Protein AF-A0AAV5N535-F1 (afdb_monomer_lite)

pLDDT: mean 81.86, std 12.7, range [32.12, 98.06]

Secondary structure (DSSP, 8-state):
-EEEE--SS-EEEEP--EEEEEEHHHHS-SS-S-B-SS-EEEE--SS-TT-EEEEPTT-B-SHHHHTTTT-SS--HHHHHHHT-HHHHHHHHHHHHHHHHHHHHHHHHHH-TTT-S-HHHHHTTHHHHHHHHHHHHHHHHHTT------TT-HHHHHHHHHHHHTTTT--HHHHHHHHHHHHHHTS-BTTB-HHHHHHHHHTTTSTTTHHHHHHHHHHHHHHTT-SEEEEEEEHHHHHHHHHHHHHTTTSS-TTEEEEEEPPPTT--HHHHHHHHHHHHHHHHHHHHHHTTT--EEEEEES-GGGHHHHHHHHHSTTHHHHTS-SSSSSEEEEEE----STTSTTSS-HHHHHHHH-S-GGGHHHHHHHHHHHHHHHHHHHHHHHHHHGGGT---S-TTTTHHHIIIII--EEETTEEE----TTSHHHHHHHHHHHHHHHHHHHHHHHS-SSTTSPPHHHHHTSTTS-EEEEEES-GGGHHHHHHH-TT-EEEB-SS-TTTTSGGGS--SHHHHHHTHHHHHSEEEEEHHHHHHHIIIII--SGGGS-HHHHHHHHHHHHHGGG--HHHHHHHHHHHHTTSSS-HHHHHHTHHHHHHHHHHHHHTGGGS-HHHHHHHHHHHHHHHHTGGGG-B----SSTT---HHHHHHHHHHHHHHHH--S--TTHHHHHHHHHHHHHHHHHHHHHHHHT--------EEEEEEEEEEEEESTT-EEEEEEEEPP-

Radius of gyration: 26.34 Å; chains: 1; bounding box: 67×63×76 Å

Organism: NCBI:txid82981

Sequence (729 aa):
MAYFSYDGDKTPFTHYPFDFYSRFLGILPLESEYSLPKEMKFIVDPNDKNRFITLKQASPISLLWLMLYSSTKWDIPAIFRQKDEAQIEALETEAHYKLFMLALKRMEEKNPFSQADYAHYLRGECAAESIYFASVLLLTNIGIYKRYPIDSADIYKVTRRLLENGVLKTPNNTLLVRYFNNKIYNANRYIPSDDALWAREAVLNAEFKDAFYAMALEYIKASGVQYAQIAADVDDVNGLDNLIRLNDGYGYENYRLLVHTSSSSLDKQGFDGDVNRIRVLFKEKREKEKATTRLVGLDLLSMEHCRRFFDFLLDSSAPEKFAPLNAQTTVLHIHGDAGCGKADNNRSLCGYYFRNRIDQEKDDQFYKQLYRYLAKSYHNAQRFNALNSTTGIKQELPLSGLFDELFHYNSLTMESLRLLHFDITGPAGQGQIAYETKRNIASLIETLDKKPTSDAETYYAALTQKSVPFSICIGRACQARSFLSKKYPKIHFDTGLGSRPAVGAAGGCSSAKIYHLDQGFLHLDGLVDTNELQPVMNAVAYAEESAFSPLALQKIGAFTDAFNAMSEGEIEKGIREYINTYQYDTEIMLCQVPAMKDILKEIKKLDDKIPSCGRKGIFLAAFALLHNWRSLILGAYGQGVAHTDIQKESARMALLQTYSILHAEVPGLVEALLPKVSQLIAAAASASWERSIGKINHREQRSNLALVKFEGVRAPESIVYIKTESGKQ

Foldseek 3Di:
DFWAWDPDFWFFFWDFQEFAEAALLFQAAQFAPDWAQAKDWFQQDPVDSPDTFIAHGRQTLHQLSLLCRPPPPDPNVVCVVVVVVVVVVVSSLVSLLSLLLLLLVCLLPQNLVQDPDPVSVLQAQLLLVLNVLLLLVLCVVLPNNDQDDSNDNVSSVVSSVCVVVCVSVDPVNSLSSVVSCQVNQFDDQQAHPRNNSSSSVSQCPPVRVLVSLVSSLVSSVSLNHLAYEYEDELVCQVSNLCRLLSPPVPRCPRYAYAHEFPAQPDDPVSRVVRLVSVLVSLVCCQVPPLQRGRYQEYEYNALVCVLVVLCSCVPPVHLVSNPGSFFQFREYEYELWDDLSPDLLAAALVSVCVSPPPDPVCVVVVSVQVSVLSVVLQVVLQVVLVVVVVVPPDDPGSRVCSVCSNAPVDWGADPNDTRHRHGCLAPSNLVSRVVVSVVSVVSVVVQQCDAPDPPGHGSLCVCPPPSRRYQAEYELSLQCCLVCCVVRVSYFYADQPLPCSSNSLSPDCNDPVLVVQCCCLNVLAHKHALVSLVSSCCSQLVLDPVSDDPVLLVLLVVCLVCVLVDDLVRLLVSQLVSLVVDPPDSVLLNLLSVLLSQLSVLCNVQVVVQDPVLSSQLSSLSVSCSSNLSSLHYHQPGGHSSRDSVSSRLLSQLLSSQVSNCSHHGPCSSVSRSNSSSVSSSSSNQSVRCNTGRHDDDDTDTAQKIWRIWIWDNDHRIMIGGDIDGHDD

Structure (mmCIF, N/CA/C/O backbone):
data_AF-A0AAV5N535-F1
#
_entry.id   AF-A0AAV5N535-F1
#
loop_
_atom_site.group_PDB
_atom_site.id
_atom_site.type_symbol
_atom_site.label_atom_id
_atom_site.label_alt_id
_atom_site.label_comp_id
_atom_site.label_asym_id
_atom_site.label_entity_id
_atom_site.label_seq_id
_atom_site.pdbx_PDB_ins_code
_atom_site.Cartn_x
_atom_site.Cartn_y
_atom_site.Cartn_z
_atom_site.occupancy
_atom_site.B_iso_or_equiv
_atom_site.auth_seq_id
_atom_site.auth_comp_id
_atom_site.auth_asym_id
_atom_site.auth_atom_id
_atom_site.pdbx_PDB_model_num
ATOM 1 N N . MET A 1 1 ? -26.753 25.123 5.114 1.00 56.75 1 MET A N 1
ATOM 2 C CA . MET A 1 1 ? -25.487 24.628 4.537 1.00 56.75 1 MET A CA 1
ATOM 3 C C . MET A 1 1 ? -24.379 25.257 5.345 1.00 56.75 1 MET A C 1
ATOM 5 O O . MET A 1 1 ? -24.483 26.445 5.615 1.00 56.75 1 MET A O 1
ATOM 9 N N . ALA A 1 2 ? -23.434 24.460 5.827 1.00 67.88 2 ALA A N 1
ATOM 10 C CA . ALA A 1 2 ? -22.460 24.902 6.815 1.00 67.88 2 ALA A CA 1
ATOM 11 C C . ALA A 1 2 ? -21.102 25.087 6.145 1.00 67.88 2 ALA A C 1
ATOM 13 O O . ALA A 1 2 ? -20.538 24.120 5.622 1.00 67.88 2 ALA A O 1
ATOM 14 N N . TYR A 1 3 ? -20.610 26.323 6.149 1.00 83.00 3 TYR A N 1
ATOM 15 C CA . TYR A 1 3 ? -19.179 26.546 6.037 1.00 83.00 3 TYR A CA 1
ATOM 16 C C . TYR A 1 3 ? -18.524 26.046 7.328 1.00 83.00 3 TYR A C 1
ATOM 18 O O . TYR A 1 3 ? -19.114 26.122 8.406 1.00 83.00 3 TYR A O 1
ATOM 26 N N . PHE A 1 4 ? -17.327 25.494 7.215 1.00 85.75 4 PHE A N 1
ATOM 27 C CA . PHE A 1 4 ? -16.474 25.210 8.356 1.00 85.75 4 PHE A CA 1
ATOM 28 C C .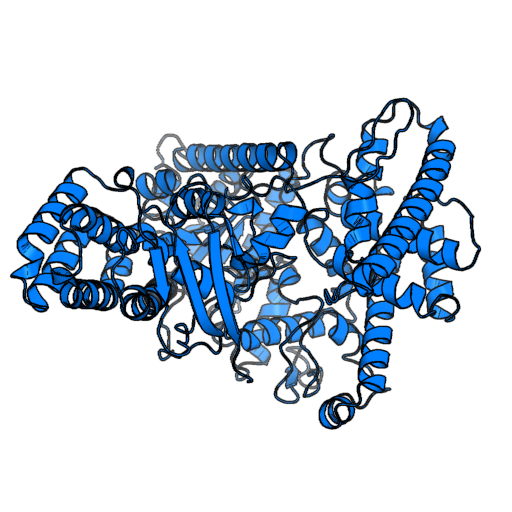 PHE A 1 4 ? -15.065 25.660 8.011 1.00 85.75 4 PHE A C 1
ATOM 30 O O . PHE A 1 4 ? -14.630 25.564 6.861 1.00 85.75 4 PHE A O 1
ATOM 37 N N . SER A 1 5 ? -14.343 26.106 9.023 1.00 85.69 5 SER A N 1
ATOM 38 C CA . SER A 1 5 ? -12.924 26.381 8.922 1.00 85.69 5 SER A CA 1
ATOM 39 C C . SER A 1 5 ? -12.215 25.892 10.166 1.00 85.69 5 SER A C 1
ATOM 41 O O . SER A 1 5 ? -12.790 25.770 11.249 1.00 85.69 5 SER A O 1
ATOM 43 N N . TYR A 1 6 ? -10.955 25.564 9.945 1.00 83.75 6 TYR A N 1
ATOM 44 C CA . TYR A 1 6 ? -9.955 25.406 10.966 1.00 83.75 6 TYR A CA 1
ATOM 45 C C . TYR A 1 6 ? -9.201 26.734 11.078 1.00 83.75 6 TYR A C 1
ATOM 47 O O . TYR A 1 6 ? -8.442 27.096 10.177 1.00 83.75 6 TYR A O 1
ATOM 55 N N . ASP A 1 7 ? -9.444 27.439 12.174 1.00 75.56 7 ASP A N 1
ATOM 56 C CA . ASP A 1 7 ? -8.905 28.753 12.521 1.00 75.56 7 ASP A CA 1
ATOM 57 C C . ASP A 1 7 ? -7.788 28.656 13.586 1.00 75.56 7 ASP A C 1
ATOM 59 O O . ASP A 1 7 ? -7.274 29.674 14.052 1.00 75.56 7 ASP A O 1
ATOM 63 N N . GLY A 1 8 ? -7.426 27.439 14.008 1.00 68.56 8 GLY A N 1
ATOM 64 C CA . GLY A 1 8 ? -6.361 27.181 14.981 1.00 68.56 8 GLY A CA 1
ATOM 65 C C . GLY A 1 8 ? -4.931 27.308 14.429 1.00 68.56 8 GLY A C 1
ATOM 66 O O . GLY A 1 8 ? -4.682 27.222 13.228 1.00 68.56 8 GLY A O 1
ATOM 67 N N . ASP A 1 9 ? -3.958 27.450 15.337 1.00 78.00 9 ASP A N 1
ATOM 68 C CA . ASP A 1 9 ? -2.531 27.300 15.018 1.00 78.00 9 ASP A CA 1
ATOM 69 C C . ASP A 1 9 ? -2.200 25.850 14.649 1.00 78.00 9 ASP A C 1
ATOM 71 O O . ASP A 1 9 ? -2.767 24.928 15.232 1.00 78.00 9 ASP A O 1
ATOM 75 N N . LYS A 1 10 ? -1.188 25.649 13.788 1.00 84.44 10 LYS A N 1
ATOM 76 C CA . LYS A 1 10 ? -0.653 24.339 13.359 1.00 84.44 10 LYS A CA 1
ATOM 77 C C . LYS A 1 10 ? -0.840 23.230 14.412 1.00 84.44 10 LYS A C 1
ATOM 79 O O . LYS A 1 10 ? -0.115 23.179 15.409 1.00 84.44 10 LYS A O 1
ATOM 84 N N . THR A 1 11 ? -1.777 22.308 14.171 1.00 85.06 11 THR A N 1
ATOM 85 C CA . THR A 1 11 ? -2.114 21.233 15.119 1.00 85.06 11 THR A CA 1
ATOM 86 C C . THR A 1 11 ? -1.544 19.890 14.669 1.00 85.06 11 THR A C 1
ATOM 88 O O . THR A 1 11 ? -1.896 19.403 13.594 1.00 85.06 11 THR A O 1
ATOM 91 N N . PRO A 1 12 ? -0.670 19.256 15.471 1.00 87.00 12 PRO A N 1
ATOM 92 C CA . PRO A 1 12 ? -0.138 17.938 15.156 1.00 87.00 12 PRO A CA 1
ATOM 93 C C . PRO A 1 12 ? -1.219 16.863 15.291 1.00 87.00 12 PRO A C 1
ATOM 95 O O . PRO A 1 12 ? -2.012 16.883 16.235 1.00 87.00 12 PRO A O 1
ATOM 98 N N . PHE A 1 13 ? -1.209 15.891 14.379 1.00 88.94 13 PHE A N 1
ATOM 99 C CA . PHE A 1 13 ? -2.015 14.678 14.527 1.00 88.94 13 PHE A CA 1
ATOM 100 C C . PHE A 1 13 ? -1.449 13.791 15.649 1.00 88.94 13 PHE A C 1
ATOM 102 O O . PHE A 1 13 ? -0.273 13.899 16.014 1.00 88.94 13 PHE A O 1
ATOM 109 N N . THR A 1 14 ? -2.257 12.877 16.190 1.00 90.25 14 THR A N 1
ATOM 110 C CA . THR A 1 14 ? -1.746 11.815 17.068 1.00 90.25 14 THR A CA 1
ATOM 111 C C . THR A 1 14 ? -0.935 10.836 16.229 1.00 90.25 14 THR A C 1
ATOM 113 O O . THR A 1 14 ? -1.338 10.457 15.128 1.00 90.25 14 THR A O 1
ATOM 116 N N . HIS A 1 15 ? 0.230 10.439 16.733 1.00 90.62 15 HIS A N 1
ATOM 117 C CA . HIS A 1 15 ? 1.070 9.456 16.067 1.00 90.62 15 HIS A CA 1
ATOM 118 C C . HIS A 1 15 ? 0.358 8.098 15.990 1.00 90.62 15 HIS A C 1
ATOM 120 O O . HIS A 1 15 ? -0.178 7.625 16.992 1.00 90.62 15 HIS A O 1
ATOM 126 N N . TYR A 1 16 ? 0.371 7.470 14.812 1.00 91.94 16 TYR A N 1
ATOM 127 C CA . TYR A 1 16 ? -0.205 6.143 14.595 1.00 91.94 16 TYR A CA 1
ATOM 128 C C . TYR A 1 16 ? 0.920 5.109 14.420 1.00 91.94 16 TYR A C 1
ATOM 130 O O . TYR A 1 16 ? 1.525 5.058 13.349 1.00 91.94 16 TYR A O 1
ATOM 138 N N . PRO A 1 17 ? 1.247 4.302 15.447 1.00 92.25 17 PRO A N 1
ATOM 139 C CA . PRO A 1 17 ? 2.463 3.483 15.447 1.00 92.25 17 PRO A CA 1
ATOM 140 C C . PRO A 1 17 ? 2.274 2.077 14.851 1.00 92.25 17 PRO A C 1
ATOM 142 O O . PRO A 1 17 ? 3.160 1.234 15.005 1.00 92.25 17 PRO A O 1
ATOM 145 N N . PHE A 1 18 ? 1.135 1.788 14.218 1.00 92.19 18 PHE A N 1
ATOM 146 C CA . PHE A 1 18 ? 0.777 0.448 13.743 1.00 92.19 18 PHE A CA 1
ATOM 147 C C . PHE A 1 18 ? 0.773 0.372 12.216 1.00 92.19 18 PHE A C 1
ATOM 149 O O . PHE A 1 18 ? 0.365 1.319 11.566 1.00 92.19 18 PHE A O 1
ATOM 156 N N . ASP A 1 19 ? 1.138 -0.771 11.648 1.00 90.75 19 ASP A N 1
ATOM 157 C CA . ASP A 1 19 ? 0.857 -1.154 10.263 1.00 90.75 19 ASP A CA 1
ATOM 158 C C . ASP A 1 19 ? 0.279 -2.573 10.286 1.00 90.75 19 ASP A C 1
ATOM 160 O O . ASP A 1 19 ? 1.001 -3.554 10.485 1.00 90.75 19 ASP A O 1
ATOM 164 N N . PHE A 1 20 ? -1.046 -2.687 10.171 1.00 89.38 20 PHE A N 1
ATOM 165 C CA . PHE A 1 20 ? -1.732 -3.981 10.276 1.00 89.38 20 PHE A CA 1
ATOM 166 C C . PHE A 1 20 ? -1.587 -4.846 9.027 1.00 89.38 20 PHE A C 1
ATOM 168 O O . PHE A 1 20 ? -1.874 -6.038 9.096 1.00 89.38 20 PHE A O 1
ATOM 175 N N . TYR A 1 21 ? -1.123 -4.271 7.916 1.00 87.88 21 TYR A N 1
ATOM 176 C CA . TYR A 1 21 ? -0.811 -5.023 6.712 1.00 87.88 21 TYR A CA 1
ATOM 177 C C . TYR A 1 21 ? 0.232 -4.291 5.859 1.00 87.88 21 TYR A C 1
ATOM 179 O O . TYR A 1 21 ? -0.074 -3.369 5.092 1.00 87.88 21 TYR A O 1
ATOM 187 N N . SER A 1 22 ? 1.474 -4.765 5.956 1.00 86.25 22 SER A N 1
ATOM 188 C CA . SER A 1 22 ? 2.604 -4.268 5.180 1.00 86.25 22 SER A CA 1
ATOM 189 C C . SER A 1 22 ? 2.955 -5.240 4.061 1.00 86.25 22 SER A C 1
ATOM 191 O O . SER A 1 22 ? 3.510 -6.317 4.293 1.00 86.25 22 SER A O 1
ATOM 193 N N . ARG A 1 23 ? 2.663 -4.858 2.814 1.00 81.06 23 ARG A N 1
ATOM 194 C CA . ARG A 1 23 ? 3.072 -5.629 1.633 1.00 81.06 23 ARG A CA 1
ATOM 195 C C . ARG A 1 23 ? 4.560 -5.397 1.371 1.00 81.06 23 ARG A C 1
ATOM 197 O O . ARG A 1 23 ? 4.923 -4.427 0.708 1.00 81.06 23 ARG A O 1
ATOM 204 N N . PHE A 1 24 ? 5.418 -6.274 1.891 1.00 83.81 24 PHE A N 1
ATOM 205 C CA . PHE A 1 24 ? 6.851 -5.997 2.049 1.00 83.81 24 PHE A CA 1
ATOM 206 C C . PHE A 1 24 ? 7.576 -5.650 0.746 1.00 83.81 24 PHE A C 1
ATOM 208 O O . PHE A 1 24 ? 8.280 -4.647 0.666 1.00 83.81 24 PHE A O 1
ATOM 215 N N . LEU A 1 25 ? 7.329 -6.411 -0.324 1.00 80.44 25 LEU A N 1
ATOM 216 C CA . LEU A 1 25 ? 7.927 -6.143 -1.639 1.00 80.44 25 LEU A CA 1
ATOM 217 C C . LEU A 1 25 ? 7.490 -4.803 -2.238 1.00 80.44 25 LEU A C 1
ATOM 219 O O . LEU A 1 25 ? 8.093 -4.303 -3.185 1.00 80.44 25 LEU A O 1
ATOM 223 N N . GLY A 1 26 ? 6.418 -4.220 -1.708 1.00 79.25 26 GLY A N 1
ATOM 224 C CA . GLY A 1 26 ? 5.867 -2.954 -2.139 1.00 79.25 26 GLY A CA 1
ATOM 225 C C . GLY A 1 26 ? 6.088 -1.762 -1.239 1.00 79.25 26 GLY A C 1
ATOM 226 O O . GLY A 1 26 ? 5.715 -0.656 -1.628 1.00 79.25 26 GLY A O 1
ATOM 227 N N . ILE A 1 27 ? 6.684 -1.954 -0.069 1.00 83.50 27 ILE A N 1
ATOM 228 C CA . ILE A 1 27 ? 6.749 -0.884 0.918 1.00 83.50 27 ILE A CA 1
ATOM 229 C C . ILE A 1 27 ? 7.873 0.114 0.640 1.00 83.50 27 ILE A C 1
ATOM 231 O O . ILE A 1 27 ? 7.740 1.275 1.003 1.00 83.50 27 ILE A O 1
ATOM 235 N N . LEU A 1 28 ? 8.954 -0.293 -0.032 1.00 87.56 28 LEU A N 1
ATOM 236 C CA . LEU A 1 28 ? 10.064 0.608 -0.334 1.00 87.56 28 LEU A CA 1
ATOM 237 C C . LEU A 1 28 ? 9.700 1.520 -1.524 1.00 87.56 28 LEU A C 1
ATOM 239 O O . LEU A 1 28 ? 9.507 1.017 -2.646 1.00 87.56 28 LEU A O 1
ATOM 243 N N . PRO A 1 29 ? 9.594 2.848 -1.327 1.00 85.69 29 PRO A N 1
ATOM 244 C CA . PRO A 1 29 ? 9.222 3.752 -2.403 1.00 85.69 29 PRO A CA 1
ATOM 245 C C . PRO A 1 29 ? 10.380 3.920 -3.397 1.00 85.69 29 PRO A C 1
ATOM 247 O O . PRO A 1 29 ? 11.533 3.582 -3.110 1.00 85.69 29 PRO A O 1
ATOM 250 N N . LEU A 1 30 ? 10.074 4.423 -4.597 1.00 86.31 30 LEU A N 1
ATOM 251 C CA . LEU A 1 30 ? 11.107 4.702 -5.600 1.00 86.31 30 LEU A CA 1
ATOM 252 C C . LEU A 1 30 ? 12.092 5.771 -5.099 1.00 86.31 30 LEU A C 1
ATOM 254 O O . LEU A 1 30 ? 13.309 5.579 -5.122 1.00 86.31 30 LEU A O 1
ATOM 258 N N . GLU A 1 31 ? 11.523 6.850 -4.577 1.00 85.75 31 GLU A N 1
ATOM 259 C CA . GLU A 1 31 ? 12.169 7.995 -3.940 1.00 85.75 31 GLU A CA 1
ATOM 260 C C . GLU A 1 31 ? 11.563 8.154 -2.547 1.00 85.75 31 GLU A C 1
ATOM 262 O O . GLU A 1 31 ? 10.409 7.790 -2.329 1.00 85.75 31 GLU A O 1
ATOM 267 N N . SER A 1 32 ? 12.340 8.647 -1.589 1.00 83.94 32 SER A N 1
ATOM 268 C CA . SER A 1 32 ? 11.901 8.754 -0.201 1.00 83.94 32 SER A CA 1
ATOM 269 C C . SER A 1 32 ? 12.323 10.085 0.386 1.00 83.94 32 SER A C 1
ATOM 271 O O . SER A 1 32 ? 13.443 10.537 0.159 1.00 83.94 32 SER A O 1
ATOM 273 N N . GLU A 1 33 ? 11.428 10.668 1.176 1.00 79.19 33 GLU A N 1
ATOM 274 C CA . GLU A 1 33 ? 11.716 11.832 2.016 1.00 79.19 33 GLU A CA 1
ATOM 275 C C . GLU A 1 33 ? 12.499 11.439 3.281 1.00 79.19 33 GLU A C 1
ATOM 277 O O . GLU A 1 33 ? 13.067 12.301 3.950 1.00 79.19 33 GLU A O 1
ATOM 282 N N . TYR A 1 34 ? 12.548 10.144 3.618 1.00 86.88 34 TYR A N 1
ATOM 283 C CA . TYR A 1 34 ? 13.302 9.652 4.766 1.00 86.88 34 TYR A CA 1
ATOM 284 C C . TYR A 1 34 ? 14.741 9.328 4.392 1.00 86.88 34 TYR A C 1
ATOM 286 O O . TYR A 1 34 ? 15.004 8.649 3.396 1.00 86.88 34 TYR A O 1
ATOM 294 N N . SER A 1 35 ? 15.652 9.708 5.281 1.00 90.19 35 SER A N 1
ATOM 295 C CA . SER A 1 35 ? 17.067 9.355 5.220 1.00 90.19 35 SER A CA 1
ATOM 296 C C . SER A 1 35 ? 17.508 8.638 6.484 1.00 90.19 35 SER A C 1
ATOM 298 O O . SER A 1 35 ? 16.951 8.831 7.564 1.00 90.19 35 SER A O 1
ATOM 300 N N . LEU A 1 36 ? 18.552 7.823 6.358 1.00 90.31 36 LEU A N 1
ATOM 301 C CA . LEU A 1 36 ? 19.112 7.106 7.496 1.00 90.31 36 LEU A CA 1
ATOM 302 C C . LEU A 1 36 ? 19.736 8.081 8.504 1.00 90.31 36 LEU A C 1
ATOM 304 O O . LEU A 1 36 ? 20.658 8.822 8.143 1.00 90.31 36 LEU A O 1
ATOM 308 N N . PRO A 1 37 ? 19.316 8.059 9.782 1.00 87.31 37 PRO A N 1
ATOM 309 C CA . PRO A 1 37 ? 19.816 9.003 10.781 1.00 87.31 37 PRO A CA 1
ATOM 310 C C . PRO A 1 37 ? 21.286 8.746 11.145 1.00 87.31 37 PRO A C 1
ATOM 312 O O . PRO A 1 37 ? 22.021 9.662 11.516 1.00 87.31 37 PRO A O 1
ATOM 315 N N . LYS A 1 38 ? 21.734 7.495 11.022 1.00 90.38 38 LYS A N 1
ATOM 316 C CA . LYS A 1 38 ? 23.099 7.035 11.288 1.00 90.38 38 LYS A CA 1
ATOM 317 C C . LYS A 1 38 ? 23.432 5.850 10.388 1.00 90.38 38 LYS A C 1
ATOM 319 O O . LYS A 1 38 ? 22.543 5.292 9.751 1.00 90.38 38 LYS A O 1
ATOM 324 N N . GLU A 1 39 ? 24.705 5.474 10.344 1.00 92.12 39 GLU A N 1
ATOM 325 C CA . GLU A 1 39 ? 25.114 4.239 9.682 1.00 92.12 39 GLU A CA 1
ATOM 326 C C . GLU A 1 39 ? 24.540 3.028 10.426 1.00 92.12 39 GLU A C 1
ATOM 328 O O . GLU A 1 39 ? 24.594 2.957 11.658 1.00 92.12 39 GLU A O 1
ATOM 333 N N . MET A 1 40 ? 23.979 2.090 9.666 1.00 92.38 40 MET A N 1
ATOM 334 C CA . MET A 1 40 ? 23.340 0.882 10.181 1.00 92.38 40 MET A CA 1
ATOM 335 C C . MET A 1 40 ? 24.043 -0.347 9.613 1.00 92.38 40 MET A C 1
ATOM 337 O O . MET A 1 40 ? 24.284 -0.421 8.407 1.00 92.38 40 MET A O 1
ATOM 341 N N . LYS A 1 41 ? 24.363 -1.316 10.476 1.00 93.81 41 LYS A N 1
ATOM 342 C CA . LYS A 1 41 ? 25.085 -2.539 10.113 1.00 93.81 41 LYS A CA 1
ATOM 343 C C . LYS A 1 41 ? 24.221 -3.757 10.422 1.00 93.81 41 LYS A C 1
ATOM 345 O O . LYS A 1 41 ? 24.087 -4.141 11.577 1.00 93.81 41 LYS A O 1
ATOM 350 N N . PHE A 1 42 ? 23.658 -4.362 9.386 1.00 94.19 42 PHE A N 1
ATOM 351 C CA . PHE A 1 42 ? 22.740 -5.488 9.501 1.00 94.19 42 PHE A CA 1
ATOM 352 C C . PHE A 1 42 ? 23.475 -6.808 9.370 1.00 94.19 42 PHE A C 1
ATOM 354 O O . PHE A 1 42 ? 24.097 -7.046 8.341 1.00 94.19 42 PHE A O 1
ATOM 361 N N . ILE A 1 43 ? 23.367 -7.685 10.361 1.00 94.06 43 ILE A N 1
ATOM 362 C CA . ILE A 1 43 ? 23.810 -9.077 10.239 1.00 94.06 43 ILE A CA 1
ATOM 363 C C . ILE A 1 43 ? 22.771 -9.826 9.400 1.00 94.06 43 ILE A C 1
ATOM 365 O O . ILE A 1 43 ? 21.588 -9.803 9.740 1.00 94.06 43 ILE A O 1
ATOM 369 N N . VAL A 1 44 ? 23.202 -10.471 8.314 1.00 90.88 44 VAL A N 1
ATOM 370 C CA . VAL A 1 44 ? 22.293 -11.128 7.348 1.00 90.88 44 VAL A CA 1
ATOM 371 C C . VAL A 1 44 ? 22.400 -12.652 7.351 1.00 90.88 44 VAL A C 1
ATOM 373 O O . VAL A 1 44 ? 21.556 -13.329 6.774 1.00 90.88 44 VAL A O 1
ATOM 376 N N . ASP A 1 45 ? 23.417 -13.203 8.015 1.00 88.38 45 ASP A N 1
ATOM 377 C CA . ASP A 1 45 ? 23.656 -14.642 8.080 1.00 88.38 45 ASP A CA 1
ATOM 378 C C . ASP A 1 45 ? 23.682 -15.117 9.541 1.00 88.38 45 ASP A C 1
ATOM 380 O O . ASP A 1 45 ? 24.510 -14.644 10.326 1.00 88.38 45 ASP A O 1
ATOM 384 N N . PRO A 1 46 ? 22.796 -16.046 9.943 1.00 84.56 46 PRO A N 1
ATOM 385 C CA . PRO A 1 46 ? 22.791 -16.563 11.307 1.00 84.56 46 PRO A CA 1
ATOM 386 C C . PRO A 1 46 ? 24.044 -17.385 11.642 1.00 84.56 46 PRO A C 1
ATOM 388 O O . PRO A 1 46 ? 24.372 -17.521 12.822 1.00 84.56 46 PRO A O 1
ATOM 391 N N . ASN A 1 47 ? 24.747 -17.917 10.635 1.00 89.88 47 ASN A N 1
ATOM 392 C CA . ASN A 1 47 ? 25.938 -18.747 10.817 1.00 89.88 47 ASN A CA 1
ATOM 393 C C . ASN A 1 47 ? 27.247 -17.950 10.715 1.00 89.88 47 ASN A C 1
ATOM 395 O O . ASN A 1 47 ? 28.282 -18.431 11.176 1.00 89.88 47 ASN A O 1
ATOM 399 N N . ASP A 1 48 ? 27.214 -16.738 10.154 1.00 87.25 48 ASP A N 1
ATOM 400 C CA . ASP A 1 48 ? 28.382 -15.864 10.031 1.00 87.25 48 ASP A CA 1
ATOM 401 C C . ASP A 1 48 ? 28.056 -14.414 10.416 1.00 87.25 48 ASP A C 1
ATOM 403 O O . ASP A 1 48 ? 27.586 -13.607 9.615 1.00 87.25 48 ASP A O 1
ATOM 407 N N . LYS A 1 49 ? 28.402 -14.044 11.655 1.00 85.06 49 LYS A N 1
ATOM 408 C CA . LYS A 1 49 ? 28.217 -12.677 12.172 1.00 85.06 49 LYS A CA 1
ATOM 409 C C . LYS A 1 49 ? 29.096 -11.629 11.479 1.00 85.06 49 LYS A C 1
ATOM 411 O O . LYS A 1 49 ? 28.871 -10.433 11.670 1.00 85.06 49 LYS A O 1
ATOM 416 N N . ASN A 1 50 ? 30.095 -12.047 10.699 1.00 87.62 50 ASN A N 1
ATOM 417 C CA . ASN A 1 50 ? 30.920 -11.139 9.906 1.00 87.62 50 ASN A CA 1
ATOM 418 C C . ASN A 1 50 ? 30.304 -10.838 8.540 1.00 87.62 50 ASN A C 1
ATOM 420 O O . ASN A 1 50 ? 30.778 -9.930 7.856 1.00 87.62 50 ASN A O 1
ATOM 424 N N . ARG A 1 51 ? 29.233 -11.538 8.156 1.00 89.75 51 ARG A N 1
ATOM 425 C CA . ARG A 1 51 ? 28.468 -11.223 6.958 1.00 89.75 51 ARG A CA 1
ATOM 426 C C . ARG A 1 51 ? 27.389 -10.200 7.293 1.00 89.75 51 ARG A C 1
ATOM 428 O O . ARG A 1 51 ? 26.377 -10.503 7.929 1.00 89.75 51 ARG A O 1
ATOM 435 N N . PHE A 1 52 ? 27.622 -8.967 6.859 1.00 91.44 52 PHE A N 1
ATOM 436 C CA . PHE A 1 52 ? 26.732 -7.846 7.127 1.00 91.44 52 PHE A CA 1
ATOM 437 C C . PHE A 1 52 ? 26.511 -6.953 5.911 1.00 91.44 52 PHE A C 1
ATOM 439 O O . PHE A 1 52 ? 27.325 -6.904 4.990 1.00 91.44 52 PHE A O 1
ATOM 446 N N . ILE A 1 53 ? 25.419 -6.198 5.965 1.00 92.44 53 ILE A N 1
ATOM 447 C CA . ILE A 1 53 ? 25.116 -5.102 5.050 1.00 92.44 53 ILE A CA 1
ATOM 448 C C . ILE A 1 53 ? 25.233 -3.793 5.803 1.00 92.44 53 ILE A C 1
ATOM 450 O O . ILE A 1 53 ? 24.676 -3.640 6.887 1.00 92.44 53 ILE A O 1
ATOM 454 N N . THR A 1 54 ? 25.937 -2.840 5.205 1.00 91.94 54 THR A N 1
ATOM 455 C CA . THR A 1 54 ? 26.058 -1.491 5.748 1.00 91.94 54 THR A CA 1
ATOM 456 C C . THR A 1 54 ? 25.200 -0.539 4.934 1.00 91.94 54 THR A C 1
ATOM 458 O O . THR A 1 54 ? 25.413 -0.380 3.732 1.00 91.94 54 THR A O 1
ATOM 461 N N . LEU A 1 55 ? 24.254 0.120 5.597 1.00 91.94 55 LEU A N 1
ATOM 462 C CA . LEU A 1 55 ? 23.518 1.241 5.032 1.00 91.94 55 LEU A CA 1
ATOM 463 C C . LEU A 1 55 ? 24.105 2.543 5.589 1.00 91.94 55 LEU A C 1
ATOM 465 O O . LEU A 1 55 ? 24.124 2.758 6.802 1.00 91.94 55 LEU A O 1
ATOM 469 N N . LYS A 1 56 ? 24.623 3.398 4.702 1.00 90.19 56 LYS A N 1
ATOM 470 C CA . LYS A 1 56 ? 25.376 4.605 5.074 1.00 90.19 56 LYS A CA 1
ATOM 471 C C . LYS A 1 56 ? 24.451 5.702 5.610 1.00 90.19 56 LYS A C 1
ATOM 473 O O . LYS A 1 56 ? 23.365 5.915 5.071 1.00 90.19 56 LYS A O 1
ATOM 478 N N . GLN A 1 57 ? 24.924 6.456 6.603 1.00 90.06 57 GLN A N 1
ATOM 479 C CA . GLN A 1 57 ? 24.228 7.633 7.137 1.00 90.06 57 GLN A CA 1
ATOM 480 C C . GLN A 1 57 ? 23.827 8.624 6.031 1.00 90.06 57 GLN A C 1
ATOM 482 O O . GLN A 1 57 ? 24.543 8.777 5.043 1.00 90.06 57 GLN A O 1
ATOM 487 N N . ALA A 1 58 ? 22.706 9.322 6.235 1.00 87.38 58 ALA A N 1
ATOM 488 C CA . ALA A 1 58 ? 22.130 10.340 5.355 1.00 87.38 58 ALA A CA 1
ATOM 489 C C . ALA A 1 58 ? 21.638 9.833 3.989 1.00 87.38 58 ALA A C 1
ATOM 491 O O . ALA A 1 58 ? 20.942 10.576 3.298 1.00 87.38 58 ALA A O 1
ATOM 492 N N . SER A 1 59 ? 21.919 8.577 3.626 1.00 87.38 59 SER A N 1
ATOM 493 C CA . SER A 1 59 ? 21.370 7.967 2.414 1.00 87.38 59 SER A CA 1
ATOM 494 C C . SER A 1 59 ? 19.842 7.932 2.507 1.00 87.38 59 SER A C 1
ATOM 496 O O . SER A 1 59 ? 19.322 7.449 3.523 1.00 87.38 59 SER A O 1
ATOM 498 N N . PRO A 1 60 ? 19.118 8.407 1.482 1.00 90.38 60 PRO A N 1
ATOM 499 C CA . PRO A 1 60 ? 17.675 8.253 1.439 1.00 90.38 60 PRO A CA 1
ATOM 500 C C . PRO A 1 60 ? 17.273 6.775 1.382 1.00 90.38 60 PRO A C 1
ATOM 502 O O . PRO A 1 60 ? 17.973 5.930 0.819 1.00 90.38 60 PRO A O 1
ATOM 505 N N . ILE A 1 61 ? 16.142 6.449 2.000 1.00 91.62 61 ILE A N 1
ATOM 506 C CA . ILE A 1 61 ? 15.659 5.076 2.164 1.00 91.62 61 ILE A CA 1
ATOM 507 C C . ILE A 1 61 ? 14.719 4.746 0.998 1.00 91.62 61 ILE A C 1
ATOM 509 O O . ILE A 1 61 ? 13.500 4.847 1.134 1.00 91.62 61 ILE A O 1
ATOM 513 N N . SER A 1 62 ? 15.271 4.415 -0.174 1.00 91.38 62 SER A N 1
ATOM 514 C CA . SER A 1 62 ? 14.481 4.198 -1.395 1.00 91.38 62 SER A CA 1
ATOM 515 C C . SER A 1 62 ? 15.093 3.183 -2.369 1.00 91.38 62 SER A C 1
ATOM 517 O O . SER A 1 62 ? 16.285 2.881 -2.322 1.00 91.38 62 SER A O 1
ATOM 519 N N . LEU A 1 63 ? 14.288 2.689 -3.317 1.00 90.81 63 LEU A N 1
ATOM 520 C CA . LEU A 1 63 ? 14.752 1.778 -4.373 1.00 90.81 63 LEU A CA 1
ATOM 521 C C . LEU A 1 63 ? 15.876 2.355 -5.237 1.00 90.81 63 LEU A C 1
ATOM 523 O O . LEU A 1 63 ? 16.742 1.603 -5.678 1.00 90.81 63 LEU A O 1
ATOM 527 N N . LEU A 1 64 ? 15.871 3.664 -5.505 1.00 91.19 64 LEU A N 1
ATOM 528 C CA . LEU A 1 64 ? 16.973 4.295 -6.234 1.00 91.19 64 LEU A CA 1
ATOM 529 C C . LEU A 1 64 ? 18.276 4.187 -5.445 1.00 91.19 64 LEU A C 1
ATOM 531 O O . LEU A 1 64 ? 19.291 3.744 -5.980 1.00 91.19 64 LEU A O 1
ATOM 535 N N . TRP A 1 65 ? 18.246 4.520 -4.158 1.00 90.94 65 TRP A N 1
ATOM 536 C CA . TRP A 1 65 ? 19.442 4.494 -3.317 1.00 90.94 65 TRP A CA 1
ATOM 537 C C . TRP A 1 65 ? 19.933 3.085 -3.013 1.00 90.94 65 TRP A C 1
ATOM 539 O O . TRP A 1 65 ? 21.140 2.875 -2.872 1.00 90.94 65 TRP A O 1
ATOM 549 N N . LEU A 1 66 ? 19.040 2.096 -3.046 1.00 92.44 66 LEU A N 1
ATOM 550 C CA . LEU A 1 66 ? 19.426 0.691 -3.058 1.00 92.44 66 LEU A CA 1
ATOM 551 C C . LEU A 1 66 ? 20.383 0.368 -4.217 1.00 92.44 66 LEU A C 1
ATOM 553 O O . LEU A 1 66 ? 21.294 -0.423 -4.026 1.00 92.44 66 LEU A O 1
ATOM 557 N N . MET A 1 67 ? 20.278 1.015 -5.383 1.00 92.44 67 MET A N 1
ATOM 558 C CA . MET A 1 67 ? 21.204 0.777 -6.510 1.00 92.44 67 MET A CA 1
ATOM 559 C C . MET A 1 67 ? 22.634 1.270 -6.252 1.00 92.44 67 MET A C 1
ATOM 561 O O . MET A 1 67 ? 23.557 0.977 -7.021 1.00 92.44 67 MET A O 1
ATOM 565 N N . LEU A 1 68 ? 22.829 2.049 -5.189 1.00 90.44 68 LEU A N 1
ATOM 566 C CA . LEU A 1 68 ? 24.103 2.654 -4.823 1.00 90.44 68 LEU A CA 1
ATOM 567 C C . LEU A 1 68 ? 24.633 2.156 -3.472 1.00 90.44 68 LEU A C 1
ATOM 569 O O . LEU A 1 68 ? 25.717 2.585 -3.077 1.00 90.44 68 LEU A O 1
ATOM 573 N N . TYR A 1 69 ? 23.930 1.243 -2.787 1.00 87.12 69 TYR A N 1
ATOM 574 C CA . TYR A 1 69 ? 24.253 0.844 -1.408 1.00 87.12 69 TYR A CA 1
ATOM 575 C C . TYR A 1 69 ? 25.685 0.300 -1.255 1.00 87.12 69 TYR A C 1
ATOM 577 O O . TYR A 1 69 ? 26.386 0.635 -0.302 1.00 87.12 69 TYR A O 1
ATOM 585 N N . SER A 1 70 ? 26.144 -0.486 -2.232 1.00 83.81 70 SER A N 1
ATOM 586 C CA . SER A 1 70 ? 27.474 -1.100 -2.276 1.00 83.81 70 SER A CA 1
ATOM 587 C C . SER A 1 70 ? 28.526 -0.229 -2.976 1.00 83.81 70 SER A C 1
ATOM 589 O O . SER A 1 70 ? 29.682 -0.630 -3.103 1.00 83.81 70 SER A O 1
ATOM 591 N N . SER A 1 71 ? 28.159 0.971 -3.443 1.00 82.31 71 SER A N 1
ATOM 592 C CA . SER A 1 71 ? 29.068 1.830 -4.200 1.00 82.31 71 SER A CA 1
ATOM 593 C C . SER A 1 71 ? 30.169 2.409 -3.309 1.00 82.31 71 SER A C 1
ATOM 595 O O . SER A 1 71 ? 29.909 3.087 -2.309 1.00 82.31 71 SER A O 1
ATOM 597 N N . THR A 1 72 ? 31.422 2.181 -3.703 1.00 80.69 72 THR A N 1
ATOM 598 C CA . THR A 1 72 ? 32.623 2.773 -3.087 1.00 80.69 72 THR A CA 1
ATOM 599 C C . THR A 1 72 ? 33.080 4.050 -3.787 1.00 80.69 72 THR A C 1
ATOM 601 O O . THR A 1 72 ? 33.914 4.774 -3.256 1.00 80.69 72 THR A O 1
ATOM 604 N N . LYS A 1 73 ? 32.512 4.353 -4.961 1.00 83.75 73 LYS A N 1
ATOM 605 C CA . LYS A 1 73 ? 32.841 5.536 -5.769 1.00 83.75 73 LYS A CA 1
ATOM 606 C C . LYS A 1 73 ? 32.473 6.850 -5.074 1.00 83.75 73 LYS A C 1
ATOM 608 O O . LYS A 1 73 ? 33.089 7.874 -5.348 1.00 83.75 73 LYS A O 1
ATOM 613 N N . TRP A 1 74 ? 31.465 6.820 -4.206 1.00 80.00 74 TRP A N 1
ATOM 614 C CA . TRP A 1 74 ? 30.849 8.013 -3.642 1.00 80.00 74 TRP A CA 1
ATOM 615 C C . TRP A 1 74 ? 30.902 8.015 -2.110 1.00 80.00 74 TRP A C 1
ATOM 617 O O . TRP A 1 74 ? 30.471 7.055 -1.457 1.00 80.00 74 TRP A O 1
ATOM 627 N N . ASP A 1 75 ? 31.364 9.129 -1.538 1.00 84.06 75 ASP A N 1
ATOM 628 C CA . ASP A 1 75 ? 31.213 9.441 -0.114 1.00 84.06 75 ASP A CA 1
ATOM 629 C C . ASP A 1 75 ? 29.842 10.094 0.122 1.00 84.06 75 ASP A C 1
ATOM 631 O O . ASP A 1 75 ? 29.706 11.311 0.252 1.00 84.06 75 ASP A O 1
ATOM 635 N N . ILE A 1 76 ? 28.802 9.256 0.117 1.00 82.94 76 ILE A N 1
ATOM 636 C CA . ILE A 1 76 ? 27.402 9.679 0.271 1.00 82.94 76 ILE A CA 1
ATOM 637 C C . ILE A 1 76 ? 27.216 10.563 1.525 1.00 82.94 76 ILE A C 1
ATOM 639 O O . ILE A 1 76 ? 26.655 11.655 1.390 1.00 82.94 76 ILE A O 1
ATOM 643 N N . PRO A 1 77 ? 27.733 10.197 2.720 1.00 83.75 77 PRO A N 1
ATOM 644 C CA . PRO A 1 77 ? 27.625 11.059 3.896 1.00 83.75 77 PRO A CA 1
ATOM 645 C C . PRO A 1 77 ? 28.263 12.443 3.729 1.00 83.75 77 PRO A C 1
ATOM 647 O O . PRO A 1 77 ? 27.744 13.421 4.268 1.00 83.75 77 PRO A O 1
ATOM 650 N N . ALA A 1 78 ? 29.406 12.568 3.047 1.00 85.75 78 ALA A N 1
ATOM 651 C CA . ALA A 1 78 ? 30.011 13.880 2.798 1.00 85.75 78 ALA A CA 1
ATOM 652 C C . ALA A 1 78 ? 29.165 14.730 1.838 1.00 85.75 78 ALA A C 1
ATOM 654 O O . ALA A 1 78 ? 28.922 15.902 2.127 1.00 85.75 78 ALA A O 1
ATOM 655 N N . ILE A 1 79 ? 28.660 14.124 0.762 1.00 85.88 79 ILE A N 1
ATOM 656 C CA . ILE A 1 79 ? 27.872 14.803 -0.277 1.00 85.88 79 ILE A CA 1
ATOM 657 C C . ILE A 1 79 ? 26.590 15.408 0.305 1.00 85.88 79 ILE A C 1
ATOM 659 O O . ILE A 1 79 ? 26.329 16.600 0.136 1.00 85.88 79 ILE A O 1
ATOM 663 N N . PHE A 1 80 ? 25.829 14.626 1.077 1.00 82.81 80 PHE A N 1
ATOM 664 C CA . PHE A 1 80 ? 24.598 15.115 1.707 1.00 82.81 80 PHE A CA 1
ATOM 665 C C . PHE A 1 80 ? 24.856 16.144 2.816 1.00 82.81 80 PHE A C 1
ATOM 667 O O . PHE A 1 80 ? 24.066 17.072 2.983 1.00 82.81 80 PHE A O 1
ATOM 674 N N . ARG A 1 81 ? 25.976 16.040 3.552 1.00 83.19 81 ARG A N 1
ATOM 675 C CA . ARG A 1 81 ? 26.365 17.058 4.549 1.00 83.19 81 ARG A CA 1
ATOM 676 C C . ARG A 1 81 ? 26.720 18.395 3.904 1.00 83.19 81 ARG A C 1
ATOM 678 O O . ARG A 1 81 ? 26.374 19.437 4.453 1.00 83.19 81 ARG A O 1
ATOM 685 N N . GLN A 1 82 ? 27.400 18.359 2.762 1.00 86.81 82 GLN A N 1
ATOM 686 C CA . GLN A 1 82 ? 27.784 19.554 2.009 1.00 86.81 82 GLN A CA 1
ATOM 687 C C . GLN A 1 82 ? 26.627 20.135 1.189 1.00 86.81 82 GLN A C 1
ATOM 689 O O . GLN A 1 82 ? 26.718 21.286 0.771 1.00 86.81 82 GLN A O 1
ATOM 694 N N . LYS A 1 83 ? 25.538 19.370 1.001 1.00 84.25 83 LYS A N 1
ATOM 695 C CA . LYS A 1 83 ? 24.402 19.722 0.134 1.00 84.25 83 LYS A CA 1
ATOM 696 C C . LYS A 1 83 ? 24.861 20.094 -1.279 1.00 84.25 83 LYS A C 1
ATOM 698 O O . LYS A 1 83 ? 24.367 21.053 -1.863 1.00 84.25 83 LYS A O 1
ATOM 703 N N . ASP A 1 84 ? 25.829 19.347 -1.809 1.00 87.00 84 ASP A N 1
ATOM 704 C CA . ASP A 1 84 ? 26.313 19.542 -3.175 1.00 87.00 84 ASP A CA 1
ATOM 705 C C . ASP A 1 84 ? 25.258 19.022 -4.163 1.00 87.00 84 ASP A C 1
ATOM 707 O O . ASP A 1 84 ? 25.214 17.835 -4.490 1.00 87.00 84 ASP A O 1
ATOM 711 N N . GLU A 1 85 ? 24.379 19.922 -4.605 1.00 87.56 85 GLU A N 1
ATOM 712 C CA . GLU A 1 85 ? 23.263 19.616 -5.506 1.00 87.56 85 GLU A CA 1
ATOM 713 C C . GLU A 1 85 ? 23.728 18.953 -6.810 1.00 87.56 85 GLU A C 1
ATOM 715 O O . GLU A 1 85 ? 23.053 18.059 -7.317 1.00 87.56 85 GLU A O 1
ATOM 720 N N . ALA A 1 86 ? 24.902 19.322 -7.335 1.00 88.50 86 ALA A N 1
ATOM 721 C CA . ALA A 1 86 ? 25.423 18.751 -8.573 1.00 88.50 86 ALA A CA 1
ATOM 722 C C . ALA A 1 86 ? 25.873 17.295 -8.381 1.00 88.50 86 ALA A C 1
ATOM 724 O O . ALA A 1 86 ? 25.620 16.444 -9.239 1.00 88.50 86 ALA A O 1
ATOM 725 N N . GLN A 1 87 ? 26.514 16.987 -7.250 1.00 89.00 87 GLN A N 1
ATOM 726 C CA . GLN A 1 87 ? 26.885 15.610 -6.918 1.00 89.00 87 GLN A CA 1
ATOM 727 C C . GLN A 1 87 ? 25.669 14.750 -6.562 1.00 89.00 87 GLN A C 1
ATOM 729 O O . GLN A 1 87 ? 25.626 13.584 -6.957 1.00 89.00 87 GLN A O 1
ATOM 734 N N . ILE A 1 88 ? 24.670 15.312 -5.874 1.00 87.81 88 ILE A N 1
ATOM 735 C CA . ILE A 1 88 ? 23.396 14.630 -5.595 1.00 87.81 88 ILE A CA 1
ATOM 736 C C . ILE A 1 88 ? 22.685 14.280 -6.911 1.00 87.81 88 ILE A C 1
ATOM 738 O O . ILE A 1 88 ? 22.340 13.122 -7.130 1.00 87.81 88 ILE A O 1
ATOM 742 N N . GLU A 1 89 ? 22.569 15.229 -7.840 1.00 89.25 89 GLU A N 1
ATOM 743 C CA . GLU A 1 89 ? 21.951 15.004 -9.153 1.00 89.25 89 GLU A CA 1
ATOM 744 C C . GLU A 1 89 ? 22.707 13.944 -9.982 1.00 89.25 89 GLU A C 1
ATOM 746 O O . GLU A 1 89 ? 22.095 13.108 -10.658 1.00 89.25 89 GLU A O 1
ATOM 751 N N . ALA A 1 90 ? 24.043 13.923 -9.910 1.00 90.31 90 ALA A N 1
ATOM 752 C CA . ALA A 1 90 ? 24.862 12.907 -10.573 1.00 90.31 90 ALA A CA 1
ATOM 753 C C . ALA A 1 90 ? 24.663 11.502 -9.971 1.00 90.31 90 ALA A C 1
ATOM 755 O O . ALA A 1 90 ? 24.592 10.517 -10.716 1.00 90.31 90 ALA A O 1
ATOM 756 N N . LEU A 1 91 ? 24.550 11.407 -8.642 1.00 89.69 91 LEU A N 1
ATOM 757 C CA . LEU A 1 91 ? 24.239 10.170 -7.922 1.00 89.69 91 LEU A CA 1
ATOM 758 C C . LEU A 1 91 ? 22.868 9.626 -8.321 1.00 89.69 91 LEU A C 1
ATOM 760 O O . LEU A 1 91 ? 22.760 8.471 -8.733 1.00 89.69 91 LEU A O 1
ATOM 764 N N . GLU A 1 92 ? 21.835 10.463 -8.250 1.00 90.31 92 GLU A N 1
ATOM 765 C CA . GLU A 1 92 ? 20.470 10.089 -8.621 1.00 90.31 92 GLU A CA 1
ATOM 766 C C . GLU A 1 92 ? 20.403 9.629 -10.077 1.00 90.31 92 GLU A C 1
ATOM 768 O O . GLU A 1 92 ? 19.838 8.576 -10.382 1.00 90.31 92 GLU A O 1
ATOM 773 N N . THR A 1 93 ? 21.070 10.350 -10.980 1.00 92.44 93 THR A N 1
ATOM 774 C CA . THR A 1 93 ? 21.185 9.955 -12.387 1.00 92.44 93 THR A CA 1
ATOM 775 C C . THR A 1 93 ? 21.797 8.557 -12.532 1.00 92.44 93 THR A C 1
ATOM 777 O O . THR A 1 93 ? 21.267 7.722 -13.270 1.00 92.44 93 THR A O 1
ATOM 780 N N . GLU A 1 94 ? 22.890 8.260 -11.818 1.00 93.12 94 GLU A N 1
ATOM 781 C CA . GLU A 1 94 ? 23.515 6.931 -11.827 1.00 93.12 94 GLU A CA 1
ATOM 782 C C . GLU A 1 94 ? 22.554 5.843 -11.315 1.00 93.12 94 GLU A C 1
ATOM 784 O O . GLU A 1 94 ? 22.435 4.784 -11.943 1.00 93.12 94 GLU A O 1
ATOM 789 N N . ALA A 1 95 ? 21.838 6.112 -10.219 1.00 93.56 95 ALA A N 1
ATOM 790 C CA . ALA A 1 95 ? 20.849 5.205 -9.642 1.00 93.56 95 ALA A CA 1
ATOM 791 C C . ALA A 1 95 ? 19.703 4.893 -10.614 1.00 93.56 95 ALA A C 1
ATOM 793 O O . ALA A 1 95 ? 19.367 3.724 -10.813 1.00 93.56 95 ALA A O 1
ATOM 794 N N . HIS A 1 96 ? 19.143 5.911 -11.274 1.00 95.06 96 HIS A N 1
ATOM 795 C CA . HIS A 1 96 ? 18.069 5.729 -12.251 1.00 95.06 96 HIS A CA 1
ATOM 796 C C . HIS A 1 96 ? 18.494 4.838 -13.418 1.00 95.06 96 HIS A C 1
ATOM 798 O O . HIS A 1 96 ? 17.746 3.940 -13.812 1.00 95.06 96 HIS A O 1
ATOM 804 N N . TYR A 1 97 ? 19.700 5.044 -13.954 1.00 96.56 97 TYR A N 1
ATOM 805 C CA . TYR A 1 97 ? 20.210 4.195 -15.026 1.00 96.56 97 TYR A CA 1
ATOM 806 C C . TYR A 1 97 ? 20.434 2.754 -14.563 1.00 96.56 97 TYR A C 1
ATOM 808 O O . TYR A 1 97 ? 20.059 1.832 -15.285 1.00 96.56 97 TYR A O 1
ATOM 816 N N . LYS A 1 98 ? 20.997 2.539 -13.367 1.00 94.56 98 LYS A N 1
ATOM 817 C CA . LYS A 1 98 ? 21.163 1.191 -12.793 1.00 94.56 98 LYS A CA 1
ATOM 818 C C . LYS A 1 98 ? 19.830 0.474 -12.624 1.00 94.56 98 LYS A C 1
ATOM 820 O O . LYS A 1 98 ? 19.696 -0.664 -13.071 1.00 94.56 98 LYS A O 1
ATOM 825 N N . LEU A 1 99 ? 18.837 1.162 -12.068 1.00 94.94 99 LEU A N 1
ATOM 826 C CA . LEU A 1 99 ? 17.502 0.608 -11.891 1.00 94.94 99 LEU A CA 1
ATOM 827 C C . LEU A 1 99 ? 16.864 0.244 -13.241 1.00 94.94 99 LEU A C 1
ATOM 829 O O . LEU A 1 99 ? 16.371 -0.867 -13.412 1.00 94.94 99 LEU A O 1
ATOM 833 N N . PHE A 1 100 ? 16.950 1.125 -14.241 1.00 96.88 100 PHE A N 1
ATOM 834 C CA . PHE A 1 100 ? 16.397 0.843 -15.568 1.00 96.88 100 PHE A CA 1
ATOM 835 C C . PHE A 1 100 ? 17.119 -0.316 -16.275 1.00 96.88 100 PHE A C 1
ATOM 837 O O . PHE A 1 100 ? 16.481 -1.130 -16.939 1.00 96.88 100 PHE A O 1
ATOM 844 N N . MET A 1 101 ? 18.436 -0.464 -16.092 1.00 95.88 101 MET A N 1
ATOM 845 C CA . MET A 1 101 ? 19.177 -1.621 -16.611 1.00 95.88 101 MET A CA 1
ATOM 846 C C . MET A 1 101 ? 18.703 -2.949 -15.998 1.00 95.88 101 MET A C 1
ATOM 848 O O . MET A 1 101 ? 18.659 -3.950 -16.717 1.00 95.88 101 MET A O 1
ATOM 852 N N . LEU A 1 102 ? 18.291 -2.973 -14.722 1.00 94.75 102 LEU A N 1
ATOM 853 C CA . LEU A 1 102 ? 17.654 -4.155 -14.123 1.00 94.75 102 LEU A CA 1
ATOM 854 C C . LEU A 1 102 ? 16.304 -4.466 -14.781 1.00 94.75 102 LEU A C 1
ATOM 856 O O . LEU A 1 102 ? 16.015 -5.633 -15.042 1.00 94.75 102 LEU A O 1
ATOM 860 N N . ALA A 1 103 ? 15.506 -3.443 -15.106 1.00 95.50 103 ALA A N 1
ATOM 861 C CA . ALA A 1 103 ? 14.254 -3.616 -15.845 1.00 95.50 103 ALA A CA 1
ATOM 862 C C . ALA A 1 103 ? 14.493 -4.237 -17.234 1.00 95.50 103 ALA A C 1
ATOM 864 O O . ALA A 1 103 ? 13.814 -5.190 -17.618 1.00 95.50 103 ALA A O 1
ATOM 865 N N . LEU A 1 104 ? 15.504 -3.748 -17.966 1.00 97.12 104 LEU A N 1
ATOM 866 C CA . LEU A 1 104 ? 15.900 -4.299 -19.267 1.00 97.12 104 LEU A CA 1
ATOM 867 C C . LEU A 1 104 ? 16.351 -5.758 -19.146 1.00 97.12 104 LEU A C 1
ATOM 869 O O . LEU A 1 104 ? 15.889 -6.601 -19.908 1.00 97.12 104 LEU A O 1
ATOM 873 N N . LYS A 1 105 ? 17.192 -6.077 -18.154 1.00 95.19 105 LYS A N 1
ATOM 874 C CA . LYS A 1 105 ? 17.630 -7.455 -17.893 1.00 95.19 105 LYS A CA 1
ATOM 875 C C . LYS A 1 105 ? 16.448 -8.372 -17.569 1.00 95.19 105 LYS A C 1
ATOM 877 O O . LYS A 1 105 ? 16.381 -9.482 -18.087 1.00 95.19 105 LYS A O 1
ATOM 882 N N . ARG A 1 106 ? 15.466 -7.898 -16.795 1.00 92.88 106 ARG A N 1
ATOM 883 C CA . ARG A 1 106 ? 14.238 -8.663 -16.545 1.00 92.88 106 ARG A CA 1
ATOM 884 C C . ARG A 1 106 ? 13.470 -8.948 -17.833 1.00 92.88 106 ARG A C 1
ATOM 886 O O . ARG A 1 106 ? 12.991 -10.063 -17.996 1.00 92.88 106 ARG A O 1
ATOM 893 N N . MET A 1 107 ? 13.379 -7.989 -18.755 1.00 94.44 107 MET A N 1
ATOM 894 C CA . MET A 1 107 ? 12.771 -8.217 -20.073 1.00 94.44 107 MET A CA 1
ATOM 895 C C . MET A 1 107 ? 13.586 -9.184 -20.944 1.00 94.44 107 MET A C 1
ATOM 897 O O . MET A 1 107 ? 13.019 -9.877 -21.778 1.00 94.44 107 MET A O 1
ATOM 901 N N . GLU A 1 108 ? 14.900 -9.296 -20.753 1.00 93.69 108 GLU A N 1
ATOM 902 C CA . GLU A 1 108 ? 15.703 -10.325 -21.431 1.00 93.69 108 GLU A CA 1
ATOM 903 C C . GLU A 1 108 ? 15.401 -11.743 -20.909 1.00 93.69 108 GLU A C 1
ATOM 905 O O . GLU A 1 108 ? 15.483 -12.701 -21.675 1.00 93.69 108 GLU A O 1
ATOM 910 N N . GLU A 1 109 ? 15.052 -11.877 -19.625 1.00 90.06 109 GLU A N 1
ATOM 911 C CA . GLU A 1 109 ? 14.902 -13.167 -18.935 1.00 90.06 109 GLU A CA 1
ATOM 912 C C . GLU A 1 109 ? 13.442 -13.644 -18.815 1.00 90.06 109 GLU A C 1
ATOM 914 O O . GLU A 1 109 ? 13.166 -14.840 -18.902 1.00 90.06 109 GLU A O 1
ATOM 919 N N . LYS A 1 110 ? 12.503 -12.723 -18.574 1.00 88.44 110 LYS A N 1
ATOM 920 C CA . LYS A 1 110 ? 11.112 -13.004 -18.177 1.00 88.44 110 LYS A CA 1
ATOM 921 C C . LYS A 1 110 ? 10.103 -12.042 -18.817 1.00 88.44 110 LYS A C 1
ATOM 923 O O . LYS A 1 110 ? 9.212 -11.548 -18.133 1.00 88.44 110 LYS A O 1
ATOM 928 N N . ASN A 1 111 ? 10.239 -11.748 -20.110 1.00 91.38 111 ASN A N 1
ATOM 929 C CA . ASN A 1 111 ? 9.297 -10.879 -20.823 1.00 91.38 111 ASN A CA 1
ATOM 930 C C . ASN A 1 111 ? 7.861 -11.456 -20.808 1.00 91.38 111 ASN A C 1
ATOM 932 O O . ASN A 1 111 ? 7.649 -12.527 -21.380 1.00 91.38 111 ASN A O 1
ATOM 936 N N . PRO A 1 112 ? 6.862 -10.755 -20.237 1.00 89.44 112 PRO A N 1
ATOM 937 C CA . PRO A 1 112 ? 5.473 -11.217 -20.229 1.00 89.44 112 PRO A CA 1
ATOM 938 C C . PRO A 1 112 ? 4.895 -11.438 -21.634 1.00 89.44 112 PRO A C 1
ATOM 940 O O . PRO A 1 112 ? 4.042 -12.300 -21.809 1.00 89.44 112 PRO A O 1
ATOM 943 N N . PHE A 1 113 ? 5.378 -10.710 -22.648 1.00 88.38 113 PHE A N 1
ATOM 944 C CA . PHE A 1 113 ? 4.913 -10.833 -24.033 1.00 88.38 113 PHE A CA 1
ATOM 945 C C . PHE A 1 113 ? 5.519 -12.018 -24.798 1.00 88.38 113 PHE A C 1
ATOM 947 O O . PHE A 1 113 ? 4.995 -12.366 -25.852 1.00 88.38 113 PHE A O 1
ATOM 954 N N . SER A 1 114 ? 6.593 -12.646 -24.300 1.00 84.25 114 SER A N 1
ATOM 955 C CA . SER A 1 114 ? 7.222 -13.804 -24.961 1.00 84.25 114 SER A CA 1
ATOM 956 C C . SER A 1 114 ? 6.800 -15.157 -24.378 1.00 84.25 114 SER A C 1
ATOM 958 O O . SER A 1 114 ? 7.151 -16.200 -24.931 1.00 84.25 114 SER A O 1
ATOM 960 N N . GLN A 1 115 ? 6.069 -15.169 -23.258 1.00 67.19 115 GLN A N 1
ATOM 961 C CA . GLN A 1 115 ? 5.676 -16.398 -22.572 1.00 67.19 115 GLN A CA 1
ATOM 962 C C . GLN A 1 115 ? 4.286 -16.882 -23.000 1.00 67.19 115 GLN A C 1
ATOM 964 O O . GLN A 1 115 ? 3.351 -16.102 -23.145 1.00 67.19 115 GLN A O 1
ATOM 969 N N . ALA A 1 116 ? 4.134 -18.205 -23.126 1.00 60.94 116 ALA A N 1
ATOM 970 C CA . ALA A 1 116 ? 2.828 -18.852 -23.287 1.00 60.94 116 ALA A CA 1
ATOM 971 C C . ALA A 1 116 ? 2.022 -18.908 -21.971 1.00 60.94 116 ALA A C 1
ATOM 973 O O . ALA A 1 116 ? 0.848 -19.276 -21.978 1.00 60.94 116 ALA A O 1
ATOM 974 N N . ASP A 1 117 ? 2.649 -18.567 -20.840 1.00 64.69 117 ASP A N 1
ATOM 975 C CA . ASP A 1 117 ? 2.009 -18.566 -19.531 1.00 64.69 117 ASP A CA 1
ATOM 976 C C . ASP A 1 117 ? 1.104 -17.339 -19.369 1.00 64.69 117 ASP A C 1
ATOM 978 O O . ASP A 1 117 ? 1.555 -16.208 -19.162 1.00 64.69 117 ASP A O 1
ATOM 982 N N . TYR A 1 118 ? -0.203 -17.595 -19.436 1.00 66.56 118 TYR A N 1
ATOM 983 C CA . TYR A 1 118 ? -1.235 -16.586 -19.259 1.00 66.56 118 TYR A CA 1
ATOM 984 C C . TYR A 1 118 ? -1.109 -15.853 -17.917 1.00 66.56 118 TYR A C 1
ATOM 986 O O . TYR A 1 118 ? -1.265 -14.639 -17.889 1.00 66.56 118 TYR A O 1
ATOM 994 N N . ALA A 1 119 ? -0.774 -16.533 -16.817 1.00 63.59 119 ALA A N 1
ATOM 995 C CA . ALA A 1 119 ? -0.698 -15.905 -15.498 1.00 63.59 119 ALA A CA 1
ATOM 996 C C . ALA A 1 119 ? 0.454 -14.892 -15.397 1.00 63.59 119 ALA A C 1
ATOM 998 O O . ALA A 1 119 ? 0.277 -13.824 -14.812 1.00 63.59 119 ALA A O 1
ATOM 999 N N . HIS A 1 120 ? 1.608 -15.197 -15.997 1.00 65.19 120 HIS A N 1
ATOM 1000 C CA . HIS A 1 120 ? 2.744 -14.272 -16.066 1.00 65.19 120 HIS A CA 1
ATOM 1001 C C . HIS A 1 120 ? 2.489 -13.125 -17.042 1.00 65.19 120 HIS A C 1
ATOM 1003 O O . HIS A 1 120 ? 2.843 -11.986 -16.751 1.00 65.19 120 HIS A O 1
ATOM 1009 N N . TYR A 1 121 ? 1.823 -13.401 -18.164 1.00 72.94 121 TYR A N 1
ATOM 1010 C CA . TYR A 1 121 ? 1.365 -12.365 -19.088 1.00 72.94 121 TYR A CA 1
ATOM 1011 C C . TYR A 1 121 ? 0.433 -11.354 -18.394 1.00 72.94 121 TYR A C 1
ATOM 1013 O O . TYR A 1 121 ? 0.641 -10.148 -18.501 1.00 72.94 121 TYR A O 1
ATOM 1021 N N . LEU A 1 122 ? -0.551 -11.840 -17.625 1.00 73.44 122 LEU A N 1
ATOM 1022 C CA . LEU A 1 122 ? -1.468 -10.999 -16.844 1.00 73.44 122 LEU A CA 1
ATOM 1023 C C . LEU A 1 122 ? -0.759 -10.159 -15.773 1.00 73.44 122 LEU A C 1
ATOM 1025 O O . LEU A 1 122 ? -1.291 -9.139 -15.343 1.00 73.44 122 LEU A O 1
ATOM 1029 N N . ARG A 1 123 ? 0.406 -10.616 -15.309 1.00 74.88 123 ARG A N 1
ATOM 1030 C CA . ARG A 1 123 ? 1.148 -10.044 -14.189 1.00 74.88 123 ARG A CA 1
ATOM 1031 C C . ARG A 1 123 ? 2.441 -9.413 -14.700 1.00 74.88 123 ARG A C 1
ATOM 1033 O O . ARG A 1 123 ? 3.512 -9.999 -14.567 1.00 74.88 123 ARG A O 1
ATOM 1040 N N . GLY A 1 124 ? 2.345 -8.211 -15.273 1.00 84.31 124 GLY A N 1
ATOM 1041 C CA . GLY A 1 124 ? 3.516 -7.444 -15.712 1.00 84.31 124 GLY A CA 1
ATOM 1042 C C . GLY A 1 124 ? 3.415 -6.793 -17.089 1.00 84.31 124 GLY A C 1
ATOM 1043 O O . GLY A 1 124 ? 4.326 -6.040 -17.433 1.00 84.31 124 GLY A O 1
ATOM 1044 N N . GLU A 1 125 ? 2.362 -7.046 -17.876 1.00 88.81 125 GLU A N 1
ATOM 1045 C CA . GLU A 1 125 ? 2.231 -6.503 -19.238 1.00 88.81 125 GLU A CA 1
ATOM 1046 C C . GLU A 1 125 ? 2.357 -4.969 -19.313 1.00 88.81 125 GLU A C 1
ATOM 1048 O O . GLU A 1 125 ? 3.027 -4.460 -20.211 1.00 88.81 125 GLU A O 1
ATOM 1053 N N . CYS A 1 126 ? 1.799 -4.216 -18.360 1.00 88.31 126 CYS A N 1
ATOM 1054 C CA . CYS A 1 126 ? 1.802 -2.748 -18.392 1.00 88.31 126 CYS A CA 1
ATOM 1055 C C . CYS A 1 126 ? 3.189 -2.185 -18.039 1.00 88.31 126 CYS A C 1
ATOM 1057 O O . CYS A 1 126 ? 3.660 -1.203 -18.627 1.00 88.31 126 CYS A O 1
ATOM 1059 N N . ALA A 1 127 ? 3.881 -2.830 -17.094 1.00 90.69 127 ALA A N 1
ATOM 1060 C CA . ALA A 1 127 ? 5.262 -2.494 -16.756 1.00 90.69 127 ALA A CA 1
ATOM 1061 C C . ALA A 1 127 ? 6.219 -2.859 -17.906 1.00 90.69 127 ALA A C 1
ATOM 1063 O O . ALA A 1 127 ? 7.076 -2.057 -18.276 1.00 90.69 127 ALA A O 1
ATOM 1064 N N . ALA A 1 128 ? 6.035 -4.029 -18.520 1.00 94.25 128 ALA A N 1
ATOM 1065 C CA . ALA A 1 128 ? 6.794 -4.492 -19.679 1.00 94.25 128 ALA A CA 1
ATOM 1066 C C . ALA A 1 128 ? 6.614 -3.585 -20.908 1.00 94.25 128 ALA A C 1
ATOM 1068 O O . ALA A 1 128 ? 7.598 -3.206 -21.550 1.00 94.25 128 ALA A O 1
ATOM 1069 N N . GLU A 1 129 ? 5.379 -3.165 -21.195 1.00 94.50 129 GLU A N 1
ATOM 1070 C CA . GLU A 1 129 ? 5.072 -2.180 -22.235 1.00 94.50 129 GLU A CA 1
ATOM 1071 C C . GLU A 1 129 ? 5.776 -0.846 -21.974 1.00 94.50 129 GLU A C 1
ATOM 1073 O O . GLU A 1 129 ? 6.373 -0.264 -22.879 1.00 94.50 129 GLU A O 1
ATOM 1078 N N . SER A 1 130 ? 5.797 -0.393 -20.721 1.00 95.00 130 SER A N 1
ATOM 1079 C CA . SER A 1 130 ? 6.497 0.835 -20.343 1.00 95.00 130 SER A CA 1
ATOM 1080 C C . SER A 1 130 ? 8.011 0.737 -20.576 1.00 95.00 130 SER A C 1
ATOM 1082 O O . SER A 1 130 ? 8.616 1.677 -21.096 1.00 95.00 130 SER A O 1
ATOM 1084 N N . ILE A 1 131 ? 8.633 -0.409 -20.266 1.00 97.44 131 ILE A N 1
ATOM 1085 C CA . ILE A 1 131 ? 10.057 -0.666 -20.560 1.00 97.44 131 ILE A CA 1
ATOM 1086 C C . ILE A 1 131 ? 10.306 -0.666 -22.076 1.00 97.44 131 ILE A C 1
ATOM 1088 O O . ILE A 1 131 ? 11.311 -0.124 -22.551 1.00 97.44 131 ILE A O 1
ATOM 1092 N N . TYR A 1 132 ? 9.388 -1.242 -22.853 1.00 97.81 132 TYR A N 1
ATOM 1093 C CA . TYR A 1 132 ? 9.455 -1.242 -24.311 1.00 97.81 132 TYR A CA 1
ATOM 1094 C C . TYR A 1 132 ? 9.342 0.172 -24.895 1.00 97.81 132 TYR A C 1
ATOM 1096 O O . TYR A 1 132 ? 10.213 0.575 -25.665 1.00 97.81 132 TYR A O 1
ATOM 1104 N N . PHE A 1 133 ? 8.349 0.965 -24.481 1.00 96.94 133 PHE A N 1
ATOM 1105 C CA . PHE A 1 133 ? 8.181 2.351 -24.934 1.00 96.94 133 PHE A CA 1
ATOM 1106 C C . PHE A 1 133 ? 9.401 3.209 -24.604 1.00 96.94 133 PHE A C 1
ATOM 1108 O O . PHE A 1 133 ? 9.882 3.942 -25.470 1.00 96.94 133 PHE A O 1
ATOM 1115 N N . ALA A 1 134 ? 9.951 3.066 -23.395 1.00 97.06 134 ALA A N 1
ATOM 1116 C CA . ALA A 1 134 ? 11.196 3.719 -23.009 1.00 97.06 134 ALA A CA 1
ATOM 1117 C C . ALA A 1 134 ? 12.344 3.344 -23.960 1.00 97.06 134 ALA A C 1
ATOM 1119 O O . ALA A 1 134 ? 13.025 4.223 -24.483 1.00 97.06 134 ALA A O 1
ATOM 1120 N N . SER A 1 135 ? 12.520 2.051 -24.243 1.00 97.94 135 SER A N 1
ATOM 1121 C CA . SER A 1 135 ? 13.574 1.546 -25.134 1.00 97.94 135 SER A CA 1
ATOM 1122 C C . SER A 1 135 ? 13.429 2.087 -26.561 1.00 97.94 135 SER A C 1
ATOM 1124 O O . SER A 1 135 ? 14.399 2.569 -27.143 1.00 97.94 135 SER A O 1
ATOM 1126 N N . VAL A 1 136 ? 12.210 2.085 -27.113 1.00 96.81 136 VAL A N 1
ATOM 1127 C CA . VAL A 1 136 ? 11.924 2.636 -28.447 1.00 96.81 136 VAL A CA 1
ATOM 1128 C C . VAL A 1 136 ? 12.278 4.121 -28.521 1.00 96.81 136 VAL A C 1
ATOM 1130 O O . VAL A 1 136 ? 12.971 4.544 -29.450 1.00 96.81 136 VAL A O 1
ATOM 1133 N N . LEU A 1 137 ? 11.832 4.915 -27.547 1.00 95.88 137 LEU A N 1
ATOM 1134 C CA . LEU A 1 137 ? 12.074 6.357 -27.518 1.00 95.88 137 LEU A CA 1
ATOM 1135 C C . LEU A 1 137 ? 13.562 6.687 -27.316 1.00 95.88 137 LEU A C 1
ATOM 1137 O O . LEU A 1 137 ? 14.093 7.548 -28.017 1.00 95.88 137 LEU A O 1
ATOM 1141 N N . LEU A 1 138 ? 14.261 5.959 -26.438 1.00 96.56 138 LEU A N 1
ATOM 1142 C CA . LEU A 1 138 ? 15.705 6.111 -26.221 1.00 96.56 138 LEU A CA 1
ATOM 1143 C C . LEU A 1 138 ? 16.509 5.859 -27.503 1.00 96.56 138 LEU A C 1
ATOM 1145 O O . LEU A 1 138 ? 17.373 6.662 -27.856 1.00 96.56 138 LEU A O 1
ATOM 1149 N N . LEU A 1 139 ? 16.214 4.769 -28.218 1.00 95.75 139 LEU A N 1
ATOM 1150 C CA . LEU A 1 139 ? 16.881 4.435 -29.481 1.00 95.75 139 LEU A CA 1
ATOM 1151 C C . LEU A 1 139 ? 16.545 5.447 -30.587 1.00 95.75 139 LEU A C 1
ATOM 1153 O O . LEU A 1 139 ? 17.428 5.864 -31.340 1.00 95.75 139 LEU A O 1
ATOM 1157 N N . THR A 1 140 ? 15.292 5.900 -30.646 1.00 92.81 140 THR A N 1
ATOM 1158 C CA . THR A 1 140 ? 14.844 6.908 -31.617 1.00 92.81 140 THR A CA 1
ATOM 1159 C C . THR A 1 140 ? 15.569 8.244 -31.414 1.00 92.81 140 THR A C 1
ATOM 1161 O O . THR A 1 140 ? 15.989 8.859 -32.393 1.00 92.81 140 THR A O 1
ATOM 1164 N N . ASN A 1 141 ? 15.809 8.655 -30.163 1.00 91.25 141 ASN A N 1
ATOM 1165 C CA . ASN A 1 141 ? 16.515 9.900 -29.828 1.00 91.25 141 ASN A CA 1
ATOM 1166 C C . ASN A 1 141 ? 17.966 9.958 -30.340 1.00 91.25 141 ASN A C 1
ATOM 1168 O O . ASN A 1 141 ? 18.514 11.049 -30.478 1.00 91.25 141 ASN A O 1
ATOM 1172 N N . ILE A 1 142 ? 18.585 8.813 -30.637 1.00 92.12 142 ILE A N 1
ATOM 1173 C CA . ILE A 1 142 ? 19.933 8.729 -31.225 1.00 92.12 142 ILE A CA 1
ATOM 1174 C C . ILE A 1 142 ? 19.915 8.295 -32.701 1.00 92.12 142 ILE A C 1
ATOM 1176 O O . ILE A 1 142 ? 20.944 7.914 -33.252 1.00 92.12 142 ILE A O 1
ATOM 1180 N N . GLY A 1 143 ? 18.749 8.337 -33.353 1.00 90.38 143 GLY A N 1
ATOM 1181 C CA . GLY A 1 143 ? 18.601 8.042 -34.779 1.00 90.38 143 GLY A CA 1
ATOM 1182 C C . GLY A 1 143 ? 18.506 6.554 -35.135 1.00 90.38 143 GLY A C 1
ATOM 1183 O O . GLY A 1 143 ? 18.601 6.204 -36.312 1.00 90.38 143 GLY A O 1
ATOM 1184 N N . ILE A 1 144 ? 18.298 5.662 -34.161 1.00 90.31 144 ILE A N 1
ATOM 1185 C CA . ILE A 1 144 ? 18.072 4.235 -34.418 1.00 90.31 144 ILE A CA 1
ATOM 1186 C C . ILE A 1 144 ? 16.568 3.989 -34.584 1.00 90.31 144 ILE A C 1
ATOM 1188 O O . ILE A 1 144 ? 15.834 3.820 -33.617 1.00 90.31 144 ILE A O 1
ATOM 1192 N N . TYR A 1 145 ? 16.116 3.908 -35.838 1.00 85.88 145 TYR A N 1
ATOM 1193 C CA . TYR A 1 145 ? 14.703 3.701 -36.202 1.00 85.88 145 TYR A CA 1
ATOM 1194 C C . TYR A 1 145 ? 14.342 2.236 -36.505 1.00 85.88 145 TYR A C 1
ATOM 1196 O O . TYR A 1 145 ? 13.311 1.956 -37.127 1.00 85.88 145 TYR A O 1
ATOM 1204 N N . LYS A 1 146 ? 15.195 1.278 -36.115 1.00 88.00 146 LYS A N 1
ATOM 1205 C CA . LYS A 1 146 ? 14.893 -0.148 -36.297 1.00 88.00 146 LYS A CA 1
ATOM 1206 C C . LYS A 1 146 ? 13.668 -0.516 -35.452 1.00 88.00 146 LYS A C 1
ATOM 1208 O O . LYS A 1 146 ? 13.620 -0.238 -34.255 1.00 88.00 146 LYS A O 1
ATOM 1213 N N . ARG A 1 147 ? 12.683 -1.134 -36.107 1.00 89.25 147 ARG A N 1
ATOM 1214 C CA . ARG A 1 147 ? 11.433 -1.596 -35.498 1.00 89.25 147 ARG A CA 1
ATOM 1215 C C . ARG A 1 147 ? 11.668 -2.974 -34.905 1.00 89.25 147 ARG A C 1
ATOM 1217 O O . ARG A 1 147 ? 11.949 -3.910 -35.647 1.00 89.25 147 ARG A O 1
ATOM 1224 N N . TYR A 1 148 ? 11.610 -3.065 -33.587 1.00 91.44 148 TYR A N 1
ATOM 1225 C CA . TYR A 1 148 ? 11.738 -4.317 -32.863 1.00 91.44 148 TYR A CA 1
ATOM 1226 C C . TYR A 1 148 ? 10.374 -4.713 -32.300 1.00 91.44 148 TYR A C 1
ATOM 1228 O O . TYR A 1 148 ? 9.697 -3.849 -31.733 1.00 91.44 148 TYR A O 1
ATOM 1236 N N . PRO A 1 149 ? 9.984 -5.989 -32.413 1.00 92.56 149 PRO A N 1
ATOM 1237 C CA . PRO A 1 149 ? 8.842 -6.520 -31.685 1.00 92.56 149 PRO A CA 1
ATOM 1238 C C . PRO A 1 149 ? 8.998 -6.386 -30.162 1.00 92.56 149 PRO A C 1
ATOM 1240 O O . PRO A 1 149 ? 10.122 -6.359 -29.658 1.00 92.56 149 PRO A O 1
ATOM 1243 N N . ILE A 1 150 ? 7.888 -6.293 -29.425 1.00 93.38 150 ILE A N 1
ATOM 1244 C CA . ILE A 1 150 ? 7.911 -6.162 -27.953 1.00 93.38 150 ILE A CA 1
ATOM 1245 C C . ILE A 1 150 ? 8.335 -7.456 -27.249 1.00 93.38 150 ILE A C 1
ATOM 1247 O O . ILE A 1 150 ? 8.900 -7.429 -26.166 1.00 93.38 150 ILE A O 1
ATOM 1251 N N . ASP A 1 151 ? 8.117 -8.608 -27.863 1.00 91.75 151 ASP A N 1
ATOM 1252 C CA . ASP A 1 151 ? 8.569 -9.914 -27.383 1.00 91.75 151 ASP A CA 1
ATOM 1253 C C . ASP A 1 151 ? 10.046 -10.201 -27.725 1.00 91.75 151 ASP A C 1
ATOM 1255 O O . ASP A 1 151 ? 10.658 -11.114 -27.166 1.00 91.75 151 ASP A O 1
ATOM 1259 N N . SER A 1 152 ? 10.666 -9.391 -28.591 1.00 92.94 152 SER A N 1
ATOM 1260 C CA . SER A 1 152 ? 12.048 -9.579 -29.037 1.00 92.94 152 SER A CA 1
ATOM 1261 C C . SER A 1 152 ? 13.072 -9.087 -28.007 1.00 92.94 152 SER A C 1
ATOM 1263 O O . SER A 1 152 ? 13.233 -7.886 -27.790 1.00 92.94 152 SER A O 1
ATOM 1265 N N . ALA A 1 153 ? 13.902 -10.002 -27.493 1.00 94.94 153 ALA A N 1
ATOM 1266 C CA . ALA A 1 153 ? 14.991 -9.689 -26.560 1.00 94.94 153 ALA A CA 1
ATOM 1267 C C . ALA A 1 153 ? 16.025 -8.667 -27.095 1.00 94.94 153 ALA A C 1
ATOM 1269 O O . ALA A 1 153 ? 16.718 -8.014 -26.310 1.00 94.94 153 ALA A O 1
ATOM 1270 N N . ASP A 1 154 ? 16.149 -8.515 -28.418 1.00 95.81 154 ASP A N 1
ATOM 1271 C CA . ASP A 1 154 ? 17.164 -7.661 -29.045 1.00 95.81 154 ASP A CA 1
ATOM 1272 C C . ASP A 1 154 ? 17.030 -6.177 -28.692 1.00 95.81 154 ASP A C 1
ATOM 1274 O O . ASP A 1 154 ? 18.050 -5.517 -28.488 1.00 95.81 154 ASP A O 1
ATOM 1278 N N . ILE A 1 155 ? 15.808 -5.638 -28.579 1.00 96.38 155 ILE A N 1
ATOM 1279 C CA . ILE A 1 155 ? 15.623 -4.214 -28.252 1.00 96.38 155 ILE A CA 1
ATOM 1280 C C . ILE A 1 155 ? 16.188 -3.901 -26.865 1.00 96.38 155 ILE A C 1
ATOM 1282 O O . ILE A 1 155 ? 16.878 -2.895 -26.687 1.00 96.38 155 ILE A O 1
ATOM 1286 N N . TYR A 1 156 ? 15.970 -4.803 -25.908 1.00 97.81 156 TYR A N 1
ATOM 1287 C CA . TYR A 1 156 ? 16.409 -4.645 -24.526 1.00 97.81 156 TYR A CA 1
ATOM 1288 C C . TYR A 1 156 ? 17.927 -4.794 -24.418 1.00 97.81 156 TYR A C 1
ATOM 1290 O O . TYR A 1 156 ? 18.583 -3.922 -23.848 1.00 97.81 156 TYR A O 1
ATOM 1298 N N . LYS A 1 157 ? 18.503 -5.803 -25.089 1.00 97.75 157 LYS A N 1
ATOM 1299 C CA . LYS A 1 157 ? 19.961 -6.008 -25.162 1.00 97.75 157 LYS A CA 1
ATOM 1300 C C . LYS A 1 157 ? 20.683 -4.824 -25.798 1.00 97.75 157 LYS A C 1
ATOM 1302 O O . LYS A 1 157 ? 21.710 -4.380 -25.286 1.00 97.75 157 LYS A O 1
ATOM 1307 N N . VAL A 1 158 ? 20.173 -4.311 -26.921 1.00 97.75 158 VAL A N 1
ATOM 1308 C CA . VAL A 1 158 ? 20.770 -3.160 -27.619 1.00 97.75 158 VAL A CA 1
ATOM 1309 C C . VAL A 1 158 ? 20.680 -1.906 -26.755 1.00 97.75 158 VAL A C 1
ATOM 1311 O O . VAL A 1 158 ? 21.687 -1.223 -26.574 1.00 97.75 158 VAL A O 1
ATOM 1314 N N . THR A 1 159 ? 19.512 -1.633 -26.169 1.00 98.06 159 THR A N 1
ATOM 1315 C CA . THR A 1 159 ? 19.310 -0.476 -25.284 1.00 98.06 159 THR A CA 1
ATOM 1316 C C . THR A 1 159 ? 20.242 -0.540 -24.077 1.00 98.06 159 THR A C 1
ATOM 1318 O O . THR A 1 159 ? 20.935 0.432 -23.780 1.00 98.06 159 THR A O 1
ATOM 1321 N N . ARG A 1 160 ? 20.336 -1.705 -23.424 1.00 97.88 160 ARG A N 1
ATOM 1322 C CA . ARG A 1 160 ? 21.201 -1.907 -22.260 1.00 97.88 160 ARG A CA 1
ATOM 1323 C C . ARG A 1 160 ? 22.677 -1.696 -22.599 1.00 97.88 160 ARG A C 1
ATOM 1325 O O . ARG A 1 160 ? 23.330 -0.909 -21.923 1.00 97.88 160 ARG A O 1
ATOM 1332 N N . ARG A 1 161 ? 23.185 -2.289 -23.687 1.00 97.75 161 ARG A N 1
ATOM 1333 C CA . ARG A 1 161 ? 24.583 -2.096 -24.129 1.00 97.75 161 ARG A CA 1
ATOM 1334 C C . ARG A 1 161 ? 24.911 -0.630 -24.421 1.00 97.75 161 ARG A C 1
ATOM 1336 O O . ARG A 1 161 ? 25.997 -0.156 -24.100 1.00 97.75 161 ARG A O 1
ATOM 1343 N N . LEU A 1 162 ? 23.985 0.107 -25.032 1.00 97.56 162 LEU A N 1
ATOM 1344 C CA . LEU A 1 162 ? 24.185 1.527 -25.334 1.00 97.56 162 LEU A CA 1
ATOM 1345 C C . LEU A 1 162 ? 24.121 2.417 -24.080 1.00 97.56 162 LEU A C 1
ATOM 1347 O O . LEU A 1 162 ? 24.792 3.450 -24.036 1.00 97.56 162 LEU A O 1
ATOM 1351 N N . LEU A 1 163 ? 23.363 2.021 -23.053 1.00 96.81 163 LEU A N 1
ATOM 1352 C CA . LEU A 1 163 ? 23.396 2.654 -21.730 1.00 96.81 163 LEU A CA 1
ATOM 1353 C C . LEU A 1 163 ? 24.708 2.356 -20.991 1.00 96.81 163 LEU A C 1
ATOM 1355 O O . LEU A 1 163 ? 25.320 3.278 -20.450 1.00 96.81 163 LEU A O 1
ATOM 1359 N N . GLU A 1 164 ? 25.164 1.101 -21.003 1.00 95.69 164 GLU A N 1
ATOM 1360 C CA . GLU A 1 164 ? 26.443 0.671 -20.414 1.00 95.69 164 GLU A CA 1
ATOM 1361 C C . GLU A 1 164 ? 27.615 1.464 -21.014 1.00 95.69 164 GLU A C 1
ATOM 1363 O O . GLU A 1 164 ? 28.415 2.036 -20.275 1.00 95.69 164 GLU A O 1
ATOM 1368 N N . ASN A 1 165 ? 27.633 1.617 -22.341 1.00 95.69 165 ASN A N 1
ATOM 1369 C CA . ASN A 1 165 ? 28.651 2.378 -23.075 1.00 95.69 165 ASN A CA 1
ATOM 1370 C C . ASN A 1 165 ? 28.480 3.908 -22.997 1.00 95.69 165 ASN A C 1
ATOM 1372 O O . ASN A 1 165 ? 29.250 4.645 -23.605 1.00 95.69 165 ASN A O 1
ATOM 1376 N N . GLY A 1 166 ? 27.455 4.408 -22.300 1.00 94.44 166 GLY A N 1
ATOM 1377 C CA . GLY A 1 166 ? 27.215 5.841 -22.113 1.00 94.44 166 GLY A CA 1
ATOM 1378 C C . GLY A 1 166 ? 26.615 6.586 -23.311 1.00 94.44 166 GLY A C 1
ATOM 1379 O O . GLY A 1 166 ? 26.264 7.752 -23.165 1.00 94.44 166 GLY A O 1
ATOM 1380 N N . VAL A 1 167 ? 26.411 5.930 -24.458 1.00 96.12 167 VAL A N 1
ATOM 1381 C CA . VAL A 1 167 ? 25.855 6.539 -25.685 1.00 96.12 167 VAL A CA 1
ATOM 1382 C C . VAL A 1 167 ? 24.458 7.118 -25.449 1.00 96.12 167 VAL A C 1
ATOM 1384 O O . VAL A 1 167 ? 24.119 8.178 -25.966 1.00 96.12 167 VAL A O 1
ATOM 1387 N N . LEU A 1 168 ? 23.646 6.434 -24.641 1.00 95.25 168 LEU A N 1
ATOM 1388 C CA . LEU A 1 168 ? 22.288 6.871 -24.315 1.00 95.25 168 LEU A CA 1
ATOM 1389 C C . LEU A 1 168 ? 22.214 7.824 -23.109 1.00 95.25 168 LEU A C 1
ATOM 1391 O O . LEU A 1 168 ? 21.117 8.288 -22.810 1.00 95.25 168 LEU A O 1
ATOM 1395 N N . LYS A 1 169 ? 23.328 8.158 -22.439 1.00 93.19 169 LYS A N 1
ATOM 1396 C CA . LYS A 1 169 ? 23.343 9.001 -21.226 1.00 93.19 169 LYS A CA 1
ATOM 1397 C C . LYS A 1 169 ? 23.367 10.500 -21.552 1.00 93.19 169 LYS A C 1
ATOM 1399 O O . LYS A 1 169 ? 24.311 11.210 -21.216 1.00 93.19 169 LYS A O 1
ATOM 1404 N N . THR A 1 170 ? 22.327 10.983 -22.227 1.00 91.25 170 THR A N 1
ATOM 1405 C CA . THR A 1 170 ? 22.132 12.411 -22.538 1.00 91.25 170 THR A CA 1
ATOM 1406 C C . THR A 1 170 ? 21.143 13.054 -21.557 1.00 91.25 170 THR A C 1
ATOM 1408 O O . THR A 1 170 ? 20.313 12.335 -21.002 1.00 91.25 170 THR A O 1
ATOM 1411 N N . PRO A 1 171 ? 21.145 14.390 -21.364 1.00 88.19 171 PRO A N 1
ATOM 1412 C CA . PRO A 1 171 ? 20.188 15.052 -20.469 1.00 88.19 171 PRO A CA 1
ATOM 1413 C C . PRO A 1 171 ? 18.719 14.713 -20.776 1.00 88.19 171 PRO A C 1
ATOM 1415 O O . PRO A 1 171 ? 17.956 14.371 -19.875 1.00 88.19 171 PRO A O 1
ATOM 1418 N N . ASN A 1 172 ? 18.331 14.707 -22.057 1.00 87.44 172 ASN A N 1
ATOM 1419 C CA . ASN A 1 172 ? 16.968 14.354 -22.472 1.00 87.44 172 ASN A CA 1
ATOM 1420 C C . ASN A 1 172 ? 16.618 12.893 -22.161 1.00 87.44 172 ASN A C 1
ATOM 1422 O O . ASN A 1 172 ? 15.506 12.599 -21.721 1.00 87.44 172 ASN A O 1
ATOM 1426 N N . ASN A 1 173 ? 17.562 11.976 -22.373 1.00 93.19 173 ASN A N 1
ATOM 1427 C CA . ASN A 1 173 ? 17.358 10.565 -22.067 1.00 93.19 173 ASN A CA 1
ATOM 1428 C C . ASN A 1 173 ? 17.343 10.304 -20.557 1.00 93.19 173 ASN A C 1
ATOM 1430 O O . ASN A 1 173 ? 16.580 9.450 -20.117 1.00 93.19 173 ASN A O 1
ATOM 1434 N N . THR A 1 174 ? 18.097 11.064 -19.756 1.00 92.19 174 THR A N 1
ATOM 1435 C CA . THR A 1 174 ? 18.022 11.002 -18.289 1.00 92.19 174 THR A CA 1
ATOM 1436 C C . THR A 1 174 ? 16.607 11.322 -17.821 1.00 92.19 174 THR A C 1
ATOM 1438 O O . THR A 1 174 ? 16.024 10.546 -17.069 1.00 92.19 174 THR A O 1
ATOM 1441 N N . LEU A 1 175 ? 16.009 12.406 -18.326 1.00 88.75 175 LEU A N 1
ATOM 1442 C CA . LEU A 1 175 ? 14.627 12.775 -18.001 1.00 88.75 175 LEU A CA 1
ATOM 1443 C C . LEU A 1 175 ? 13.627 11.683 -18.401 1.00 88.75 175 LEU A C 1
ATOM 1445 O O . LEU A 1 175 ? 12.698 11.384 -17.651 1.00 88.75 175 LEU A O 1
ATOM 1449 N N . LEU A 1 176 ? 13.837 11.057 -19.561 1.00 91.88 176 LEU A N 1
ATOM 1450 C CA . LEU A 1 176 ? 13.006 9.956 -20.039 1.00 91.88 176 LEU A CA 1
ATOM 1451 C C . LEU A 1 176 ? 13.119 8.717 -19.137 1.00 91.88 176 LEU A C 1
ATOM 1453 O O . LEU A 1 176 ? 12.101 8.142 -18.759 1.00 91.88 176 LEU A O 1
ATOM 1457 N N . VAL A 1 177 ? 14.336 8.332 -18.746 1.00 95.00 177 VAL A N 1
ATOM 1458 C CA . VAL A 1 177 ? 14.574 7.204 -17.832 1.00 95.00 177 VAL A CA 1
ATOM 1459 C C . VAL A 1 177 ? 13.980 7.477 -16.450 1.00 95.00 177 VAL A C 1
ATOM 1461 O O . VAL A 1 177 ? 13.330 6.595 -15.893 1.00 95.00 177 VAL A O 1
ATOM 1464 N N . ARG A 1 178 ? 14.126 8.696 -15.911 1.00 91.75 178 ARG A N 1
ATOM 1465 C CA . ARG A 1 178 ? 13.483 9.103 -14.649 1.00 91.75 178 ARG A CA 1
ATOM 1466 C C . ARG A 1 178 ? 11.968 8.949 -14.723 1.00 91.75 178 ARG A C 1
ATOM 1468 O O . ARG A 1 178 ? 11.371 8.290 -13.872 1.00 91.75 178 ARG A O 1
ATOM 1475 N N . TYR A 1 179 ? 11.369 9.485 -15.786 1.00 89.56 179 TYR A N 1
ATOM 1476 C CA . TYR A 1 179 ? 9.934 9.392 -16.025 1.00 89.56 179 TYR A CA 1
ATOM 1477 C C . TYR A 1 179 ? 9.456 7.937 -16.070 1.00 89.56 179 TYR A C 1
ATOM 1479 O O . TYR A 1 179 ? 8.525 7.568 -15.356 1.00 89.56 179 TYR A O 1
ATOM 1487 N N . PHE A 1 180 ? 10.107 7.090 -16.868 1.00 93.00 180 PHE A N 1
ATOM 1488 C CA . PHE A 1 180 ? 9.695 5.697 -16.998 1.00 93.00 180 PHE A CA 1
ATOM 1489 C C . PHE A 1 180 ? 9.976 4.868 -15.747 1.00 93.00 180 PHE A C 1
ATOM 1491 O O . PHE A 1 180 ? 9.132 4.049 -15.409 1.00 93.00 180 PHE A O 1
ATOM 1498 N N . ASN A 1 181 ? 11.060 5.100 -14.999 1.00 92.44 181 ASN A N 1
ATOM 1499 C CA . ASN A 1 181 ? 11.259 4.432 -13.707 1.00 92.44 181 ASN A CA 1
ATOM 1500 C C . ASN A 1 181 ? 10.113 4.748 -12.736 1.00 92.44 181 ASN A C 1
ATOM 1502 O O . ASN A 1 181 ? 9.619 3.837 -12.072 1.00 92.44 181 ASN A O 1
ATOM 1506 N N . ASN A 1 182 ? 9.640 6.001 -12.703 1.00 85.50 182 ASN A N 1
ATOM 1507 C CA . ASN A 1 182 ? 8.476 6.384 -11.903 1.00 85.50 182 ASN A CA 1
ATOM 1508 C C . ASN A 1 182 ? 7.223 5.589 -12.296 1.00 85.50 182 ASN A C 1
ATOM 1510 O O . ASN A 1 182 ? 6.461 5.199 -11.419 1.00 85.50 182 ASN A O 1
ATOM 1514 N N . LYS A 1 183 ? 7.038 5.293 -13.587 1.00 85.75 183 LYS A N 1
ATOM 1515 C CA . LYS A 1 183 ? 5.910 4.491 -14.079 1.00 85.75 183 LYS A CA 1
ATOM 1516 C C . LYS A 1 183 ? 6.101 2.992 -13.820 1.00 85.75 183 LYS A C 1
ATOM 1518 O O . LYS A 1 183 ? 5.241 2.374 -13.208 1.00 85.75 183 LYS A O 1
ATOM 1523 N N . ILE A 1 184 ? 7.231 2.418 -14.220 1.00 89.00 184 ILE A N 1
ATOM 1524 C CA . ILE A 1 184 ? 7.531 0.977 -14.143 1.00 89.00 184 ILE A CA 1
ATOM 1525 C C . ILE A 1 184 ? 7.484 0.471 -12.700 1.00 89.00 184 ILE A C 1
ATOM 1527 O O . ILE A 1 184 ? 6.911 -0.579 -12.421 1.00 89.00 184 ILE A O 1
ATOM 1531 N N . TYR A 1 185 ? 8.087 1.226 -11.783 1.00 86.75 185 TYR A N 1
ATOM 1532 C CA . TYR A 1 185 ? 8.254 0.825 -10.395 1.00 86.75 185 TYR A CA 1
ATOM 1533 C C . TYR A 1 185 ? 7.239 1.488 -9.472 1.00 86.75 185 TYR A C 1
ATOM 1535 O O . TYR A 1 185 ? 7.499 1.540 -8.285 1.00 86.75 185 TYR A O 1
ATOM 1543 N N . ASN A 1 186 ? 6.102 2.015 -9.929 1.00 79.94 186 ASN A N 1
ATOM 1544 C CA . ASN A 1 186 ? 5.035 2.461 -9.026 1.00 79.94 186 ASN A CA 1
ATOM 1545 C C . ASN A 1 186 ? 3.666 2.197 -9.648 1.00 79.94 186 ASN A C 1
ATOM 1547 O O . ASN A 1 186 ? 3.404 2.591 -10.785 1.00 79.94 186 ASN A O 1
ATOM 1551 N N . ALA A 1 187 ? 2.759 1.614 -8.862 1.00 77.25 187 ALA A N 1
ATOM 1552 C CA . ALA A 1 187 ? 1.362 1.509 -9.257 1.00 77.25 187 ALA A CA 1
ATOM 1553 C C . ALA A 1 187 ? 0.769 2.901 -9.551 1.00 77.25 187 ALA A C 1
ATOM 1555 O O . ALA A 1 187 ? 0.991 3.871 -8.828 1.00 77.25 187 ALA A O 1
ATOM 1556 N N . ASN A 1 188 ? 0.019 3.045 -10.628 1.00 75.06 188 ASN A N 1
ATOM 1557 C CA . ASN A 1 188 ? -0.581 4.315 -11.015 1.00 75.06 188 ASN A CA 1
ATOM 1558 C C . ASN A 1 188 ? -1.815 4.064 -11.882 1.00 75.06 188 ASN A C 1
ATOM 1560 O O . ASN A 1 188 ? -2.208 2.920 -12.090 1.00 75.06 188 ASN A O 1
ATOM 1564 N N . ARG A 1 189 ? -2.410 5.140 -12.410 1.00 75.50 189 ARG A N 1
ATOM 1565 C CA . ARG A 1 189 ? -3.594 5.083 -13.280 1.00 75.50 189 ARG A CA 1
ATOM 1566 C C . ARG A 1 189 ? -3.510 4.019 -14.383 1.00 75.50 189 ARG A C 1
ATOM 1568 O O . ARG A 1 189 ? -4.513 3.374 -14.678 1.00 75.50 189 ARG A O 1
ATOM 1575 N N . TYR A 1 190 ? -2.323 3.856 -14.959 1.00 77.75 190 TYR A N 1
ATOM 1576 C CA . TYR A 1 190 ? -2.068 3.014 -16.122 1.00 77.75 190 TYR A CA 1
ATOM 1577 C C . TYR A 1 190 ? -1.259 1.753 -15.780 1.00 77.75 190 TYR A C 1
ATOM 1579 O O . TYR A 1 190 ? -1.136 0.869 -16.614 1.00 77.75 190 TYR A O 1
ATOM 1587 N N . ILE A 1 191 ? -0.694 1.632 -14.575 1.00 80.12 191 ILE A N 1
ATOM 1588 C CA . ILE A 1 191 ? 0.132 0.474 -14.192 1.00 80.12 191 ILE A CA 1
ATOM 1589 C C . ILE A 1 191 ? -0.414 -0.114 -12.889 1.00 80.12 191 ILE A C 1
ATOM 1591 O O . ILE A 1 191 ? -0.309 0.535 -11.847 1.00 80.12 191 ILE A O 1
ATOM 1595 N N . PRO A 1 192 ? -1.004 -1.322 -12.918 1.00 78.44 192 PRO A N 1
ATOM 1596 C CA . PRO A 1 192 ? -1.497 -1.993 -11.719 1.00 78.44 192 PRO A CA 1
ATOM 1597 C C . PRO A 1 192 ? -0.392 -2.311 -10.698 1.00 78.44 192 PRO A C 1
ATOM 1599 O O . PRO A 1 192 ? 0.794 -2.383 -11.024 1.00 78.44 192 PRO A O 1
ATOM 1602 N N . SER A 1 193 ? -0.781 -2.557 -9.442 1.00 77.56 193 SER A N 1
ATOM 1603 C CA . SER A 1 193 ? 0.171 -2.899 -8.374 1.00 77.56 193 SER A CA 1
ATOM 1604 C C . SER A 1 193 ? 0.924 -4.199 -8.627 1.00 77.56 193 SER A C 1
ATOM 1606 O O . SER A 1 193 ? 2.098 -4.298 -8.281 1.00 77.56 193 SER A O 1
ATOM 1608 N N . ASP A 1 194 ? 0.271 -5.192 -9.230 1.00 79.00 194 ASP A N 1
ATOM 1609 C CA . ASP A 1 194 ? 0.899 -6.485 -9.489 1.00 79.00 194 ASP A CA 1
ATOM 1610 C C . ASP A 1 194 ? 1.942 -6.398 -10.619 1.00 79.00 194 ASP A C 1
ATOM 1612 O O . ASP A 1 194 ? 2.966 -7.077 -10.550 1.00 79.00 194 ASP A O 1
ATOM 1616 N N . ASP A 1 195 ? 1.755 -5.499 -11.591 1.00 84.06 195 ASP A N 1
ATOM 1617 C CA . ASP A 1 195 ? 2.739 -5.184 -12.634 1.00 84.06 195 ASP A CA 1
ATOM 1618 C C . ASP A 1 195 ? 3.964 -4.453 -12.069 1.00 84.06 195 ASP A C 1
ATOM 1620 O O . ASP A 1 195 ? 5.106 -4.779 -12.401 1.00 84.06 195 ASP A O 1
ATOM 1624 N N . ALA A 1 196 ? 3.745 -3.488 -11.174 1.00 84.44 196 ALA A N 1
ATOM 1625 C CA . ALA A 1 196 ? 4.836 -2.791 -10.496 1.00 84.44 196 ALA A CA 1
ATOM 1626 C C . ALA A 1 196 ? 5.610 -3.727 -9.543 1.00 84.44 196 ALA A C 1
ATOM 1628 O O . ALA A 1 196 ? 6.838 -3.641 -9.440 1.00 84.44 196 ALA A O 1
ATOM 1629 N N . LEU A 1 197 ? 4.917 -4.671 -8.889 1.00 83.44 197 LEU A N 1
ATOM 1630 C CA . LEU A 1 197 ? 5.537 -5.760 -8.126 1.00 83.44 197 LEU A CA 1
ATOM 1631 C C . LEU A 1 197 ? 6.376 -6.661 -9.024 1.00 83.44 197 LEU A C 1
ATOM 1633 O O . LEU A 1 197 ? 7.522 -6.937 -8.679 1.00 83.44 197 LEU A O 1
ATOM 1637 N N . TRP A 1 198 ? 5.849 -7.055 -10.185 1.00 87.62 198 TRP A N 1
ATOM 1638 C CA . TRP A 1 198 ? 6.609 -7.816 -11.170 1.00 87.62 198 TRP A CA 1
ATOM 1639 C C . TRP A 1 198 ? 7.909 -7.080 -11.529 1.00 87.62 198 TRP A C 1
ATOM 1641 O O . TRP A 1 198 ? 8.978 -7.680 -11.479 1.00 87.62 198 TRP A O 1
ATOM 1651 N N . ALA A 1 199 ? 7.885 -5.770 -11.782 1.00 88.75 199 ALA A N 1
ATOM 1652 C CA . ALA A 1 199 ? 9.118 -5.026 -12.055 1.00 88.75 199 ALA A CA 1
ATOM 1653 C C . ALA A 1 199 ? 10.085 -5.009 -10.852 1.00 88.75 199 ALA A C 1
ATOM 1655 O O . ALA A 1 199 ? 11.293 -5.197 -11.016 1.00 88.75 199 ALA A O 1
ATOM 1656 N N . ARG A 1 200 ? 9.568 -4.828 -9.630 1.00 88.69 200 ARG A N 1
ATOM 1657 C CA . ARG A 1 200 ? 10.364 -4.817 -8.387 1.00 88.69 200 ARG A CA 1
ATOM 1658 C C . ARG A 1 200 ? 10.985 -6.160 -8.034 1.00 88.69 200 ARG A C 1
ATOM 1660 O O . ARG A 1 200 ? 12.075 -6.177 -7.476 1.00 88.69 200 ARG A O 1
ATOM 1667 N N . GLU A 1 201 ? 10.373 -7.277 -8.407 1.00 86.88 201 GLU A N 1
ATOM 1668 C CA . GLU A 1 201 ? 10.979 -8.601 -8.232 1.00 86.88 201 GLU A CA 1
ATOM 1669 C C . GLU A 1 201 ? 12.339 -8.718 -8.951 1.00 86.88 201 GLU A C 1
ATOM 1671 O O . GLU A 1 201 ? 13.159 -9.539 -8.552 1.00 86.88 201 GLU A O 1
ATOM 1676 N N . ALA A 1 202 ? 12.632 -7.892 -9.973 1.00 85.50 202 ALA A N 1
ATOM 1677 C CA . ALA A 1 202 ? 13.972 -7.841 -10.585 1.00 85.50 202 ALA A CA 1
ATOM 1678 C C . ALA A 1 202 ? 15.069 -7.425 -9.590 1.00 85.50 202 ALA A C 1
ATOM 1680 O O . ALA A 1 202 ? 16.234 -7.796 -9.752 1.00 85.50 202 ALA A O 1
ATOM 1681 N N . VAL A 1 203 ? 14.690 -6.631 -8.585 1.00 85.44 203 VAL A N 1
ATOM 1682 C CA . VAL A 1 203 ? 15.574 -6.117 -7.538 1.00 85.44 203 VAL A CA 1
ATOM 1683 C C . VAL A 1 203 ? 15.848 -7.193 -6.487 1.00 85.44 203 VAL A C 1
ATOM 1685 O O . VAL A 1 203 ? 16.919 -7.208 -5.906 1.00 85.44 203 VAL A O 1
ATOM 1688 N N . LEU A 1 204 ? 14.955 -8.164 -6.289 1.00 81.19 204 LEU A N 1
ATOM 1689 C CA . LEU A 1 204 ? 15.111 -9.229 -5.284 1.00 81.19 204 LEU A CA 1
ATOM 1690 C C . LEU A 1 204 ? 16.057 -10.361 -5.715 1.00 81.19 204 LEU A C 1
ATOM 1692 O O . LEU A 1 204 ? 15.985 -11.478 -5.201 1.00 81.19 204 LEU A O 1
ATOM 1696 N N . ASN A 1 205 ? 16.941 -10.097 -6.673 1.00 78.06 205 ASN A N 1
ATOM 1697 C CA . ASN A 1 205 ? 17.993 -11.037 -7.025 1.00 78.06 205 ASN A CA 1
ATOM 1698 C C . ASN A 1 205 ? 19.038 -11.134 -5.890 1.00 78.06 205 ASN A C 1
ATOM 1700 O O . ASN A 1 205 ? 19.050 -10.327 -4.958 1.00 78.06 205 ASN A O 1
ATOM 1704 N N . ALA A 1 206 ? 19.927 -12.128 -5.969 1.00 63.97 206 ALA A N 1
ATOM 1705 C CA . ALA A 1 206 ? 20.897 -12.421 -4.911 1.00 63.97 206 ALA A CA 1
ATOM 1706 C C . ALA A 1 206 ? 21.818 -11.241 -4.534 1.00 63.97 206 ALA A C 1
ATOM 1708 O O . ALA A 1 206 ? 22.345 -11.230 -3.427 1.00 63.97 206 ALA A O 1
ATOM 1709 N N . GLU A 1 207 ? 22.013 -10.262 -5.423 1.00 82.75 207 GLU A N 1
ATOM 1710 C CA . GLU A 1 207 ? 22.860 -9.094 -5.162 1.00 82.75 207 GLU A CA 1
ATOM 1711 C C . GLU A 1 207 ? 22.208 -8.125 -4.169 1.00 82.75 207 GLU A C 1
ATOM 1713 O O . GLU A 1 207 ? 22.863 -7.676 -3.233 1.00 82.75 207 GLU A O 1
ATOM 1718 N N . PHE A 1 208 ? 20.917 -7.821 -4.337 1.00 88.44 208 PHE A N 1
ATOM 1719 C CA . PHE A 1 208 ? 20.252 -6.764 -3.567 1.00 88.44 208 PHE A CA 1
ATOM 1720 C C . PHE A 1 208 ? 19.226 -7.271 -2.551 1.00 88.44 208 PHE A C 1
ATOM 1722 O O . PHE A 1 208 ? 18.744 -6.460 -1.766 1.00 88.44 208 PHE A O 1
ATOM 1729 N N . LYS A 1 209 ? 18.878 -8.567 -2.529 1.00 89.44 209 LYS A N 1
ATOM 1730 C CA . LYS A 1 209 ? 17.787 -9.110 -1.692 1.00 89.44 209 LYS A CA 1
ATOM 1731 C C . LYS A 1 209 ? 17.881 -8.694 -0.219 1.00 89.44 209 LYS A C 1
ATOM 1733 O O . LYS A 1 209 ? 16.973 -8.052 0.304 1.00 89.44 209 LYS A O 1
ATOM 1738 N N . ASP A 1 210 ? 19.001 -8.995 0.428 1.00 90.69 210 ASP A N 1
ATOM 1739 C CA . ASP A 1 210 ? 19.206 -8.695 1.848 1.00 90.69 210 ASP A CA 1
ATOM 1740 C C . ASP A 1 210 ? 19.257 -7.171 2.111 1.00 90.69 210 ASP A C 1
ATOM 1742 O O . ASP A 1 210 ? 18.756 -6.684 3.127 1.00 90.69 210 ASP A O 1
ATOM 1746 N N . ALA A 1 211 ? 19.815 -6.394 1.173 1.00 92.25 211 ALA A N 1
ATOM 1747 C CA . ALA A 1 211 ? 19.881 -4.933 1.268 1.00 92.25 211 ALA A CA 1
ATOM 1748 C C . ALA A 1 211 ? 18.497 -4.294 1.102 1.00 92.25 211 ALA A C 1
ATOM 1750 O O . ALA A 1 211 ? 18.167 -3.348 1.817 1.00 92.25 211 ALA A O 1
ATOM 1751 N N . PHE A 1 212 ? 17.670 -4.838 0.205 1.00 92.94 212 PHE A N 1
ATOM 1752 C CA . PHE A 1 212 ? 16.272 -4.457 0.051 1.00 92.94 212 PHE A CA 1
ATOM 1753 C C . PHE A 1 212 ? 15.516 -4.728 1.351 1.00 92.94 212 PHE A C 1
ATOM 1755 O O . PHE A 1 212 ? 14.809 -3.843 1.821 1.00 92.94 212 PHE A O 1
ATOM 1762 N N . TYR A 1 213 ? 15.702 -5.901 1.972 1.00 92.56 213 TYR A N 1
ATOM 1763 C CA . TYR A 1 213 ? 15.039 -6.233 3.238 1.00 92.56 213 TYR A CA 1
ATOM 1764 C C . TYR A 1 213 ? 15.419 -5.251 4.346 1.00 92.56 213 TYR A C 1
ATOM 1766 O O . TYR A 1 213 ? 14.539 -4.688 4.995 1.00 92.56 213 TYR A O 1
ATOM 1774 N N . ALA A 1 214 ? 16.716 -4.990 4.526 1.00 93.56 214 ALA A N 1
ATOM 1775 C CA . ALA A 1 214 ? 17.200 -4.033 5.516 1.00 93.56 214 ALA A CA 1
ATOM 1776 C C . ALA A 1 214 ? 16.640 -2.621 5.272 1.00 93.56 214 ALA A C 1
ATOM 1778 O O . ALA A 1 214 ? 16.153 -1.971 6.195 1.00 93.56 214 ALA A O 1
ATOM 1779 N N . MET A 1 215 ? 16.652 -2.160 4.019 1.00 93.56 215 MET A N 1
ATOM 1780 C CA . MET A 1 215 ? 16.171 -0.828 3.658 1.00 93.56 215 MET A CA 1
ATOM 1781 C C . MET A 1 215 ? 14.646 -0.697 3.793 1.00 93.56 215 MET A C 1
ATOM 1783 O O . MET A 1 215 ? 14.161 0.334 4.247 1.00 93.56 215 MET A O 1
ATOM 1787 N N . ALA A 1 216 ? 13.884 -1.739 3.457 1.00 92.19 216 ALA A N 1
ATOM 1788 C CA . ALA A 1 216 ? 12.436 -1.773 3.642 1.00 92.19 216 ALA A CA 1
ATOM 1789 C C . ALA A 1 216 ? 12.045 -1.747 5.132 1.00 92.19 216 ALA A C 1
ATOM 1791 O O . ALA A 1 216 ? 11.117 -1.030 5.502 1.00 92.19 216 ALA A O 1
ATOM 1792 N N . LEU A 1 217 ? 12.774 -2.460 6.000 1.00 93.44 217 LEU A N 1
ATOM 1793 C CA . LEU A 1 217 ? 12.576 -2.398 7.455 1.00 93.44 217 LEU A CA 1
ATOM 1794 C C . LEU A 1 217 ? 12.878 -1.002 8.016 1.00 93.44 217 LEU A C 1
ATOM 1796 O O . LEU A 1 217 ? 12.094 -0.474 8.806 1.00 93.44 217 LEU A O 1
ATOM 1800 N N . GLU A 1 218 ? 13.973 -0.377 7.573 1.00 93.25 218 GLU A N 1
ATOM 1801 C CA . GLU A 1 218 ? 14.293 1.006 7.948 1.00 93.25 218 GLU A CA 1
ATOM 1802 C C . GLU A 1 218 ? 13.235 1.989 7.445 1.00 93.25 218 GLU A C 1
ATOM 1804 O O . GLU A 1 218 ? 12.912 2.934 8.157 1.00 93.25 218 GLU A O 1
ATOM 1809 N N . TYR A 1 219 ? 12.647 1.757 6.267 1.00 91.75 219 TYR A N 1
ATOM 1810 C CA . TYR A 1 219 ? 11.569 2.596 5.746 1.00 91.75 219 TYR A CA 1
ATOM 1811 C C . TYR A 1 219 ? 10.319 2.523 6.631 1.00 91.75 219 TYR A C 1
ATOM 1813 O O . TYR A 1 219 ? 9.799 3.560 7.045 1.00 91.75 219 TYR A O 1
ATOM 1821 N N . ILE A 1 220 ? 9.872 1.306 6.971 1.00 90.50 220 ILE A N 1
ATOM 1822 C CA . ILE A 1 220 ? 8.731 1.088 7.875 1.00 90.50 220 ILE A CA 1
ATOM 1823 C C . ILE A 1 220 ? 8.985 1.820 9.203 1.00 90.50 220 ILE A C 1
ATOM 1825 O O . ILE A 1 220 ? 8.155 2.617 9.642 1.00 90.50 220 ILE A O 1
ATOM 1829 N N . LYS A 1 221 ? 10.175 1.669 9.794 1.00 91.38 221 LYS A N 1
ATOM 1830 C CA . LYS A 1 221 ? 10.532 2.362 11.041 1.00 91.38 221 LYS A CA 1
ATOM 1831 C C . LYS A 1 221 ? 10.590 3.883 10.891 1.00 91.38 221 LYS A C 1
ATOM 1833 O O . LYS A 1 221 ? 10.082 4.593 11.755 1.00 91.38 221 LYS A O 1
ATOM 1838 N N . ALA A 1 222 ? 11.190 4.395 9.818 1.00 89.44 222 ALA A N 1
ATOM 1839 C CA . ALA A 1 222 ? 11.323 5.832 9.569 1.00 89.44 222 ALA A CA 1
ATOM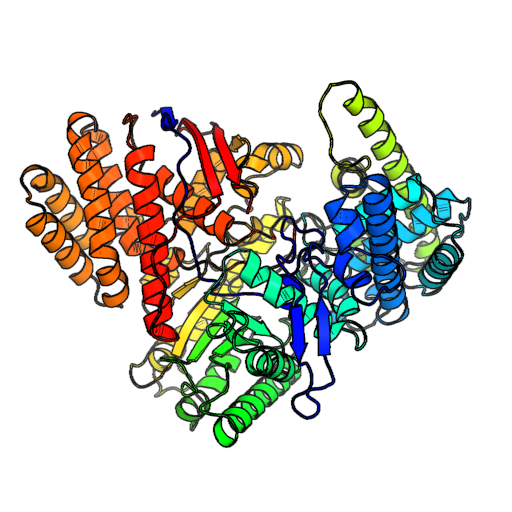 1840 C C . ALA A 1 222 ? 9.966 6.522 9.344 1.00 89.44 222 ALA A C 1
ATOM 1842 O O . ALA A 1 222 ? 9.794 7.669 9.756 1.00 89.44 222 ALA A O 1
ATOM 1843 N N . SER A 1 223 ? 8.980 5.791 8.805 1.00 86.56 223 SER A N 1
ATOM 1844 C CA . SER A 1 223 ? 7.571 6.221 8.740 1.00 86.56 223 SER A CA 1
ATOM 1845 C C . SER A 1 223 ? 6.864 6.266 10.107 1.00 86.56 223 SER A C 1
ATOM 1847 O O . SER A 1 223 ? 5.698 6.642 10.225 1.00 86.56 223 SER A O 1
ATOM 1849 N N . GLY A 1 224 ? 7.573 5.902 11.180 1.00 88.62 224 GLY A N 1
ATOM 1850 C CA . GLY A 1 224 ? 7.077 5.917 12.549 1.00 88.62 224 GLY A CA 1
ATOM 1851 C C . GLY A 1 224 ? 6.322 4.647 12.954 1.00 88.62 224 GLY A C 1
ATOM 1852 O O . GLY A 1 224 ? 5.734 4.602 14.029 1.00 88.62 224 GLY A O 1
ATOM 1853 N N . VAL A 1 225 ? 6.338 3.586 12.146 1.00 91.06 225 VAL A N 1
ATOM 1854 C CA . VAL A 1 225 ? 5.716 2.313 12.531 1.00 91.06 225 VAL A CA 1
ATOM 1855 C C . VAL A 1 225 ? 6.574 1.599 13.574 1.00 91.06 225 VAL A C 1
ATOM 1857 O O . VAL A 1 225 ? 7.725 1.234 13.325 1.00 91.06 225 VAL A O 1
ATOM 1860 N N . GLN A 1 226 ? 5.981 1.334 14.735 1.00 92.38 226 GLN A N 1
ATOM 1861 C CA . GLN A 1 226 ? 6.585 0.551 15.815 1.00 92.38 226 GLN A CA 1
ATOM 1862 C C . GLN A 1 226 ? 6.073 -0.894 15.823 1.00 92.38 226 GLN A C 1
ATOM 1864 O O . GLN A 1 226 ? 6.790 -1.789 16.254 1.00 92.38 226 GLN A O 1
ATOM 1869 N N . TYR A 1 227 ? 4.859 -1.134 15.330 1.00 93.44 227 TYR A N 1
ATOM 1870 C CA . TYR A 1 227 ? 4.192 -2.435 15.326 1.00 93.44 227 TYR A CA 1
ATOM 1871 C C . TYR A 1 227 ? 3.738 -2.755 13.903 1.00 93.44 227 TYR A C 1
ATOM 1873 O O . TYR A 1 227 ? 2.862 -2.076 13.382 1.00 93.44 227 TYR A O 1
ATOM 1881 N N . ALA A 1 228 ? 4.316 -3.773 13.268 1.00 93.19 228 ALA A N 1
ATOM 1882 C CA . ALA A 1 228 ? 4.026 -4.099 11.871 1.00 93.19 228 ALA A CA 1
ATOM 1883 C C . ALA A 1 228 ? 3.644 -5.570 11.701 1.00 93.19 228 ALA A C 1
ATOM 1885 O O . ALA A 1 228 ? 4.277 -6.442 12.299 1.00 93.19 228 ALA A O 1
ATOM 1886 N N . GLN A 1 229 ? 2.656 -5.846 10.852 1.00 93.00 229 GLN A N 1
ATOM 1887 C CA . GLN A 1 229 ? 2.391 -7.177 10.308 1.00 93.00 229 GLN A CA 1
ATOM 1888 C C . GLN A 1 229 ? 2.845 -7.199 8.851 1.00 93.00 229 GLN A C 1
ATOM 1890 O O . GLN A 1 229 ? 2.213 -6.617 7.972 1.00 93.00 229 GLN A O 1
ATOM 1895 N N . ILE A 1 230 ? 3.986 -7.832 8.604 1.00 92.88 230 ILE A N 1
ATOM 1896 C CA . ILE A 1 230 ? 4.656 -7.833 7.310 1.00 92.88 230 ILE A CA 1
ATOM 1897 C C . ILE A 1 230 ? 4.282 -9.109 6.561 1.00 92.88 230 ILE A C 1
ATOM 1899 O O . ILE A 1 230 ? 4.611 -10.210 7.004 1.00 92.88 230 ILE A O 1
ATOM 1903 N N . ALA A 1 231 ? 3.608 -8.956 5.424 1.00 90.00 231 ALA A N 1
ATOM 1904 C CA . ALA A 1 231 ? 3.260 -10.058 4.540 1.00 90.00 231 ALA A CA 1
ATOM 1905 C C . ALA A 1 231 ? 4.428 -10.380 3.599 1.00 90.00 231 ALA A C 1
ATOM 1907 O O . ALA A 1 231 ? 4.929 -9.497 2.892 1.00 90.00 231 ALA A O 1
ATOM 1908 N N . ALA A 1 232 ? 4.846 -11.645 3.592 1.00 89.25 232 ALA A N 1
ATOM 1909 C CA . ALA A 1 232 ? 5.926 -12.158 2.754 1.00 89.25 232 ALA A CA 1
ATOM 1910 C C . ALA A 1 232 ? 5.615 -13.568 2.228 1.00 89.25 232 ALA A C 1
ATOM 1912 O O . ALA A 1 232 ? 4.805 -14.300 2.804 1.00 89.25 232 ALA A O 1
ATOM 1913 N N . ASP A 1 233 ? 6.273 -13.933 1.131 1.00 86.56 233 ASP A N 1
ATOM 1914 C CA . ASP A 1 233 ? 6.154 -15.253 0.516 1.00 86.56 233 ASP A CA 1
ATOM 1915 C C . ASP A 1 233 ? 6.767 -16.326 1.429 1.00 86.56 233 ASP A C 1
ATOM 1917 O O . ASP A 1 233 ? 7.667 -16.041 2.227 1.00 86.56 233 ASP A O 1
ATOM 1921 N N . VAL A 1 234 ? 6.311 -17.574 1.300 1.00 87.69 234 VAL A N 1
ATOM 1922 C CA . VAL A 1 234 ? 6.850 -18.724 2.038 1.00 87.69 234 VAL A CA 1
ATOM 1923 C C . VAL A 1 234 ? 8.372 -18.857 1.884 1.00 87.69 234 VAL A C 1
ATOM 1925 O O . VAL A 1 234 ? 9.042 -19.232 2.848 1.00 87.69 234 VAL A O 1
ATOM 1928 N N . ASP A 1 235 ? 8.926 -18.488 0.725 1.00 86.81 235 ASP A N 1
ATOM 1929 C CA . ASP A 1 235 ? 10.372 -18.531 0.460 1.00 86.81 235 ASP A CA 1
ATOM 1930 C C . ASP A 1 235 ? 11.164 -17.400 1.136 1.00 86.81 235 ASP A C 1
ATOM 1932 O O . ASP A 1 235 ? 12.375 -17.513 1.354 1.00 86.81 235 ASP A O 1
ATOM 1936 N N . ASP A 1 236 ? 10.484 -16.321 1.515 1.00 88.19 236 ASP A N 1
ATOM 1937 C CA . ASP A 1 236 ? 11.093 -15.103 2.043 1.00 88.19 236 ASP A CA 1
ATOM 1938 C C . ASP A 1 236 ? 10.943 -14.977 3.567 1.00 88.19 236 ASP A C 1
ATOM 1940 O O . ASP A 1 236 ? 11.792 -14.361 4.220 1.00 88.19 236 ASP A O 1
ATOM 1944 N N . VAL A 1 237 ? 9.922 -15.616 4.160 1.00 90.12 237 VAL A N 1
ATOM 1945 C CA . VAL A 1 237 ? 9.624 -15.539 5.603 1.00 90.12 237 VAL A CA 1
ATOM 1946 C C . VAL A 1 237 ? 10.834 -15.888 6.467 1.00 90.12 237 VAL A C 1
ATOM 1948 O O . VAL A 1 237 ? 11.124 -15.175 7.422 1.00 90.12 237 VAL A O 1
ATOM 1951 N N . ASN A 1 238 ? 11.568 -16.958 6.148 1.00 89.69 238 ASN A N 1
ATOM 1952 C CA . ASN A 1 238 ? 12.719 -17.375 6.956 1.00 89.69 238 ASN A CA 1
ATOM 1953 C C . ASN A 1 238 ? 13.873 -16.369 6.902 1.00 89.69 238 ASN A C 1
ATOM 1955 O O . ASN A 1 238 ? 14.477 -16.078 7.935 1.00 89.69 238 ASN A O 1
ATOM 1959 N N . GLY A 1 239 ? 14.172 -15.831 5.715 1.00 89.25 239 GLY A N 1
ATOM 1960 C CA . GLY A 1 239 ? 15.210 -14.814 5.550 1.00 89.25 239 GLY A CA 1
ATOM 1961 C C . GLY A 1 239 ? 14.862 -13.537 6.311 1.00 89.25 239 GLY A C 1
ATOM 1962 O O . GLY A 1 239 ? 15.700 -12.999 7.033 1.00 89.25 239 GLY A O 1
ATOM 1963 N N . LEU A 1 240 ? 13.603 -13.105 6.223 1.00 90.81 240 LEU A N 1
ATOM 1964 C CA . LEU A 1 240 ? 13.121 -11.914 6.911 1.00 90.81 240 LEU A CA 1
ATOM 1965 C C . LEU A 1 240 ? 13.051 -12.095 8.438 1.00 90.81 240 LEU A C 1
ATOM 1967 O O . LEU A 1 240 ? 13.493 -11.213 9.171 1.00 90.81 240 LEU A O 1
ATOM 1971 N N . ASP A 1 241 ? 12.564 -13.239 8.931 1.00 92.06 241 ASP A N 1
ATOM 1972 C CA . ASP A 1 241 ? 12.536 -13.570 10.367 1.00 92.06 241 ASP A CA 1
ATOM 1973 C C . ASP A 1 241 ? 13.952 -13.551 10.957 1.00 92.06 241 ASP A C 1
ATOM 1975 O O . ASP A 1 241 ? 14.196 -12.922 11.989 1.00 92.06 241 ASP A O 1
ATOM 1979 N N . ASN A 1 242 ? 14.911 -14.171 10.260 1.00 91.12 242 ASN A N 1
ATOM 1980 C CA . ASN A 1 242 ? 16.315 -14.169 10.661 1.00 91.12 242 ASN A CA 1
ATOM 1981 C C . ASN A 1 242 ? 16.904 -12.760 10.657 1.00 91.12 242 ASN A C 1
ATOM 1983 O O . ASN A 1 242 ? 17.535 -12.377 11.639 1.00 91.12 242 ASN A O 1
ATOM 1987 N N . LEU A 1 243 ? 16.679 -11.977 9.598 1.00 92.19 243 LEU A N 1
ATOM 1988 C CA . LEU A 1 243 ? 17.184 -10.610 9.517 1.00 92.19 243 LEU A CA 1
ATOM 1989 C C . LEU A 1 243 ? 16.662 -9.751 10.672 1.00 92.19 243 LEU A C 1
ATOM 1991 O O . LEU A 1 243 ? 17.443 -9.042 11.300 1.00 92.19 243 LEU A O 1
ATOM 1995 N N . ILE A 1 244 ? 15.366 -9.827 10.984 1.00 93.06 244 ILE A N 1
ATOM 1996 C CA . ILE A 1 244 ? 14.796 -9.061 12.096 1.00 93.06 244 ILE A CA 1
ATOM 1997 C C . ILE A 1 244 ? 15.429 -9.516 13.417 1.00 93.06 244 ILE A C 1
ATOM 1999 O O . ILE A 1 244 ? 15.949 -8.685 14.153 1.00 93.06 244 ILE A O 1
ATOM 2003 N N . ARG A 1 245 ? 15.457 -10.827 13.691 1.00 90.75 245 ARG A N 1
ATOM 2004 C CA . ARG A 1 245 ? 15.989 -11.390 14.947 1.00 90.75 245 ARG A CA 1
ATOM 2005 C C . ARG A 1 245 ? 17.474 -11.105 15.166 1.00 90.75 245 ARG A C 1
ATOM 2007 O O . ARG A 1 245 ? 17.885 -10.785 16.276 1.00 90.75 245 ARG A O 1
ATOM 2014 N N . LEU A 1 246 ? 18.298 -11.238 14.128 1.00 91.25 246 LEU A N 1
ATOM 2015 C CA . LEU A 1 246 ? 19.743 -10.996 14.219 1.00 91.25 246 LEU A CA 1
ATOM 2016 C C . LEU A 1 246 ? 20.073 -9.527 14.497 1.00 91.25 246 LEU A C 1
ATOM 2018 O O . LEU A 1 246 ? 21.177 -9.227 14.948 1.00 91.25 246 LEU A O 1
ATOM 2022 N N . ASN A 1 247 ? 19.116 -8.635 14.245 1.00 92.12 247 ASN A N 1
ATOM 2023 C CA . ASN A 1 247 ? 19.237 -7.197 14.431 1.00 92.12 247 ASN A CA 1
ATOM 2024 C C . ASN A 1 247 ? 18.216 -6.669 15.459 1.00 92.12 247 ASN A C 1
ATOM 2026 O O . ASN A 1 247 ? 17.838 -5.495 15.419 1.00 92.12 247 ASN A O 1
ATOM 2030 N N . ASP A 1 248 ? 17.789 -7.524 16.399 1.00 84.62 248 ASP A N 1
ATOM 2031 C CA . ASP A 1 248 ? 17.057 -7.103 17.596 1.00 84.62 248 ASP A CA 1
ATOM 2032 C C . ASP A 1 248 ? 17.879 -6.025 18.336 1.00 84.62 248 ASP A C 1
ATOM 2034 O O . ASP A 1 248 ? 19.098 -6.137 18.489 1.00 84.62 248 ASP A O 1
ATOM 2038 N N . GLY A 1 249 ? 17.232 -4.942 18.767 1.00 84.50 249 GLY A N 1
ATOM 2039 C CA . GLY A 1 249 ? 17.880 -3.730 19.280 1.00 84.50 249 GLY A CA 1
ATOM 2040 C C . GLY A 1 249 ? 17.905 -2.568 18.283 1.00 84.50 249 GLY A C 1
ATOM 2041 O O . GLY A 1 249 ? 18.219 -1.439 18.668 1.00 84.50 249 GLY A O 1
ATOM 2042 N N . TYR A 1 250 ? 17.548 -2.800 17.015 1.00 88.88 250 TYR A N 1
ATOM 2043 C CA . TYR A 1 250 ? 17.337 -1.733 16.026 1.00 88.88 250 TYR A CA 1
ATOM 2044 C C . TYR A 1 250 ? 15.899 -1.186 15.996 1.00 88.88 250 TYR A C 1
ATOM 2046 O O . TYR A 1 250 ? 15.623 -0.284 15.196 1.00 88.88 250 TYR A O 1
ATOM 2054 N N . GLY A 1 251 ? 15.015 -1.662 16.886 1.00 87.31 251 GLY A N 1
ATOM 2055 C CA . GLY A 1 251 ? 13.637 -1.178 17.023 1.00 87.31 251 GLY A CA 1
ATOM 2056 C C . GLY A 1 251 ? 12.586 -2.013 16.281 1.00 87.31 251 GLY A C 1
ATOM 2057 O O . GLY A 1 251 ? 11.497 -1.514 16.014 1.00 87.31 251 GLY A O 1
ATOM 2058 N N . TYR A 1 252 ? 12.911 -3.255 15.904 1.00 90.62 252 TYR A N 1
ATOM 2059 C CA . TYR A 1 252 ? 12.040 -4.153 15.125 1.00 90.62 252 TYR A CA 1
ATOM 2060 C C . TYR A 1 252 ? 11.374 -5.245 15.967 1.00 90.62 252 TYR A C 1
ATOM 2062 O O . TYR A 1 252 ? 10.778 -6.190 15.446 1.00 90.62 252 TYR A O 1
ATOM 2070 N N . GLU A 1 253 ? 11.468 -5.147 17.291 1.00 87.56 253 GLU A N 1
ATOM 2071 C CA . GLU A 1 253 ? 11.112 -6.218 18.221 1.00 87.56 253 GLU A CA 1
ATOM 2072 C C . GLU A 1 253 ? 9.619 -6.560 18.154 1.00 87.56 253 GLU A C 1
ATOM 2074 O O . GLU A 1 253 ? 9.208 -7.687 18.446 1.00 87.56 253 GLU A O 1
ATOM 2079 N N . ASN A 1 254 ? 8.808 -5.609 17.703 1.00 91.38 254 ASN A N 1
ATOM 2080 C CA . ASN A 1 254 ? 7.362 -5.715 17.565 1.00 91.38 254 ASN A CA 1
ATOM 2081 C C . ASN A 1 254 ? 6.898 -6.013 16.133 1.00 91.38 254 ASN A C 1
ATOM 2083 O O . ASN A 1 254 ? 5.697 -6.103 15.891 1.00 91.38 254 ASN A O 1
ATOM 2087 N N . TYR A 1 255 ? 7.820 -6.218 15.190 1.00 93.62 255 TYR A N 1
ATOM 2088 C CA . TYR A 1 255 ? 7.455 -6.610 13.834 1.00 93.62 255 TYR A CA 1
ATOM 2089 C C . TYR A 1 255 ? 7.144 -8.107 13.817 1.00 93.62 255 TYR A C 1
ATOM 2091 O O . TYR A 1 255 ? 7.822 -8.925 14.461 1.00 93.62 255 TYR A O 1
ATOM 2099 N N . ARG A 1 256 ? 6.047 -8.448 13.149 1.00 93.94 256 ARG A N 1
ATOM 2100 C CA . ARG A 1 256 ? 5.491 -9.793 13.016 1.00 93.94 256 ARG A CA 1
ATOM 2101 C C . ARG A 1 256 ? 5.306 -10.118 11.547 1.00 93.94 256 ARG A C 1
ATOM 2103 O O . ARG A 1 256 ? 5.176 -9.217 10.725 1.00 93.94 256 ARG A O 1
ATOM 2110 N N . LEU A 1 257 ? 5.308 -11.405 11.230 1.00 94.38 257 LEU A N 1
ATOM 2111 C CA . LEU A 1 257 ? 5.239 -11.894 9.861 1.00 94.38 257 LEU A CA 1
ATOM 2112 C C . LEU A 1 257 ? 3.913 -12.603 9.605 1.00 94.38 257 LEU A C 1
ATOM 2114 O O . LEU A 1 257 ? 3.448 -13.394 10.433 1.00 94.38 257 LEU A O 1
ATOM 2118 N N . LEU A 1 258 ? 3.353 -12.339 8.432 1.00 93.19 258 LEU A N 1
ATOM 2119 C CA . LEU A 1 258 ? 2.283 -13.107 7.818 1.00 93.19 258 LEU A CA 1
ATOM 2120 C C . LEU A 1 258 ? 2.873 -13.817 6.601 1.00 93.19 258 LEU A C 1
ATOM 2122 O O . LEU A 1 258 ? 3.548 -13.188 5.786 1.00 93.19 258 LEU A O 1
ATOM 2126 N N . VAL A 1 259 ? 2.629 -15.118 6.476 1.00 91.81 259 VAL A N 1
ATOM 2127 C CA . VAL A 1 259 ? 2.979 -15.842 5.248 1.00 91.81 259 VAL A CA 1
ATOM 2128 C C . VAL A 1 259 ? 1.802 -15.782 4.289 1.00 91.81 259 VAL A C 1
ATOM 2130 O O . VAL A 1 259 ? 0.699 -16.204 4.645 1.00 91.81 259 VAL A O 1
ATOM 2133 N N . HIS A 1 260 ? 2.014 -15.237 3.094 1.00 88.19 260 HIS A N 1
ATOM 2134 C CA . HIS A 1 260 ? 0.945 -15.142 2.110 1.00 88.19 260 HIS A CA 1
ATOM 2135 C C . HIS A 1 260 ? 0.899 -16.362 1.191 1.00 88.19 260 HIS A C 1
ATOM 2137 O O . HIS A 1 260 ? 1.929 -16.959 0.880 1.00 88.19 260 HIS A O 1
ATOM 2143 N N . THR A 1 261 ? -0.299 -16.714 0.723 1.00 83.38 261 THR A N 1
ATOM 2144 C CA . THR A 1 261 ? -0.442 -17.643 -0.400 1.00 83.38 261 THR A CA 1
ATOM 2145 C C . THR A 1 261 ? 0.120 -17.009 -1.671 1.00 83.38 261 THR A C 1
ATOM 2147 O O . THR A 1 261 ? 0.112 -15.790 -1.831 1.00 83.38 261 THR A O 1
ATOM 2150 N N . SER A 1 262 ? 0.557 -17.826 -2.613 1.00 72.19 262 SER A N 1
ATOM 2151 C CA . SER A 1 262 ? 0.912 -17.434 -3.971 1.00 72.19 262 SER A CA 1
ATOM 2152 C C . SER A 1 262 ? -0.294 -16.820 -4.720 1.00 72.19 262 SER A C 1
ATOM 2154 O O . SER A 1 262 ? -1.437 -16.873 -4.256 1.00 72.19 262 SER A O 1
ATOM 2156 N N . SER A 1 263 ? -0.038 -16.175 -5.867 1.00 65.06 263 SER A N 1
ATOM 2157 C CA . SER A 1 263 ? -0.986 -15.295 -6.579 1.00 65.06 263 SER A CA 1
ATOM 2158 C C . SER A 1 263 ? -2.379 -15.885 -6.844 1.00 65.06 263 SER A C 1
ATOM 2160 O O . SER A 1 263 ? -2.549 -17.086 -7.029 1.00 65.06 263 SER A O 1
ATOM 2162 N N . SER A 1 264 ? -3.369 -15.001 -7.005 1.00 57.38 264 SER A N 1
ATOM 2163 C CA . SER A 1 264 ? -4.779 -15.334 -7.274 1.00 57.38 264 SER A CA 1
ATOM 2164 C C . SER A 1 264 ? -5.067 -16.084 -8.582 1.00 57.38 264 SER A C 1
ATOM 2166 O O . SER A 1 264 ? -6.200 -16.501 -8.792 1.00 57.38 264 SER A O 1
ATOM 2168 N N . SER A 1 265 ? -4.073 -16.241 -9.454 1.00 58.28 265 SER A N 1
ATOM 2169 C CA . SER A 1 265 ? -4.159 -16.920 -10.751 1.00 58.28 265 SER A CA 1
ATOM 2170 C C . SER A 1 265 ? -3.750 -18.397 -10.720 1.00 58.28 265 SER A C 1
ATOM 2172 O O . SER A 1 265 ? -3.719 -19.030 -11.776 1.00 58.28 265 SER A O 1
ATOM 2174 N N . LEU A 1 266 ? -3.413 -18.951 -9.550 1.00 67.06 266 LEU A N 1
ATOM 2175 C CA . LEU A 1 266 ? -3.074 -20.366 -9.442 1.00 67.06 266 LEU A CA 1
ATOM 2176 C C . LEU A 1 266 ? -4.283 -21.259 -9.725 1.00 67.06 266 LEU A C 1
ATOM 2178 O O . LEU A 1 266 ? -5.412 -20.987 -9.317 1.00 67.06 266 LEU A O 1
ATOM 2182 N N . ASP A 1 267 ? -4.027 -22.378 -10.398 1.00 73.31 267 ASP A N 1
ATOM 2183 C CA . ASP A 1 267 ? -5.009 -23.447 -10.466 1.00 73.31 267 ASP A CA 1
ATOM 2184 C C . ASP A 1 267 ? -5.150 -24.151 -9.101 1.00 73.31 267 ASP A C 1
ATOM 2186 O O . ASP A 1 267 ? -4.436 -23.886 -8.128 1.00 73.31 267 ASP A O 1
ATOM 2190 N N . LYS A 1 268 ? -6.103 -25.083 -9.018 1.00 78.88 268 LYS A N 1
ATOM 2191 C CA . LYS A 1 268 ? -6.378 -25.826 -7.780 1.00 78.88 268 LYS A CA 1
ATOM 2192 C C . LYS A 1 268 ? -5.146 -26.574 -7.259 1.00 78.88 268 LYS A C 1
ATOM 2194 O O . LYS A 1 268 ? -4.960 -26.638 -6.049 1.00 78.88 268 LYS A O 1
ATOM 2199 N N . GLN A 1 269 ? -4.336 -27.147 -8.148 1.00 82.62 269 GLN A N 1
ATOM 2200 C CA . GLN A 1 269 ? -3.182 -27.958 -7.765 1.00 82.62 269 GLN A CA 1
ATOM 2201 C C . GLN A 1 269 ? -2.036 -27.079 -7.254 1.00 82.62 269 GLN A C 1
ATOM 2203 O O . GLN A 1 269 ? -1.411 -27.416 -6.248 1.00 82.62 269 GLN A O 1
ATOM 2208 N N . GLY A 1 270 ? -1.797 -25.942 -7.907 1.00 81.00 270 GLY A N 1
ATOM 2209 C CA . GLY A 1 270 ? -0.848 -24.927 -7.469 1.00 81.00 270 GLY A CA 1
ATOM 2210 C C . GLY A 1 270 ? -1.212 -24.378 -6.094 1.00 81.00 270 GLY A C 1
ATOM 2211 O O . GLY A 1 270 ? -0.358 -24.344 -5.211 1.00 81.00 270 GLY A O 1
ATOM 2212 N N . PHE A 1 271 ? -2.488 -24.036 -5.878 1.00 83.00 271 PHE A N 1
ATOM 2213 C CA . PHE A 1 271 ? -2.968 -23.562 -4.578 1.00 83.00 271 PHE A CA 1
ATOM 2214 C C . PHE A 1 271 ? -2.781 -24.611 -3.471 1.00 83.00 271 PHE A C 1
ATOM 2216 O O . PHE A 1 271 ? -2.244 -24.301 -2.410 1.00 83.00 271 PHE A O 1
ATOM 2223 N N . ASP A 1 272 ? -3.163 -25.869 -3.720 1.00 83.75 272 ASP A N 1
ATOM 2224 C CA . ASP A 1 272 ? -2.992 -26.951 -2.741 1.00 83.75 272 ASP A CA 1
ATOM 2225 C C . ASP A 1 272 ? -1.500 -27.197 -2.426 1.00 83.75 272 ASP A C 1
ATOM 2227 O O . ASP A 1 272 ? -1.131 -27.450 -1.276 1.00 83.75 272 ASP A O 1
ATOM 2231 N N . GLY A 1 273 ? -0.620 -27.110 -3.429 1.00 85.69 273 GLY A N 1
ATOM 2232 C CA . GLY A 1 273 ? 0.831 -27.215 -3.249 1.00 85.69 273 GLY A CA 1
ATOM 2233 C C . GLY A 1 273 ? 1.398 -26.096 -2.373 1.00 85.69 273 GLY A C 1
ATOM 2234 O O . GLY A 1 273 ? 2.178 -26.356 -1.456 1.00 85.69 273 GLY A O 1
ATOM 2235 N N . ASP A 1 274 ? 0.959 -24.867 -2.611 1.00 84.56 274 ASP A N 1
ATOM 2236 C CA . ASP A 1 274 ? 1.382 -23.679 -1.875 1.00 84.56 274 ASP A CA 1
ATOM 2237 C C . ASP A 1 274 ? 0.938 -23.715 -0.402 1.00 84.56 274 ASP A C 1
ATOM 2239 O O . ASP A 1 274 ? 1.748 -23.616 0.523 1.00 84.56 274 ASP A O 1
ATOM 2243 N N . VAL A 1 275 ? -0.337 -24.021 -0.171 1.00 85.50 275 VAL A N 1
ATOM 2244 C CA . VAL A 1 275 ? -0.912 -24.206 1.164 1.00 85.50 275 VAL A CA 1
ATOM 2245 C C . VAL A 1 275 ? -0.207 -25.331 1.945 1.00 85.50 275 VAL A C 1
ATOM 2247 O O . VAL A 1 275 ? 0.037 -25.216 3.152 1.00 85.50 275 VAL A O 1
ATOM 2250 N N . ASN A 1 276 ? 0.212 -26.405 1.268 1.00 86.31 276 ASN A N 1
ATOM 2251 C CA . ASN A 1 276 ? 1.013 -27.463 1.886 1.00 86.31 276 ASN A CA 1
ATOM 2252 C C . ASN A 1 276 ? 2.412 -26.987 2.314 1.00 86.31 276 ASN A C 1
ATOM 2254 O O . ASN A 1 276 ? 2.876 -27.401 3.379 1.00 86.31 276 ASN A O 1
ATOM 2258 N N . ARG A 1 277 ? 3.077 -26.118 1.540 1.00 89.31 277 ARG A N 1
ATOM 2259 C CA . ARG A 1 277 ? 4.370 -25.519 1.928 1.00 89.31 277 ARG A CA 1
ATOM 2260 C C . ARG A 1 277 ? 4.218 -24.642 3.167 1.00 89.31 277 ARG A C 1
ATOM 2262 O O . ARG A 1 277 ? 4.998 -24.779 4.107 1.00 89.31 277 ARG A O 1
ATOM 2269 N N . ILE A 1 278 ? 3.161 -23.829 3.219 1.00 88.38 278 ILE A N 1
ATOM 2270 C CA . ILE A 1 278 ? 2.823 -23.017 4.397 1.00 88.38 278 ILE A CA 1
ATOM 2271 C C . ILE A 1 278 ? 2.622 -23.906 5.632 1.00 88.38 278 ILE A C 1
ATOM 2273 O O . ILE A 1 278 ? 3.160 -23.627 6.704 1.00 88.38 278 ILE A O 1
ATOM 2277 N N . ARG A 1 279 ? 1.906 -25.029 5.489 1.00 85.81 279 ARG A N 1
ATOM 2278 C CA . ARG A 1 279 ? 1.729 -26.002 6.580 1.00 85.81 279 ARG A CA 1
ATOM 2279 C C . ARG A 1 279 ? 3.057 -26.544 7.106 1.00 85.81 279 ARG A C 1
ATOM 2281 O O . ARG A 1 279 ? 3.211 -26.692 8.318 1.00 85.81 279 ARG A O 1
ATOM 2288 N N . VAL A 1 280 ? 3.995 -26.865 6.212 1.00 86.81 280 VAL A N 1
ATOM 2289 C CA . VAL A 1 280 ? 5.336 -27.340 6.589 1.00 86.81 280 VAL A CA 1
ATOM 2290 C C . VAL A 1 280 ? 6.089 -26.250 7.348 1.00 86.81 280 VAL A C 1
ATOM 2292 O O . VAL A 1 280 ? 6.592 -26.531 8.432 1.00 86.81 280 VAL A O 1
ATOM 2295 N N . LEU A 1 281 ? 6.072 -25.006 6.861 1.00 88.12 281 LEU A N 1
ATOM 2296 C CA . LEU A 1 281 ? 6.713 -23.870 7.531 1.00 88.12 281 LEU A CA 1
ATOM 2297 C C . LEU A 1 281 ? 6.208 -23.687 8.972 1.00 88.12 281 LEU A C 1
ATOM 2299 O O . LEU A 1 281 ? 7.007 -23.599 9.905 1.00 88.12 281 LEU A O 1
ATOM 2303 N N . PHE A 1 282 ? 4.887 -23.685 9.183 1.00 86.12 282 PHE A N 1
ATOM 2304 C CA . PHE A 1 282 ? 4.308 -23.569 10.529 1.00 86.12 282 PHE A CA 1
ATOM 2305 C C . PHE A 1 282 ? 4.713 -24.729 11.443 1.00 86.12 282 PHE A C 1
ATOM 2307 O O . PHE A 1 282 ? 4.997 -24.514 12.624 1.00 86.12 282 PHE A O 1
ATOM 2314 N N . LYS A 1 283 ? 4.757 -25.956 10.909 1.00 85.06 283 LYS A N 1
ATOM 2315 C CA . LYS A 1 283 ? 5.211 -27.132 11.657 1.00 85.06 283 LYS A CA 1
ATOM 2316 C C . LYS A 1 283 ? 6.673 -26.979 12.082 1.00 85.06 283 LYS A C 1
ATOM 2318 O O . LYS A 1 283 ? 6.982 -27.153 13.257 1.00 85.06 283 LYS A O 1
ATOM 2323 N N . GLU A 1 284 ? 7.554 -26.598 11.163 1.00 86.25 284 GLU A N 1
ATOM 2324 C CA . GLU A 1 284 ? 8.980 -26.422 11.448 1.00 86.25 284 GLU A CA 1
ATOM 2325 C C . GLU A 1 284 ? 9.233 -25.322 12.481 1.00 86.25 284 GLU A C 1
ATOM 2327 O O . GLU A 1 284 ? 9.970 -25.543 13.445 1.00 86.25 284 GLU A O 1
ATOM 2332 N N . LYS A 1 285 ? 8.577 -24.162 12.335 1.00 86.50 285 LYS A N 1
ATOM 2333 C CA . LYS A 1 285 ? 8.685 -23.059 13.302 1.00 86.50 285 LYS A CA 1
ATOM 2334 C C . LYS A 1 285 ? 8.183 -23.460 14.683 1.00 86.50 285 LYS A C 1
ATOM 2336 O O . LYS A 1 285 ? 8.797 -23.103 15.684 1.00 86.50 285 LYS A O 1
ATOM 2341 N N . ARG A 1 286 ? 7.117 -24.256 14.758 1.00 82.75 286 ARG A N 1
ATOM 2342 C CA . ARG A 1 286 ? 6.599 -24.796 16.021 1.00 82.75 286 ARG A CA 1
ATOM 2343 C C . ARG A 1 286 ? 7.566 -25.768 16.689 1.00 82.75 286 ARG A C 1
ATOM 2345 O O . ARG A 1 286 ? 7.724 -25.713 17.903 1.00 82.75 286 ARG A O 1
ATOM 2352 N N . GLU A 1 28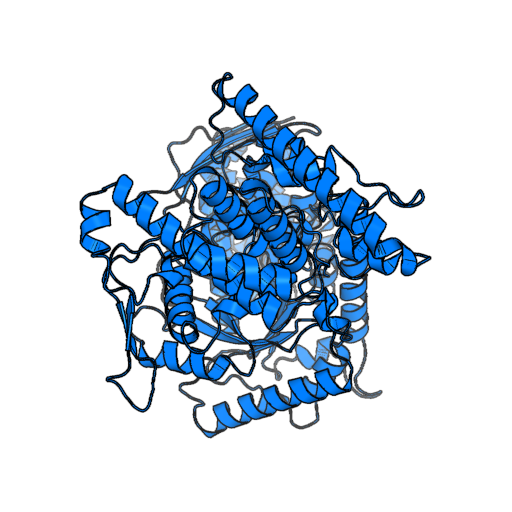7 ? 8.176 -26.665 15.925 1.00 83.25 287 GLU A N 1
ATOM 2353 C CA . GLU A 1 287 ? 9.054 -27.706 16.470 1.00 83.25 287 GLU A CA 1
ATOM 2354 C C . GLU A 1 287 ? 10.426 -27.153 16.877 1.00 83.25 287 GLU A C 1
ATOM 2356 O O . GLU A 1 287 ? 10.988 -27.596 17.876 1.00 83.25 287 GLU A O 1
ATOM 2361 N N . LYS A 1 288 ? 10.958 -26.176 16.131 1.00 82.25 288 LYS A N 1
ATOM 2362 C CA . LYS A 1 288 ? 12.342 -25.699 16.292 1.00 82.25 288 LYS A CA 1
ATOM 2363 C C . LYS A 1 288 ? 12.462 -24.322 16.950 1.00 82.25 288 LYS A C 1
ATOM 2365 O O . LYS A 1 288 ? 13.482 -24.035 17.567 1.00 82.25 288 LYS A O 1
ATOM 2370 N N . GLU A 1 289 ? 11.455 -23.458 16.812 1.00 77.75 289 GLU A N 1
ATOM 2371 C CA . GLU A 1 289 ? 11.594 -22.009 17.052 1.00 77.75 289 GLU A CA 1
ATOM 2372 C C . GLU A 1 289 ? 10.376 -21.379 17.753 1.00 77.75 289 GLU A C 1
ATOM 2374 O O . GLU A 1 289 ? 10.181 -20.166 17.691 1.00 77.75 289 GLU A O 1
ATOM 2379 N N . LYS A 1 290 ? 9.541 -22.173 18.442 1.00 72.44 290 LYS A N 1
ATOM 2380 C CA . LYS A 1 290 ? 8.239 -21.718 18.971 1.00 72.44 290 LYS A CA 1
ATOM 2381 C C . LYS A 1 290 ? 8.308 -20.402 19.754 1.00 72.44 290 LYS A C 1
ATOM 2383 O O . LYS A 1 290 ? 7.466 -19.540 19.557 1.00 72.44 290 LYS A O 1
ATOM 2388 N N . ALA A 1 291 ? 9.302 -20.251 20.629 1.00 73.75 291 ALA A N 1
ATOM 2389 C CA . ALA A 1 291 ? 9.435 -19.078 21.495 1.00 73.75 291 ALA A CA 1
ATOM 2390 C C . ALA A 1 291 ? 10.082 -17.858 20.811 1.00 73.75 291 ALA A C 1
ATOM 2392 O O . ALA A 1 291 ? 10.034 -16.760 21.359 1.00 73.75 291 ALA A O 1
ATOM 2393 N N . THR A 1 292 ? 10.718 -18.041 19.652 1.00 78.50 292 THR A N 1
ATOM 2394 C CA . THR A 1 292 ? 11.554 -17.016 19.004 1.00 78.50 292 THR A CA 1
ATOM 2395 C C . THR A 1 292 ? 11.050 -16.594 17.630 1.00 78.50 292 THR A C 1
ATOM 2397 O O . THR A 1 292 ? 11.476 -15.555 17.133 1.00 78.50 292 THR A O 1
ATOM 2400 N N . THR A 1 293 ? 10.152 -17.363 17.015 1.00 85.69 293 THR A N 1
ATOM 2401 C CA . THR A 1 293 ? 9.592 -17.029 15.706 1.00 85.69 293 THR A CA 1
ATOM 2402 C C . THR A 1 293 ? 8.696 -15.794 15.756 1.00 85.69 293 THR A C 1
ATOM 2404 O O . THR A 1 293 ? 7.923 -15.590 16.698 1.00 85.69 293 THR A O 1
ATOM 2407 N N . ARG A 1 294 ? 8.782 -14.976 14.702 1.00 90.75 294 ARG A N 1
ATOM 2408 C CA . ARG A 1 294 ? 7.928 -13.799 14.491 1.00 90.75 294 ARG A CA 1
ATOM 2409 C C . ARG A 1 294 ? 6.712 -14.079 13.608 1.00 90.75 294 ARG A C 1
ATOM 2411 O O . ARG A 1 294 ? 5.920 -13.165 13.385 1.00 90.75 294 ARG A O 1
ATOM 2418 N N . LEU A 1 295 ? 6.555 -15.306 13.108 1.00 92.38 295 LEU A N 1
ATOM 2419 C CA . LEU A 1 295 ? 5.409 -15.728 12.303 1.00 92.38 295 LEU A CA 1
ATOM 2420 C C . LEU A 1 295 ? 4.150 -15.823 13.177 1.00 92.38 295 LEU A C 1
ATOM 2422 O O . LEU A 1 295 ? 4.097 -16.624 14.111 1.00 92.38 295 LEU A O 1
ATOM 2426 N N . VAL A 1 296 ? 3.137 -15.012 12.864 1.00 91.19 296 VAL A N 1
ATOM 2427 C CA . VAL A 1 296 ? 1.887 -14.921 13.648 1.00 91.19 296 VAL A CA 1
ATOM 2428 C C . VAL A 1 296 ? 0.637 -15.258 12.854 1.00 91.19 296 VAL A C 1
ATOM 2430 O O . VAL A 1 296 ? -0.445 -15.311 13.431 1.00 91.19 296 VAL A O 1
ATOM 2433 N N . GLY A 1 297 ? 0.739 -15.459 11.543 1.00 91.88 297 GLY A N 1
ATOM 2434 C CA . GLY A 1 297 ? -0.462 -15.562 10.734 1.00 91.88 297 GLY A CA 1
ATOM 2435 C C . GLY A 1 297 ? -0.241 -15.880 9.270 1.00 91.88 297 GLY A C 1
ATOM 2436 O O . GLY A 1 297 ? 0.878 -16.133 8.821 1.00 91.88 297 GLY A O 1
ATOM 2437 N N . LEU A 1 298 ? -1.359 -15.878 8.555 1.00 91.69 298 LEU A N 1
ATOM 2438 C CA . LEU A 1 298 ? -1.482 -16.195 7.145 1.00 91.69 298 LEU A CA 1
ATOM 2439 C C . LEU A 1 298 ? -2.156 -15.033 6.414 1.00 91.69 298 LEU A C 1
ATOM 2441 O O . LEU A 1 298 ? -3.017 -14.359 6.978 1.00 91.69 298 LEU A O 1
ATOM 2445 N N . ASP A 1 299 ? -1.796 -14.853 5.150 1.00 89.88 299 ASP A N 1
ATOM 2446 C CA . ASP A 1 299 ? -2.403 -13.882 4.246 1.00 89.88 299 ASP A CA 1
ATOM 2447 C C . ASP A 1 299 ? -2.937 -14.583 2.983 1.00 89.88 299 ASP A C 1
ATOM 2449 O O . ASP A 1 299 ? -2.197 -15.205 2.223 1.00 89.88 299 ASP A O 1
ATOM 2453 N N . LEU A 1 300 ? -4.249 -14.531 2.766 1.00 87.75 300 LEU A N 1
ATOM 2454 C CA . LEU A 1 300 ? -4.900 -15.098 1.592 1.00 87.75 300 LEU A CA 1
ATOM 2455 C C . LEU A 1 300 ? -5.058 -14.014 0.521 1.00 87.75 300 LEU A C 1
ATOM 2457 O O . LEU A 1 300 ? -5.933 -13.151 0.622 1.00 87.75 300 LEU A O 1
ATOM 2461 N N . LEU A 1 301 ? -4.274 -14.123 -0.556 1.00 79.19 301 LEU A N 1
ATOM 2462 C CA . LEU A 1 301 ? -4.297 -13.160 -1.665 1.00 79.19 301 LEU A CA 1
ATOM 2463 C C . LEU A 1 301 ? -5.538 -13.273 -2.573 1.00 79.19 301 LEU A C 1
ATOM 2465 O O . LEU A 1 301 ? -5.751 -12.402 -3.415 1.00 79.19 301 LEU A O 1
ATOM 2469 N N . SER A 1 302 ? -6.341 -14.343 -2.463 1.00 71.94 302 SER A N 1
ATOM 2470 C CA . SER A 1 302 ? -7.496 -14.581 -3.345 1.00 71.94 302 SER A CA 1
ATOM 2471 C C . SER A 1 302 ? -8.697 -15.212 -2.647 1.00 71.94 302 SER A C 1
ATOM 2473 O O . SER A 1 302 ? -8.633 -16.342 -2.160 1.00 71.94 302 SER A O 1
ATOM 2475 N N . MET A 1 303 ? -9.847 -14.536 -2.713 1.00 73.75 303 MET A N 1
ATOM 2476 C CA . MET A 1 303 ? -11.127 -15.082 -2.245 1.00 73.75 303 MET A CA 1
ATOM 2477 C C . MET A 1 303 ? -11.687 -16.205 -3.129 1.00 73.75 303 MET A C 1
ATOM 2479 O O . MET A 1 303 ? -12.561 -16.943 -2.675 1.00 73.75 303 MET A O 1
ATOM 2483 N N . GLU A 1 304 ? -11.181 -16.404 -4.352 1.00 70.12 304 GLU A N 1
ATOM 2484 C CA . GLU A 1 304 ? -11.629 -17.504 -5.227 1.00 70.12 304 GLU A CA 1
ATOM 2485 C C . GLU A 1 304 ? -11.308 -18.890 -4.628 1.00 70.12 304 GLU A C 1
ATOM 2487 O O . GLU A 1 304 ? -11.980 -19.879 -4.928 1.00 70.12 304 GLU A O 1
ATOM 2492 N N . HIS A 1 305 ? -10.337 -18.962 -3.712 1.00 74.19 305 HIS A N 1
ATOM 2493 C CA . HIS A 1 305 ? -9.947 -20.191 -3.021 1.00 74.19 305 HIS A CA 1
ATOM 2494 C C . HIS A 1 305 ? -10.358 -20.229 -1.543 1.00 74.19 305 HIS A C 1
ATOM 2496 O O . HIS A 1 305 ? -9.944 -21.144 -0.831 1.00 74.19 305 HIS A O 1
ATOM 2502 N N . CYS A 1 306 ? -11.194 -19.295 -1.066 1.00 84.38 306 CYS A N 1
ATOM 2503 C CA . CYS A 1 306 ? -11.529 -19.181 0.361 1.00 84.38 306 CYS A CA 1
ATOM 2504 C C . CYS A 1 306 ? -12.074 -20.483 0.965 1.00 84.38 306 CYS A C 1
ATOM 2506 O O . CYS A 1 306 ? -11.649 -20.866 2.049 1.00 84.38 306 CYS A O 1
ATOM 2508 N N . ARG A 1 307 ? -12.923 -21.229 0.244 1.00 87.19 307 ARG A N 1
ATOM 2509 C CA . ARG A 1 307 ? -13.410 -22.535 0.713 1.00 87.19 307 ARG A CA 1
ATOM 2510 C C . ARG A 1 307 ? -12.273 -23.523 0.955 1.00 87.19 307 ARG A C 1
ATOM 2512 O O . ARG A 1 307 ? -12.207 -24.110 2.024 1.00 87.19 307 ARG A O 1
ATOM 2519 N N . ARG A 1 308 ? -11.365 -23.675 -0.015 1.00 85.75 308 ARG A N 1
ATOM 2520 C CA . ARG A 1 308 ? -10.206 -24.577 0.105 1.00 85.75 308 ARG A CA 1
ATOM 2521 C C . ARG A 1 308 ? -9.277 -24.141 1.228 1.00 85.75 308 ARG A C 1
ATOM 2523 O O . ARG A 1 308 ? -8.775 -24.979 1.967 1.00 85.75 308 ARG A O 1
ATOM 2530 N N . PHE A 1 309 ? -9.080 -22.834 1.371 1.00 86.75 309 PHE A N 1
ATOM 2531 C CA . PHE A 1 309 ? -8.310 -22.269 2.468 1.00 86.75 309 PHE A CA 1
ATOM 2532 C C . PHE A 1 309 ? -8.950 -22.574 3.828 1.00 86.75 309 PHE A C 1
ATOM 2534 O O . PHE A 1 309 ? -8.262 -22.988 4.753 1.00 86.75 309 PHE A O 1
ATOM 2541 N N . PHE A 1 310 ? -10.269 -22.439 3.959 1.00 89.25 310 PHE A N 1
ATOM 2542 C CA . PHE A 1 310 ? -10.960 -22.748 5.208 1.00 89.25 310 PHE A CA 1
ATOM 2543 C C . PHE A 1 310 ? -11.015 -24.250 5.493 1.00 89.25 310 PHE A C 1
ATOM 2545 O O . PHE A 1 310 ? -10.841 -24.643 6.641 1.00 89.25 310 PHE A O 1
ATOM 2552 N N . ASP A 1 311 ? -11.181 -25.092 4.470 1.00 86.94 311 ASP A N 1
ATOM 2553 C CA . ASP A 1 311 ? -11.040 -26.549 4.594 1.00 86.94 311 ASP A CA 1
ATOM 2554 C C . ASP A 1 311 ? -9.651 -26.915 5.125 1.00 86.94 311 ASP A C 1
ATOM 2556 O O . ASP A 1 311 ? -9.521 -27.720 6.042 1.00 86.94 311 ASP A O 1
ATOM 2560 N N . PHE A 1 312 ? -8.610 -26.263 4.606 1.00 85.06 312 PHE A N 1
ATOM 2561 C CA . PHE A 1 312 ? -7.246 -26.420 5.093 1.00 85.06 312 PHE A CA 1
ATOM 2562 C C . PHE A 1 312 ? -7.073 -25.994 6.560 1.00 85.06 312 PHE A C 1
ATOM 2564 O O . PHE A 1 312 ? -6.400 -26.689 7.325 1.00 85.06 312 PHE A O 1
ATOM 2571 N N . LEU A 1 313 ? -7.685 -24.879 6.966 1.00 85.62 313 LEU A N 1
ATOM 2572 C CA . LEU A 1 313 ? -7.638 -24.394 8.349 1.00 85.62 313 LEU A CA 1
ATOM 2573 C C . LEU A 1 313 ? -8.443 -25.266 9.326 1.00 85.62 313 LEU A C 1
ATOM 2575 O O . LEU A 1 313 ? -8.139 -25.255 10.518 1.00 85.62 313 LEU A O 1
ATOM 2579 N N . LEU A 1 314 ? -9.463 -25.986 8.847 1.00 81.81 314 LEU A N 1
ATOM 2580 C CA . LEU A 1 314 ? -10.386 -26.789 9.660 1.00 81.81 314 LEU A CA 1
ATOM 2581 C C . LEU A 1 314 ? -10.182 -28.306 9.550 1.00 81.81 314 LEU A C 1
ATOM 2583 O O . LEU A 1 314 ? -10.898 -29.049 10.222 1.00 81.81 314 LEU A O 1
ATOM 2587 N N . ASP A 1 315 ? -9.232 -28.784 8.742 1.00 80.06 315 ASP A N 1
ATOM 2588 C CA . ASP A 1 315 ? -8.892 -30.209 8.668 1.00 80.06 315 ASP A CA 1
ATOM 2589 C C . ASP A 1 315 ? -8.693 -30.781 10.088 1.00 80.06 315 ASP A C 1
ATOM 2591 O O . ASP A 1 315 ? -8.168 -30.107 10.970 1.00 80.06 315 ASP A O 1
ATOM 2595 N N . SER A 1 316 ? -9.136 -32.017 10.317 1.00 52.88 316 SER A N 1
ATOM 2596 C CA . SER A 1 316 ? -9.437 -32.695 11.599 1.00 52.88 316 SER A CA 1
ATOM 2597 C C . SER A 1 316 ? -8.320 -32.762 12.671 1.00 52.88 316 SER A C 1
ATOM 2599 O O . SER A 1 316 ? -8.463 -33.420 13.696 1.00 52.88 316 SER A O 1
ATOM 2601 N N . SER A 1 317 ? -7.210 -32.048 12.478 1.00 55.97 317 SER A N 1
ATOM 2602 C CA . SER A 1 317 ? -6.096 -31.842 13.417 1.00 55.97 317 SER A CA 1
ATOM 2603 C C . SER A 1 317 ? -5.522 -30.402 13.391 1.00 55.97 317 SER A C 1
ATOM 2605 O O . SER A 1 317 ? -4.376 -30.190 13.782 1.00 55.97 317 SER A O 1
ATOM 2607 N N . ALA A 1 318 ? -6.254 -29.405 12.873 1.00 55.41 318 ALA A N 1
ATOM 2608 C CA . ALA A 1 318 ? -5.710 -28.116 12.416 1.00 55.41 318 ALA A CA 1
ATOM 2609 C C . ALA A 1 318 ? -5.631 -26.935 13.416 1.00 55.41 318 ALA A C 1
ATOM 2611 O O . ALA A 1 318 ? -4.679 -26.161 13.278 1.00 55.41 318 ALA A O 1
ATOM 2612 N N . PRO A 1 319 ? -6.488 -26.773 14.449 1.00 53.50 319 PRO A N 1
ATOM 2613 C CA . PRO A 1 319 ? -6.374 -25.621 15.356 1.00 53.50 319 PRO A CA 1
ATOM 2614 C C . PRO A 1 319 ? -5.050 -25.598 16.129 1.00 53.50 319 PRO A C 1
ATOM 2616 O O . PRO A 1 319 ? -4.451 -24.542 16.313 1.00 53.50 319 PRO A O 1
ATOM 2619 N N . GLU A 1 320 ? -4.532 -26.770 16.513 1.00 59.78 320 GLU A N 1
ATOM 2620 C CA . GLU A 1 320 ? -3.222 -26.885 17.159 1.00 59.78 320 GLU A CA 1
ATOM 2621 C C . GLU A 1 320 ? -2.068 -26.580 16.202 1.00 59.78 320 GLU A C 1
ATOM 2623 O O . GLU A 1 320 ? -1.065 -26.028 16.638 1.00 59.78 320 GLU A O 1
ATOM 2628 N N . LYS A 1 321 ? -2.191 -26.884 14.901 1.00 62.22 321 LYS A N 1
ATOM 2629 C CA . LYS A 1 321 ? -1.124 -26.673 13.898 1.00 62.22 321 LYS A CA 1
ATOM 2630 C C . LYS A 1 321 ? -0.868 -25.200 13.617 1.00 62.22 321 LYS A C 1
ATOM 2632 O O . LYS A 1 321 ? 0.283 -24.811 13.409 1.00 62.22 321 LYS A O 1
ATOM 2637 N N . PHE A 1 322 ? -1.918 -24.393 13.693 1.00 67.12 322 PHE A N 1
ATOM 2638 C CA . PHE A 1 322 ? -1.854 -22.941 13.589 1.00 67.12 322 PHE A CA 1
ATOM 2639 C C . PHE A 1 322 ? -2.079 -22.264 14.933 1.00 67.12 322 PHE A C 1
ATOM 2641 O O . PHE A 1 322 ? -2.364 -21.080 14.944 1.00 67.12 322 PHE A O 1
ATOM 2648 N N . ALA A 1 323 ? -1.961 -22.960 16.069 1.00 68.81 323 ALA A N 1
ATOM 2649 C CA . ALA A 1 323 ? -2.068 -22.290 17.361 1.00 68.81 323 ALA A CA 1
ATOM 2650 C C . ALA A 1 323 ? -0.987 -21.200 17.478 1.00 68.81 323 ALA A C 1
ATOM 2652 O O . ALA A 1 323 ? 0.114 -21.408 16.946 1.00 68.81 323 ALA A O 1
ATOM 2653 N N . PRO A 1 324 ? -1.266 -20.089 18.179 1.00 70.00 324 PRO A N 1
ATOM 2654 C CA . PRO A 1 324 ? -0.367 -18.947 18.237 1.00 70.00 324 PRO A CA 1
ATOM 2655 C C . PRO A 1 324 ? 1.022 -19.375 18.718 1.00 70.00 324 PRO A C 1
ATOM 2657 O O . PRO A 1 324 ? 1.159 -20.029 19.754 1.00 70.00 324 PRO A O 1
ATOM 2660 N N . LEU A 1 325 ? 2.057 -19.050 17.942 1.00 68.44 325 LEU A N 1
ATOM 2661 C CA . LEU A 1 325 ? 3.442 -19.376 18.296 1.00 68.44 325 LEU A CA 1
ATOM 2662 C C . LEU A 1 325 ? 3.979 -18.365 19.317 1.00 68.44 325 LEU A C 1
ATOM 2664 O O . LEU A 1 325 ? 4.547 -18.759 20.332 1.00 68.44 325 LEU A O 1
ATOM 2668 N N . ASN A 1 326 ? 3.704 -17.078 19.079 1.00 73.44 326 ASN A N 1
ATOM 2669 C CA . ASN A 1 326 ? 4.083 -15.959 19.943 1.00 73.44 326 ASN A CA 1
ATOM 2670 C C . ASN A 1 326 ? 3.096 -14.775 19.809 1.00 73.44 326 ASN A C 1
ATOM 2672 O O . ASN A 1 326 ? 3.486 -13.619 19.631 1.00 73.44 326 ASN A O 1
ATOM 2676 N N . ALA A 1 327 ? 1.801 -15.097 19.801 1.00 76.44 327 ALA A N 1
ATOM 2677 C CA . ALA A 1 327 ? 0.699 -14.146 19.683 1.00 76.44 327 ALA A CA 1
ATOM 2678 C C . ALA A 1 327 ? -0.487 -14.576 20.567 1.00 76.44 327 ALA A C 1
ATOM 2680 O O . ALA A 1 327 ? -0.480 -15.681 21.110 1.00 76.44 327 ALA A O 1
ATOM 2681 N N . GLN A 1 328 ? -1.507 -13.728 20.715 1.00 83.94 328 GLN A N 1
ATOM 2682 C CA . GLN A 1 328 ? -2.766 -14.113 21.376 1.00 83.94 328 GLN A CA 1
ATOM 2683 C C . GLN A 1 328 ? -3.649 -14.960 20.454 1.00 83.94 328 GLN A C 1
ATOM 2685 O O . GLN A 1 328 ? -4.332 -15.883 20.894 1.00 83.94 328 GLN A O 1
ATOM 2690 N N . THR A 1 329 ? -3.601 -14.658 19.160 1.00 87.00 329 THR A N 1
ATOM 2691 C CA . THR A 1 329 ? -4.333 -15.346 18.098 1.00 87.00 329 THR A CA 1
ATOM 2692 C C . THR A 1 329 ? -3.431 -15.510 16.884 1.00 87.00 329 THR A C 1
ATOM 2694 O O . THR A 1 329 ? -2.454 -14.782 16.715 1.00 87.00 329 THR A O 1
ATOM 2697 N N . THR A 1 330 ? -3.782 -16.446 16.021 1.00 89.19 330 THR A N 1
ATOM 2698 C CA . THR A 1 330 ? -3.233 -16.540 14.680 1.00 89.19 330 THR A CA 1
ATOM 2699 C C . THR A 1 330 ? -4.034 -15.643 13.760 1.00 89.19 330 THR A C 1
ATOM 2701 O O . THR A 1 330 ? -5.250 -15.797 13.615 1.00 89.19 330 THR A O 1
ATOM 2704 N N . VAL A 1 331 ? -3.348 -14.679 13.158 1.00 91.12 331 VAL A N 1
ATOM 2705 C CA . VAL A 1 331 ? -3.980 -13.695 12.281 1.00 91.12 331 VAL A CA 1
ATOM 2706 C C . VAL A 1 331 ? -4.252 -14.327 10.920 1.00 91.12 331 VAL A C 1
ATOM 2708 O O . VAL A 1 331 ? -3.366 -14.931 10.321 1.00 91.12 331 VAL A O 1
ATOM 2711 N N . LEU A 1 332 ? -5.480 -14.187 10.433 1.00 91.12 332 LEU A N 1
ATOM 2712 C CA . LEU A 1 332 ? -5.900 -14.583 9.096 1.00 91.12 332 LEU A CA 1
ATOM 2713 C C . LEU A 1 332 ? -6.287 -13.320 8.332 1.00 91.12 332 LEU A C 1
ATOM 2715 O O . LEU A 1 332 ? -7.392 -12.807 8.505 1.00 91.12 332 LEU A O 1
ATOM 2719 N N . HIS A 1 333 ? -5.376 -12.809 7.513 1.00 90.50 333 HIS A N 1
ATOM 2720 C CA . HIS A 1 333 ? -5.659 -11.702 6.610 1.00 90.50 333 HIS A CA 1
ATOM 2721 C C . HIS A 1 333 ? -6.217 -12.244 5.286 1.00 90.50 333 HIS A C 1
ATOM 2723 O O . HIS A 1 333 ? -5.726 -13.244 4.766 1.00 90.50 333 HIS A O 1
ATOM 2729 N N . ILE A 1 334 ? -7.278 -11.635 4.756 1.00 88.12 334 ILE A N 1
ATOM 2730 C CA . ILE A 1 334 ? -7.927 -12.053 3.507 1.00 88.12 334 ILE A CA 1
ATOM 2731 C C . ILE A 1 334 ? -8.151 -10.829 2.621 1.00 88.12 334 ILE A C 1
ATOM 2733 O O . ILE A 1 334 ? -8.871 -9.907 3.002 1.00 88.12 334 ILE A O 1
ATOM 2737 N N . HIS A 1 335 ? -7.609 -10.850 1.407 1.00 82.06 335 HIS A N 1
ATOM 2738 C CA . HIS A 1 335 ? -7.797 -9.781 0.425 1.00 82.06 335 HIS A CA 1
ATOM 2739 C C . HIS A 1 335 ? -9.227 -9.751 -0.117 1.00 82.06 335 HIS A C 1
ATOM 2741 O O . HIS A 1 335 ? -9.657 -10.682 -0.797 1.00 82.06 335 HIS A O 1
ATOM 2747 N N . GLY A 1 336 ? -9.967 -8.681 0.181 1.00 73.62 336 GLY A N 1
ATOM 2748 C CA . GLY A 1 336 ? -11.341 -8.466 -0.279 1.00 73.62 336 GLY A CA 1
ATOM 2749 C C . GLY A 1 336 ? -11.488 -7.692 -1.577 1.00 73.62 336 GLY A C 1
ATOM 2750 O O . GLY A 1 336 ? -12.591 -7.658 -2.122 1.00 73.62 336 GLY A O 1
ATOM 2751 N N . ASP A 1 337 ? -10.416 -7.093 -2.088 1.00 66.31 337 ASP A N 1
ATOM 2752 C CA . ASP A 1 337 ? -10.431 -6.398 -3.367 1.00 66.31 337 ASP A CA 1
ATOM 2753 C C . ASP A 1 337 ? -10.227 -7.347 -4.550 1.00 66.31 337 ASP A C 1
ATOM 2755 O O . ASP A 1 337 ? -9.839 -8.511 -4.427 1.00 66.31 337 ASP A O 1
ATOM 2759 N N . ALA A 1 338 ? -10.529 -6.830 -5.735 1.00 61.06 338 ALA A N 1
ATOM 2760 C CA . ALA A 1 338 ? -10.214 -7.488 -6.982 1.00 61.06 338 ALA A CA 1
ATOM 2761 C C . ALA A 1 338 ? -9.388 -6.575 -7.882 1.00 61.06 338 ALA A C 1
ATOM 2763 O O . ALA A 1 338 ? -9.643 -5.375 -7.993 1.00 61.06 338 ALA A O 1
ATOM 2764 N N . GLY A 1 339 ? -8.410 -7.176 -8.558 1.00 60.66 339 GLY A N 1
ATOM 2765 C CA . GLY A 1 339 ? -7.639 -6.506 -9.592 1.00 60.66 339 GLY A CA 1
ATOM 2766 C C . GLY A 1 339 ? -8.495 -6.157 -10.811 1.00 60.66 339 GLY A C 1
ATOM 2767 O O . GLY A 1 339 ? -9.461 -6.834 -11.156 1.00 60.66 339 GLY A O 1
ATOM 2768 N N . CYS A 1 340 ? -8.095 -5.098 -11.495 1.00 56.28 340 CYS A N 1
ATOM 2769 C CA . CYS A 1 340 ? -8.729 -4.573 -12.697 1.00 56.28 340 CYS A CA 1
ATOM 2770 C C . CYS A 1 340 ? -8.308 -5.293 -13.996 1.00 56.28 340 CYS A C 1
ATOM 2772 O O . CYS A 1 340 ? -9.059 -5.287 -14.967 1.00 56.28 340 CYS A O 1
ATOM 2774 N N . GLY A 1 341 ? -7.149 -5.958 -14.026 1.00 59.00 341 GLY A N 1
ATOM 2775 C CA . GLY A 1 341 ? -6.543 -6.545 -15.233 1.00 59.00 341 GLY A CA 1
ATOM 2776 C C . GLY A 1 341 ? -7.021 -7.953 -15.621 1.00 59.00 341 GLY A C 1
ATOM 2777 O O . GLY A 1 341 ? -6.224 -8.748 -16.115 1.00 59.00 341 GLY A O 1
ATOM 2778 N N . LYS A 1 342 ? -8.284 -8.323 -15.367 1.00 61.97 342 LYS A N 1
ATOM 2779 C CA . LYS A 1 342 ? -8.785 -9.684 -15.667 1.00 61.97 342 LYS A CA 1
ATOM 2780 C C . LYS A 1 342 ? -9.480 -9.830 -17.030 1.00 61.97 342 LYS A C 1
ATOM 2782 O O . LYS A 1 342 ? -9.549 -10.946 -17.533 1.00 61.97 342 LYS A O 1
ATOM 2787 N N . ALA A 1 343 ? -9.967 -8.745 -17.633 1.00 68.00 343 ALA A N 1
ATOM 2788 C CA . ALA A 1 343 ? -10.759 -8.795 -18.866 1.00 68.00 343 ALA A CA 1
ATOM 2789 C C . ALA A 1 343 ? -9.921 -8.541 -20.134 1.00 68.00 343 ALA A C 1
ATOM 2791 O O . ALA A 1 343 ? -8.972 -7.759 -20.117 1.00 68.00 343 ALA A O 1
ATOM 2792 N N . ASP A 1 344 ? -10.294 -9.163 -21.257 1.00 70.75 344 ASP A N 1
ATOM 2793 C CA . ASP A 1 344 ? -9.581 -9.038 -22.544 1.00 70.75 344 ASP A CA 1
ATOM 2794 C C . ASP A 1 344 ? -9.601 -7.620 -23.129 1.00 70.75 344 ASP A C 1
ATOM 2796 O O . ASP A 1 344 ? -8.709 -7.239 -23.886 1.00 70.75 344 ASP A O 1
ATOM 2800 N N . ASN A 1 345 ? -10.592 -6.820 -22.743 1.00 69.19 345 ASN A N 1
ATOM 2801 C CA . ASN A 1 345 ? -10.735 -5.423 -23.139 1.00 69.19 345 ASN A CA 1
ATOM 2802 C C . ASN A 1 345 ? -10.067 -4.432 -22.167 1.00 69.19 345 ASN A C 1
ATOM 2804 O O . ASN A 1 345 ? -10.173 -3.225 -22.370 1.00 69.19 345 ASN A O 1
ATOM 2808 N N . ASN A 1 346 ? -9.397 -4.925 -21.121 1.00 74.69 346 ASN A N 1
ATOM 2809 C CA . ASN A 1 346 ? -8.840 -4.122 -20.036 1.00 74.69 346 ASN A CA 1
ATOM 2810 C C . ASN A 1 346 ? -7.348 -4.450 -19.847 1.00 74.69 346 ASN A C 1
ATOM 2812 O O . ASN A 1 346 ? -6.941 -5.037 -18.844 1.00 74.69 346 ASN A O 1
ATOM 2816 N N . ARG A 1 347 ? -6.557 -4.125 -20.877 1.00 81.31 347 ARG A N 1
ATOM 2817 C CA . ARG A 1 347 ? -5.162 -4.552 -21.086 1.00 81.31 347 ARG A CA 1
ATOM 2818 C C . ARG A 1 347 ? -4.227 -3.371 -21.335 1.00 81.31 347 ARG A C 1
ATOM 2820 O O . ARG A 1 347 ? -4.688 -2.257 -21.582 1.00 81.31 347 ARG A O 1
ATOM 2827 N N . SER A 1 348 ? -2.920 -3.630 -21.330 1.00 87.94 348 SER A N 1
ATOM 2828 C CA . SER A 1 348 ? -1.933 -2.709 -21.920 1.00 87.94 348 SER A CA 1
ATOM 2829 C C . SER A 1 348 ? -2.272 -2.408 -23.392 1.00 87.94 348 SER A C 1
ATOM 2831 O O . SER A 1 348 ? -3.037 -3.148 -24.012 1.00 87.94 348 SER A O 1
ATOM 2833 N N . LEU A 1 349 ? -1.729 -1.347 -23.997 1.00 90.50 349 LEU A N 1
ATOM 2834 C CA . LEU A 1 349 ? -2.087 -0.966 -25.374 1.00 90.50 349 LEU A CA 1
ATOM 2835 C C . LEU A 1 349 ? -1.707 -2.061 -26.390 1.00 90.50 349 LEU A C 1
ATOM 2837 O O . LEU A 1 349 ? -2.493 -2.409 -27.276 1.00 90.50 349 LEU A O 1
ATOM 2841 N N . CYS A 1 350 ? -0.513 -2.631 -26.246 1.00 90.12 350 CYS A N 1
ATOM 2842 C CA . CYS A 1 350 ? -0.010 -3.756 -27.024 1.00 90.12 350 CYS A CA 1
ATOM 2843 C C . CYS A 1 350 ? -0.759 -5.035 -26.658 1.00 90.12 350 CYS A C 1
ATOM 2845 O O . CYS A 1 350 ? -1.137 -5.792 -27.549 1.00 90.12 350 CYS A O 1
ATOM 2847 N N . GLY A 1 351 ? -1.033 -5.267 -25.370 1.00 87.69 351 GLY A N 1
ATOM 2848 C CA . GLY A 1 351 ? -1.823 -6.414 -24.927 1.00 87.69 351 GLY A CA 1
ATOM 2849 C C . GLY A 1 351 ? -3.221 -6.428 -25.542 1.00 87.69 351 GLY A C 1
ATOM 2850 O O . GLY A 1 351 ? -3.652 -7.449 -26.076 1.00 87.69 351 GLY A O 1
ATOM 2851 N N . TYR A 1 352 ? -3.888 -5.275 -25.573 1.00 87.62 352 TYR A N 1
ATOM 2852 C CA . TYR A 1 352 ? -5.189 -5.098 -26.206 1.00 87.62 352 TYR A CA 1
ATOM 2853 C C . TYR A 1 352 ? -5.129 -5.409 -27.704 1.00 87.62 352 TYR A C 1
ATOM 2855 O O . TYR A 1 352 ? -5.974 -6.153 -28.205 1.00 87.62 352 TYR A O 1
ATOM 2863 N N . TYR A 1 353 ? -4.117 -4.899 -28.418 1.00 89.19 353 TYR A N 1
ATOM 2864 C CA . TYR A 1 353 ? -3.898 -5.246 -29.825 1.00 89.19 353 TYR A CA 1
ATOM 2865 C C . TYR A 1 353 ? -3.741 -6.760 -29.998 1.00 89.19 353 TYR A C 1
ATOM 2867 O O . TYR A 1 353 ? -4.468 -7.367 -30.778 1.00 89.19 353 TYR A O 1
ATOM 2875 N N . PHE A 1 354 ? -2.857 -7.400 -29.234 1.00 86.62 354 PHE A N 1
ATOM 2876 C CA . PHE A 1 354 ? -2.587 -8.823 -29.411 1.00 86.62 354 PHE A CA 1
ATOM 2877 C C . PHE A 1 354 ? -3.773 -9.725 -29.073 1.00 86.62 354 PHE A C 1
ATOM 2879 O O . PHE A 1 354 ? -3.902 -10.780 -29.692 1.00 86.62 354 PHE A O 1
ATOM 2886 N N . ARG A 1 355 ? -4.634 -9.312 -28.137 1.00 83.25 355 ARG A N 1
ATOM 2887 C CA . ARG A 1 355 ? -5.854 -10.041 -27.761 1.00 83.25 355 ARG A CA 1
ATOM 2888 C C . ARG A 1 355 ? -6.976 -9.907 -28.782 1.00 83.25 355 ARG A C 1
ATOM 2890 O O . ARG A 1 355 ? -7.767 -10.831 -28.916 1.00 83.25 355 ARG A O 1
ATOM 2897 N N . ASN A 1 356 ? -7.038 -8.779 -29.486 1.00 83.44 356 ASN A N 1
ATOM 2898 C CA . ASN A 1 356 ? -8.155 -8.448 -30.373 1.00 83.44 356 ASN A CA 1
ATOM 2899 C C . ASN A 1 356 ? -7.776 -8.444 -31.863 1.00 83.44 356 ASN A C 1
ATOM 2901 O O . ASN A 1 356 ? -8.638 -8.199 -32.708 1.00 83.44 356 ASN A O 1
ATOM 2905 N N . ARG A 1 357 ? -6.505 -8.692 -32.214 1.00 83.88 357 ARG A N 1
ATOM 2906 C CA . ARG A 1 357 ? -6.074 -8.765 -33.614 1.00 83.88 357 ARG A CA 1
ATOM 2907 C C . ARG A 1 357 ? -6.682 -9.978 -34.307 1.00 83.88 357 ARG A C 1
ATOM 2909 O O . ARG A 1 357 ? -6.671 -11.082 -33.772 1.00 83.88 357 ARG A O 1
ATOM 2916 N N . ILE A 1 358 ? -7.181 -9.750 -35.517 1.00 78.12 358 ILE A N 1
ATOM 2917 C CA . ILE A 1 358 ? -7.768 -10.792 -36.367 1.00 78.12 358 ILE A CA 1
ATOM 2918 C C . ILE A 1 358 ? -6.672 -11.510 -37.167 1.00 78.12 358 ILE A C 1
ATOM 2920 O O . ILE A 1 358 ? -6.766 -12.711 -37.397 1.00 78.12 358 ILE A O 1
ATOM 2924 N N . ASP A 1 359 ? -5.626 -10.782 -37.562 1.00 78.81 359 ASP A N 1
ATOM 2925 C CA . ASP A 1 359 ? -4.582 -11.255 -38.467 1.00 78.81 359 ASP A CA 1
ATOM 2926 C C . ASP A 1 359 ? -3.186 -10.940 -37.905 1.00 78.81 359 ASP A C 1
ATOM 2928 O O . ASP A 1 359 ? -2.860 -9.784 -37.626 1.00 78.81 359 ASP A O 1
ATOM 2932 N N . GLN A 1 360 ? -2.368 -11.980 -37.721 1.00 79.56 360 GLN A N 1
ATOM 2933 C CA . GLN A 1 360 ? -1.002 -11.866 -37.199 1.00 79.56 360 GLN A CA 1
ATOM 2934 C C . GLN A 1 360 ? -0.008 -11.362 -38.257 1.00 79.56 360 GLN A C 1
ATOM 2936 O O . GLN A 1 360 ? 1.026 -10.800 -37.899 1.00 79.56 360 GLN A O 1
ATOM 2941 N N . GLU A 1 361 ? -0.316 -11.488 -39.554 1.00 78.31 361 GLU A N 1
ATOM 2942 C CA . GLU A 1 361 ? 0.576 -11.056 -40.643 1.00 78.31 361 GLU A CA 1
ATOM 2943 C C . GLU A 1 361 ? 0.784 -9.529 -40.670 1.00 78.31 361 GLU A C 1
ATOM 2945 O O . GLU A 1 361 ? 1.675 -9.011 -41.347 1.00 78.31 361 GLU A O 1
ATOM 2950 N N . LYS A 1 362 ? -0.009 -8.783 -39.893 1.00 77.88 362 LYS A N 1
ATOM 2951 C CA . LYS A 1 362 ? 0.006 -7.316 -39.839 1.00 77.88 362 LYS A CA 1
ATOM 2952 C C . LYS A 1 362 ? 0.816 -6.734 -38.687 1.00 77.88 362 LYS A C 1
ATOM 2954 O O . LYS A 1 362 ? 0.863 -5.508 -38.537 1.00 77.88 362 LYS A O 1
ATOM 2959 N N . ASP A 1 363 ? 1.512 -7.569 -37.919 1.00 85.69 363 ASP A N 1
ATOM 2960 C CA . ASP A 1 363 ? 2.322 -7.128 -36.779 1.00 85.69 363 ASP A CA 1
ATOM 2961 C C . ASP A 1 363 ? 3.409 -6.112 -37.207 1.00 85.69 363 ASP A C 1
ATOM 2963 O O . ASP A 1 363 ? 3.621 -5.094 -36.542 1.00 85.69 363 ASP A O 1
ATOM 2967 N N . ASP A 1 364 ? 3.999 -6.264 -38.397 1.00 88.31 364 ASP A N 1
ATOM 2968 C CA . ASP A 1 364 ? 4.952 -5.292 -38.961 1.00 88.31 364 ASP A CA 1
ATOM 2969 C C . ASP A 1 364 ? 4.349 -3.895 -39.186 1.00 88.31 364 ASP A C 1
ATOM 2971 O O . ASP A 1 364 ? 5.016 -2.860 -39.001 1.00 88.31 364 ASP A O 1
ATOM 2975 N N . GLN A 1 365 ? 3.083 -3.845 -39.607 1.00 90.69 365 GLN A N 1
ATOM 2976 C CA . GLN A 1 365 ? 2.348 -2.597 -39.780 1.00 90.69 365 GLN A CA 1
ATOM 2977 C C . GLN A 1 365 ? 1.985 -1.998 -38.422 1.00 90.69 365 GLN A C 1
ATOM 2979 O O . GLN A 1 365 ? 2.113 -0.781 -38.258 1.00 90.69 365 GLN A O 1
ATOM 2984 N N . PHE A 1 366 ? 1.586 -2.826 -37.454 1.00 91.94 366 PHE A N 1
ATOM 2985 C CA . PHE A 1 366 ? 1.331 -2.393 -36.084 1.00 91.94 366 PHE A CA 1
ATOM 2986 C C . PHE A 1 366 ? 2.554 -1.705 -35.480 1.00 91.94 366 PHE A C 1
ATOM 2988 O O . PHE A 1 366 ? 2.470 -0.526 -35.129 1.00 91.94 366 PHE A O 1
ATOM 2995 N N . TYR A 1 367 ? 3.719 -2.360 -35.469 1.00 92.44 367 TYR A N 1
ATOM 2996 C CA . TYR A 1 367 ? 4.940 -1.763 -34.918 1.00 92.44 367 TYR A CA 1
ATOM 2997 C C . TYR A 1 367 ? 5.347 -0.484 -35.659 1.00 92.44 367 TYR A C 1
ATOM 2999 O O . TYR A 1 367 ? 5.798 0.483 -35.044 1.00 92.44 367 TYR A O 1
ATOM 3007 N N . LYS A 1 368 ? 5.133 -0.409 -36.980 1.00 92.12 368 LYS A N 1
ATOM 3008 C CA . LYS A 1 368 ? 5.361 0.831 -37.743 1.00 92.12 368 LYS A CA 1
ATOM 3009 C C . LYS A 1 368 ? 4.486 1.987 -37.252 1.00 92.12 368 LYS A C 1
ATOM 3011 O O . LYS A 1 368 ? 4.974 3.115 -37.163 1.00 92.12 368 LYS A O 1
ATOM 3016 N N . GLN A 1 369 ? 3.205 1.738 -36.988 1.00 92.81 369 GLN A N 1
ATOM 3017 C CA . GLN A 1 369 ? 2.295 2.772 -36.499 1.00 92.81 369 GLN A CA 1
ATOM 3018 C C . GLN A 1 369 ? 2.564 3.116 -35.035 1.00 92.81 369 GLN A C 1
ATOM 3020 O O . GLN A 1 369 ? 2.599 4.298 -34.701 1.00 92.81 369 GLN A O 1
ATOM 3025 N N . LEU A 1 370 ? 2.851 2.116 -34.202 1.00 94.25 370 LEU A N 1
ATOM 3026 C CA . LEU A 1 370 ? 3.202 2.296 -32.799 1.00 94.25 370 LEU A CA 1
ATOM 3027 C C . LEU A 1 370 ? 4.439 3.187 -32.634 1.00 94.25 370 LEU A C 1
ATOM 3029 O O . LEU A 1 370 ? 4.392 4.156 -31.890 1.00 94.25 370 LEU A O 1
ATOM 3033 N N . TYR A 1 371 ? 5.514 2.958 -33.392 1.00 94.06 371 TYR A N 1
ATOM 3034 C CA . TYR A 1 371 ? 6.709 3.814 -33.332 1.00 94.06 371 TYR A CA 1
ATOM 3035 C C . TYR A 1 371 ? 6.401 5.282 -33.663 1.00 94.06 371 TYR A C 1
ATOM 3037 O O . TYR A 1 371 ? 6.860 6.194 -32.975 1.00 94.06 371 TYR A O 1
ATOM 3045 N N . ARG A 1 372 ? 5.599 5.525 -34.709 1.00 91.81 372 ARG A N 1
ATOM 3046 C CA . ARG A 1 372 ? 5.171 6.884 -35.089 1.00 91.81 372 ARG A CA 1
ATOM 3047 C C . ARG A 1 372 ? 4.300 7.518 -34.013 1.00 91.81 372 ARG A C 1
ATOM 3049 O O . ARG A 1 372 ? 4.432 8.710 -33.748 1.00 91.81 372 ARG A O 1
ATOM 3056 N N . TYR A 1 373 ? 3.421 6.719 -33.419 1.00 94.25 373 TYR A N 1
ATOM 3057 C CA . TYR A 1 373 ? 2.550 7.125 -32.332 1.00 94.25 373 TYR A CA 1
ATOM 3058 C C . TYR A 1 373 ? 3.358 7.564 -31.106 1.00 94.25 373 TYR A C 1
ATOM 3060 O O . TYR A 1 373 ? 3.199 8.695 -30.655 1.00 94.25 373 TYR A O 1
ATOM 3068 N N . LEU A 1 374 ? 4.299 6.729 -30.651 1.00 94.25 374 LEU A N 1
ATOM 3069 C CA . LEU A 1 374 ? 5.184 7.030 -29.524 1.00 94.25 374 LEU A CA 1
ATOM 3070 C C . LEU A 1 374 ? 5.989 8.313 -29.761 1.00 94.25 374 LEU A C 1
ATOM 3072 O O . LEU A 1 374 ? 6.003 9.194 -28.903 1.00 94.25 374 LEU A O 1
ATOM 3076 N N . ALA A 1 375 ? 6.611 8.453 -30.936 1.00 91.25 375 ALA A N 1
ATOM 3077 C CA . ALA A 1 375 ? 7.387 9.645 -31.277 1.00 91.25 375 ALA A CA 1
ATOM 3078 C C . ALA A 1 375 ? 6.519 10.917 -31.289 1.00 91.25 375 ALA A C 1
ATOM 3080 O O . ALA A 1 375 ? 6.911 11.943 -30.730 1.00 91.25 375 ALA A O 1
ATOM 3081 N N . LYS A 1 376 ? 5.315 10.853 -31.877 1.00 92.06 376 LYS A N 1
ATOM 3082 C CA . LYS A 1 376 ? 4.366 11.976 -31.889 1.00 92.06 376 LYS A CA 1
ATOM 3083 C C . LYS A 1 376 ? 3.966 12.381 -30.467 1.00 92.06 376 LYS A C 1
ATOM 3085 O O . LYS A 1 376 ? 4.064 13.560 -30.134 1.00 92.06 376 LYS A O 1
ATOM 3090 N N . SER A 1 377 ? 3.540 11.427 -29.639 1.00 92.06 377 SER A N 1
ATOM 3091 C CA . SER A 1 377 ? 3.105 11.699 -28.263 1.00 92.06 377 SER A CA 1
ATOM 3092 C C . SER A 1 377 ? 4.244 12.250 -27.404 1.00 92.06 377 SER A C 1
ATOM 3094 O O . SER A 1 377 ? 4.040 13.193 -26.643 1.00 92.06 377 SER A O 1
ATOM 3096 N N . TYR A 1 378 ? 5.466 11.741 -27.588 1.00 91.38 378 TYR A N 1
ATOM 3097 C CA . TYR A 1 378 ? 6.658 12.278 -26.933 1.00 91.38 378 TYR A CA 1
ATOM 3098 C C . TYR A 1 378 ? 6.920 13.743 -27.300 1.00 91.38 378 TYR A C 1
ATOM 3100 O O . TYR A 1 378 ? 7.064 14.586 -26.413 1.00 91.38 378 TYR A O 1
ATOM 3108 N N . HIS A 1 379 ? 6.899 14.081 -28.592 1.00 88.94 379 HIS A N 1
ATOM 3109 C CA . HIS A 1 379 ? 7.081 15.464 -29.037 1.00 88.94 379 HIS A CA 1
ATOM 3110 C C . HIS A 1 379 ? 5.962 16.400 -28.567 1.00 88.94 379 HIS A C 1
ATOM 3112 O O . HIS A 1 379 ? 6.231 17.552 -28.223 1.00 88.94 379 HIS A O 1
ATOM 3118 N N . ASN A 1 380 ? 4.717 15.924 -28.525 1.00 87.38 380 ASN A N 1
ATOM 3119 C CA . ASN A 1 380 ? 3.600 16.695 -27.986 1.00 87.38 380 ASN A CA 1
ATOM 3120 C C . ASN A 1 380 ? 3.794 17.005 -26.498 1.00 87.38 380 ASN A C 1
ATOM 3122 O O . ASN A 1 380 ? 3.665 18.163 -26.102 1.00 87.38 380 ASN A O 1
ATOM 3126 N N . ALA A 1 381 ? 4.165 16.005 -25.694 1.00 85.50 381 ALA A N 1
ATOM 3127 C CA . ALA A 1 381 ? 4.403 16.181 -24.263 1.00 85.50 381 ALA A CA 1
ATOM 3128 C C . ALA A 1 381 ? 5.525 17.200 -23.992 1.00 85.50 381 ALA A C 1
ATOM 3130 O O . ALA A 1 381 ? 5.374 18.084 -23.149 1.00 85.50 381 ALA A O 1
ATOM 3131 N N . GLN A 1 382 ? 6.620 17.143 -24.760 1.00 83.44 382 GLN A N 1
ATOM 3132 C CA . GLN A 1 382 ? 7.702 18.132 -24.675 1.00 83.44 382 GLN A CA 1
ATOM 3133 C C . GLN A 1 382 ? 7.221 19.553 -25.008 1.00 83.44 382 GLN A C 1
ATOM 3135 O O . GLN A 1 382 ? 7.558 20.504 -24.302 1.00 83.44 382 GLN A O 1
ATOM 3140 N N . ARG A 1 383 ? 6.412 19.708 -26.066 1.00 80.12 383 ARG A N 1
ATOM 3141 C CA . ARG A 1 383 ? 5.854 21.010 -26.473 1.00 80.12 383 ARG A CA 1
ATOM 3142 C C . ARG A 1 383 ? 4.907 21.586 -25.427 1.00 80.12 383 ARG A C 1
ATOM 3144 O O . ARG A 1 383 ? 4.993 22.772 -25.131 1.00 80.12 383 ARG A O 1
ATOM 3151 N N . PHE A 1 384 ? 4.027 20.762 -24.862 1.00 73.56 384 PHE A N 1
ATOM 3152 C CA . PHE A 1 384 ? 3.080 21.192 -23.835 1.00 73.56 384 PHE A CA 1
ATOM 3153 C C . PHE A 1 384 ? 3.796 21.736 -22.592 1.00 73.56 384 PHE A C 1
ATOM 3155 O O . PHE A 1 384 ? 3.440 22.794 -22.076 1.00 73.56 384 PHE A O 1
ATOM 3162 N N . ASN A 1 385 ? 4.869 21.076 -22.156 1.00 67.88 385 ASN A N 1
ATOM 3163 C CA . ASN A 1 385 ? 5.629 21.516 -20.985 1.00 67.88 385 ASN A CA 1
ATOM 3164 C C . ASN A 1 385 ? 6.418 22.807 -21.236 1.00 67.88 385 ASN A C 1
ATOM 3166 O O . ASN A 1 385 ? 6.504 23.648 -20.343 1.00 67.88 385 ASN A O 1
ATOM 3170 N N . ALA A 1 386 ? 6.913 23.018 -22.459 1.00 66.06 386 ALA A N 1
ATOM 3171 C CA . ALA A 1 386 ? 7.533 24.284 -22.848 1.00 66.06 386 ALA A CA 1
ATOM 3172 C C . ALA A 1 386 ? 6.552 25.476 -22.830 1.00 66.06 386 ALA A C 1
ATOM 3174 O O . ALA A 1 386 ? 6.985 26.608 -22.646 1.00 66.06 386 ALA A O 1
ATOM 3175 N N . LEU A 1 387 ? 5.246 25.236 -23.004 1.00 62.50 387 LEU A N 1
ATOM 3176 C CA . LEU A 1 387 ? 4.204 26.273 -22.970 1.00 62.50 387 LEU A CA 1
ATOM 3177 C C . LEU A 1 387 ? 3.707 26.584 -21.547 1.00 62.50 387 LEU A C 1
ATOM 3179 O O . LEU A 1 387 ? 3.306 27.710 -21.264 1.00 62.50 387 LEU A O 1
ATOM 3183 N N . ASN A 1 388 ? 3.735 25.615 -20.631 1.00 56.34 388 ASN A N 1
ATOM 3184 C CA . ASN A 1 388 ? 3.292 25.829 -19.246 1.00 56.34 388 ASN A CA 1
ATOM 3185 C C . ASN A 1 388 ? 4.396 26.375 -18.331 1.00 56.34 388 ASN A C 1
ATOM 3187 O O . ASN A 1 388 ? 4.099 27.008 -17.321 1.00 56.34 388 ASN A O 1
ATOM 3191 N N . SER A 1 389 ? 5.675 26.202 -18.680 1.00 53.16 389 SER A N 1
ATOM 3192 C CA . SER A 1 389 ? 6.775 26.844 -17.945 1.00 53.16 389 SER A CA 1
ATOM 3193 C C . SER A 1 389 ? 6.703 28.379 -18.002 1.00 53.16 389 SER A C 1
ATOM 3195 O O . SER A 1 389 ? 7.190 29.051 -17.095 1.00 53.16 389 SER A O 1
ATOM 3197 N N . THR A 1 390 ? 6.028 28.946 -19.011 1.00 46.50 390 THR A N 1
ATOM 3198 C CA . THR A 1 390 ? 5.780 30.391 -19.133 1.00 46.50 390 THR A CA 1
ATOM 3199 C C . THR A 1 390 ? 4.627 30.925 -18.276 1.00 46.50 390 THR A C 1
ATOM 3201 O O . THR A 1 390 ? 4.524 32.138 -18.114 1.00 46.50 390 THR A O 1
ATOM 3204 N N . THR A 1 391 ? 3.777 30.072 -17.688 1.00 45.09 391 THR A N 1
ATOM 3205 C CA . THR A 1 391 ? 2.609 30.508 -16.890 1.00 45.09 391 THR A CA 1
ATOM 3206 C C . THR A 1 391 ? 2.861 30.526 -15.378 1.00 45.09 391 THR A C 1
ATOM 3208 O O . THR A 1 391 ? 1.923 30.692 -14.603 1.00 45.09 391 THR A O 1
ATOM 3211 N N . GLY A 1 392 ? 4.110 30.347 -14.931 1.00 33.19 392 GLY A N 1
ATOM 3212 C CA . GLY A 1 392 ? 4.483 30.390 -13.509 1.00 33.19 392 GLY A CA 1
ATOM 3213 C C . GLY A 1 392 ? 4.047 29.170 -12.684 1.00 33.19 392 GLY A C 1
ATOM 3214 O O . GLY A 1 392 ? 4.317 29.116 -11.486 1.00 33.19 392 GLY A O 1
ATOM 3215 N N . ILE A 1 393 ? 3.416 28.170 -13.309 1.00 41.41 393 ILE A N 1
ATOM 3216 C CA . ILE A 1 393 ? 3.088 26.893 -12.669 1.00 41.41 393 ILE A CA 1
ATOM 3217 C C . ILE A 1 393 ? 4.365 26.046 -12.660 1.00 41.41 393 ILE A C 1
ATOM 3219 O O . ILE A 1 393 ? 4.787 25.537 -13.699 1.00 41.41 393 ILE A O 1
ATOM 3223 N N . LYS A 1 394 ? 5.001 25.901 -11.492 1.00 38.31 394 LYS A N 1
ATOM 3224 C CA . LYS A 1 394 ? 6.121 24.965 -11.310 1.00 38.31 394 LYS A CA 1
ATOM 3225 C C . LYS A 1 394 ? 5.614 23.540 -11.541 1.00 38.31 394 LYS A C 1
ATOM 3227 O O . LYS A 1 394 ? 4.948 22.980 -10.680 1.00 38.31 394 LYS A O 1
ATOM 3232 N N . GLN A 1 395 ? 5.921 22.954 -12.694 1.00 47.16 395 GLN A N 1
ATOM 3233 C CA . GLN A 1 395 ? 5.813 21.507 -12.864 1.00 47.16 395 GLN A CA 1
ATOM 3234 C C . GLN A 1 395 ? 7.106 20.843 -12.390 1.00 47.16 395 GLN A C 1
ATOM 3236 O O . GLN A 1 395 ? 8.194 21.261 -12.778 1.00 47.16 395 GLN A O 1
ATOM 3241 N N . GLU A 1 396 ? 6.977 19.796 -11.578 1.00 46.62 396 GLU A N 1
ATOM 3242 C CA . GLU A 1 396 ? 8.109 19.080 -10.975 1.00 46.62 396 GLU A CA 1
ATOM 3243 C C . GLU A 1 396 ? 8.911 18.235 -11.984 1.00 46.62 396 GLU A C 1
ATOM 3245 O O . GLU A 1 396 ? 10.080 17.955 -11.740 1.00 46.62 396 GLU A O 1
ATOM 3250 N N . LEU A 1 397 ? 8.335 17.852 -13.138 1.00 54.72 397 LEU A N 1
ATOM 3251 C CA . LEU A 1 397 ? 9.013 17.019 -14.144 1.00 54.72 397 LEU A CA 1
ATOM 3252 C C . LEU A 1 397 ? 8.672 17.416 -15.600 1.00 54.72 397 LEU A C 1
ATOM 3254 O O . LEU A 1 397 ? 7.492 17.495 -15.951 1.00 54.72 397 LEU A O 1
ATOM 3258 N N . PRO A 1 398 ? 9.669 17.533 -16.505 1.00 57.91 398 PRO A N 1
ATOM 3259 C CA . PRO A 1 398 ? 9.499 17.991 -17.894 1.00 57.91 398 PRO A CA 1
ATOM 3260 C C . PRO A 1 398 ? 8.801 16.996 -18.843 1.00 57.91 398 PRO A C 1
ATOM 3262 O O . PRO A 1 398 ? 8.738 17.250 -20.045 1.00 57.91 398 PRO A O 1
ATOM 3265 N N . LEU A 1 399 ? 8.251 15.881 -18.343 1.00 72.44 399 LEU A N 1
ATOM 3266 C CA . LEU A 1 399 ? 7.495 14.876 -19.117 1.00 72.44 399 LEU A CA 1
ATOM 3267 C C . LEU A 1 399 ? 6.176 14.445 -18.444 1.00 72.44 399 LEU A C 1
ATOM 3269 O O . LEU A 1 399 ? 5.582 13.447 -18.846 1.00 72.44 399 LEU A O 1
ATOM 3273 N N . SER A 1 400 ? 5.701 15.189 -17.439 1.00 65.25 400 SER A N 1
ATOM 3274 C CA . SER A 1 400 ? 4.544 14.848 -16.588 1.00 65.25 400 SER A CA 1
ATOM 3275 C C . SER A 1 400 ? 3.292 14.354 -17.350 1.00 65.25 400 SER A C 1
ATOM 3277 O O . SER A 1 400 ? 2.662 13.398 -16.901 1.00 65.25 400 SER A O 1
ATOM 3279 N N . GLY A 1 401 ? 2.999 14.897 -18.539 1.00 73.19 401 GLY A N 1
ATOM 3280 C CA . GLY A 1 401 ? 1.840 14.537 -19.376 1.00 73.19 401 GLY A CA 1
ATOM 3281 C C . GLY A 1 401 ? 2.038 13.447 -20.445 1.00 73.19 401 GLY A C 1
ATOM 3282 O O . GLY A 1 401 ? 1.113 13.202 -21.213 1.00 73.19 401 GLY A O 1
ATOM 3283 N N . LEU A 1 402 ? 3.201 12.784 -20.544 1.00 85.50 402 LEU A N 1
ATOM 3284 C CA . LEU A 1 402 ? 3.464 11.826 -21.638 1.00 85.50 402 LEU A CA 1
ATOM 3285 C C . LEU A 1 402 ? 2.458 10.660 -21.687 1.00 85.50 402 LEU A C 1
ATOM 3287 O O . LEU A 1 402 ? 1.960 10.331 -22.758 1.00 85.50 402 LEU A O 1
ATOM 3291 N N . PHE A 1 403 ? 2.128 10.042 -20.553 1.00 84.88 403 PHE A N 1
ATOM 3292 C CA . PHE A 1 403 ? 1.135 8.962 -20.503 1.00 84.88 403 PHE A CA 1
ATOM 3293 C C . PHE A 1 403 ? -0.275 9.453 -20.859 1.00 84.88 403 PHE A C 1
ATOM 3295 O O . PHE A 1 403 ? -1.017 8.730 -21.513 1.00 84.88 403 PHE A O 1
ATOM 3302 N N . ASP A 1 404 ? -0.634 10.694 -20.526 1.00 79.00 404 ASP A N 1
ATOM 3303 C CA . ASP A 1 404 ? -1.918 11.249 -20.958 1.00 79.00 404 ASP A CA 1
ATOM 3304 C C . ASP A 1 404 ? -1.933 11.510 -22.471 1.00 79.00 404 ASP A C 1
ATOM 3306 O O . ASP A 1 404 ? -2.929 11.221 -23.131 1.00 79.00 404 ASP A O 1
ATOM 3310 N N . GLU A 1 405 ? -0.822 11.953 -23.068 1.00 85.88 405 GLU A N 1
ATOM 3311 C CA . GLU A 1 405 ? -0.688 12.015 -24.531 1.00 85.88 405 GLU A CA 1
ATOM 3312 C C . GLU A 1 405 ? -0.778 10.628 -25.188 1.00 85.88 405 GLU A C 1
ATOM 3314 O O . GLU A 1 405 ? -1.347 10.512 -26.275 1.00 85.88 405 GLU A O 1
ATOM 3319 N N . LEU A 1 406 ? -0.229 9.589 -24.548 1.00 87.31 406 LEU A N 1
ATOM 3320 C CA . LEU A 1 406 ? -0.213 8.202 -25.036 1.00 87.31 406 LEU A CA 1
ATOM 3321 C C . LEU A 1 406 ? -1.527 7.439 -24.838 1.00 87.31 406 LEU A C 1
ATOM 3323 O O . LEU A 1 406 ? -1.742 6.440 -25.516 1.00 87.31 406 LEU A O 1
ATOM 3327 N N . PHE A 1 407 ? -2.376 7.835 -23.895 1.00 84.94 407 PHE A N 1
ATOM 3328 C CA . PHE A 1 407 ? -3.524 7.002 -23.521 1.00 84.94 407 PHE A CA 1
ATOM 3329 C C . PHE A 1 407 ? -4.845 7.766 -23.443 1.00 84.94 407 PHE A C 1
ATOM 3331 O O . PHE A 1 407 ? -5.906 7.149 -23.517 1.00 84.94 407 PHE A O 1
ATOM 3338 N N . HIS A 1 408 ? -4.811 9.097 -23.339 1.00 77.56 408 HIS A N 1
ATOM 3339 C CA . HIS A 1 408 ? -6.010 9.913 -23.159 1.00 77.56 408 HIS A CA 1
ATOM 3340 C C . HIS A 1 408 ? -6.251 10.894 -24.314 1.00 77.56 408 HIS A C 1
ATOM 3342 O O . HIS A 1 408 ? -7.322 10.876 -24.923 1.00 77.56 408 HIS A O 1
ATOM 3348 N N . TYR A 1 409 ? -5.269 11.738 -24.641 1.00 79.69 409 TYR A N 1
ATOM 3349 C CA . TYR A 1 409 ? -5.429 12.812 -25.629 1.00 79.69 409 TYR A CA 1
ATOM 3350 C C . TYR A 1 409 ? -5.239 12.351 -27.075 1.00 79.69 409 TYR A C 1
ATOM 3352 O O . TYR A 1 409 ? -5.837 12.925 -27.985 1.00 79.69 409 TYR A O 1
ATOM 3360 N N . ASN A 1 410 ? -4.447 11.301 -27.306 1.00 81.69 410 ASN A N 1
ATOM 3361 C CA . ASN A 1 410 ? -4.343 10.662 -28.614 1.00 81.69 410 ASN A CA 1
ATOM 3362 C C . ASN A 1 410 ? -4.845 9.222 -28.552 1.00 81.69 410 ASN A C 1
ATOM 3364 O O . ASN A 1 410 ? -4.958 8.614 -27.494 1.00 81.69 410 ASN A O 1
ATOM 3368 N N . SER A 1 411 ? -5.090 8.643 -29.723 1.00 85.44 411 SER A N 1
ATOM 3369 C CA . SER A 1 411 ? -5.377 7.218 -29.855 1.00 85.44 411 SER A CA 1
ATOM 3370 C C . SER A 1 411 ? -4.606 6.628 -31.025 1.00 85.44 411 SER A C 1
ATOM 3372 O O . SER A 1 411 ? -4.330 7.319 -32.010 1.00 85.44 411 SER A O 1
ATOM 3374 N N . LEU A 1 412 ? -4.259 5.351 -30.902 1.00 90.62 412 LEU A N 1
ATOM 3375 C CA . LEU A 1 412 ? -3.737 4.542 -31.993 1.00 90.62 412 LEU A CA 1
ATOM 3376 C C . LEU A 1 412 ? -4.880 3.675 -32.526 1.00 90.62 412 LEU A C 1
ATOM 3378 O O . LEU A 1 412 ? -5.552 2.996 -31.755 1.00 90.62 412 LEU A O 1
ATOM 3382 N N . THR A 1 413 ? -5.129 3.722 -33.834 1.00 89.38 413 THR A N 1
ATOM 3383 C CA . THR A 1 413 ? -6.154 2.896 -34.487 1.00 89.38 413 THR A CA 1
ATOM 3384 C C . THR A 1 413 ? -5.490 1.979 -35.499 1.00 89.38 413 THR A C 1
ATOM 3386 O O . THR A 1 413 ? -4.809 2.451 -36.405 1.00 89.38 413 THR A O 1
ATOM 3389 N N . MET A 1 414 ? -5.715 0.678 -35.354 1.00 87.69 414 MET A N 1
ATOM 3390 C CA . MET A 1 414 ? -5.233 -0.365 -36.252 1.00 87.69 414 MET A CA 1
ATOM 3391 C C . MET A 1 414 ? -6.435 -1.091 -36.827 1.00 87.69 414 MET A C 1
ATOM 3393 O O . MET A 1 414 ? -7.221 -1.622 -36.066 1.00 87.69 414 MET A O 1
ATOM 3397 N N . GLU A 1 415 ? -6.601 -1.139 -38.147 1.00 79.50 415 GLU A N 1
ATOM 3398 C CA . GLU A 1 415 ? -7.653 -1.973 -38.764 1.00 79.50 415 GLU A CA 1
ATOM 3399 C C . GLU A 1 415 ? -9.085 -1.645 -38.297 1.00 79.50 415 GLU A C 1
ATOM 3401 O O . GLU A 1 415 ? -9.935 -2.522 -38.188 1.00 79.50 415 GLU A O 1
ATOM 3406 N N . SER A 1 416 ? -9.367 -0.371 -38.003 1.00 81.38 416 SER A N 1
ATOM 3407 C CA . SER A 1 416 ? -10.610 0.094 -37.350 1.00 81.38 416 SER A CA 1
ATOM 3408 C C . SER A 1 416 ? -10.744 -0.268 -35.862 1.00 81.38 416 SER A C 1
ATOM 3410 O O . SER A 1 416 ? -11.677 0.193 -35.207 1.00 81.38 416 SER A O 1
ATOM 3412 N N . LEU A 1 417 ? -9.793 -1.011 -35.292 1.00 83.44 417 LEU A N 1
ATOM 3413 C CA . LEU A 1 417 ? -9.654 -1.220 -33.856 1.00 83.44 417 LEU A CA 1
ATOM 3414 C C . LEU A 1 417 ? -8.943 -0.017 -33.231 1.00 83.44 417 LEU A C 1
ATOM 3416 O O . LEU A 1 417 ? -7.729 0.161 -33.367 1.00 83.44 417 LEU A O 1
ATOM 3420 N N . ARG A 1 418 ? -9.697 0.817 -32.513 1.00 87.25 418 ARG A N 1
ATOM 3421 C CA . ARG A 1 418 ? -9.111 1.816 -31.617 1.00 87.25 418 ARG A CA 1
ATOM 3422 C C . ARG A 1 418 ? -8.489 1.078 -30.436 1.00 87.25 418 ARG A C 1
ATOM 3424 O O . ARG A 1 418 ? -9.207 0.457 -29.658 1.00 87.25 418 ARG A O 1
ATOM 3431 N N . LEU A 1 419 ? -7.168 1.135 -30.320 1.00 86.56 419 LEU A N 1
ATOM 3432 C CA . LEU A 1 419 ? -6.452 0.511 -29.217 1.00 86.56 419 LEU A CA 1
ATOM 3433 C C . LEU A 1 419 ? -6.699 1.321 -27.948 1.00 86.56 419 LEU A C 1
ATOM 3435 O O . LEU A 1 419 ? -6.527 2.544 -27.935 1.00 86.56 419 LEU A O 1
ATOM 3439 N N . LEU A 1 420 ? -7.137 0.626 -26.906 1.00 76.62 420 LEU A N 1
ATOM 3440 C CA . LEU A 1 420 ? -7.433 1.202 -25.606 1.00 76.62 420 LEU A CA 1
ATOM 3441 C C . LEU A 1 420 ? -6.404 0.675 -24.617 1.00 76.62 420 LEU A C 1
ATOM 3443 O O . LEU A 1 420 ? -6.201 -0.533 -24.521 1.00 76.62 420 LEU A O 1
ATOM 3447 N N . HIS A 1 421 ? -5.756 1.588 -23.901 1.00 79.81 421 HIS A N 1
ATOM 3448 C CA . HIS A 1 421 ? -4.966 1.219 -22.739 1.00 79.81 421 HIS A CA 1
ATOM 3449 C C . HIS A 1 421 ? -5.879 1.154 -21.518 1.00 79.81 421 HIS A C 1
ATOM 3451 O O . HIS A 1 421 ? -6.808 1.950 -21.365 1.00 79.81 421 HIS A O 1
ATOM 3457 N N . PHE A 1 422 ? -5.567 0.222 -20.633 1.00 74.56 422 PHE A N 1
ATOM 3458 C CA . PHE A 1 422 ? -6.134 0.099 -19.309 1.00 74.56 422 PHE A CA 1
ATOM 3459 C C . PHE A 1 422 ? -6.125 1.427 -18.515 1.00 74.56 422 PHE A C 1
ATOM 3461 O O . PHE A 1 422 ? -5.089 2.086 -18.413 1.00 74.56 422 PHE A O 1
ATOM 3468 N N . ASP A 1 423 ? -7.264 1.797 -17.920 1.00 74.56 423 ASP A N 1
ATOM 3469 C CA . ASP A 1 423 ? -7.423 2.982 -17.064 1.00 74.56 423 ASP A CA 1
ATOM 3470 C C . ASP A 1 423 ? -8.240 2.631 -15.807 1.00 74.56 423 ASP A C 1
ATOM 3472 O O . ASP A 1 423 ? -9.467 2.510 -15.875 1.00 74.56 423 ASP A O 1
ATOM 3476 N N . ILE A 1 424 ? -7.573 2.499 -14.645 1.00 67.50 424 ILE A N 1
ATOM 3477 C CA . ILE A 1 424 ? -8.242 2.173 -13.360 1.00 67.50 424 ILE A CA 1
ATOM 3478 C C . ILE A 1 424 ? -9.307 3.216 -12.987 1.00 67.50 424 ILE A C 1
ATOM 3480 O O . ILE A 1 424 ? -10.245 2.903 -12.259 1.00 67.50 424 ILE A O 1
ATOM 3484 N N . THR A 1 425 ? -9.122 4.462 -13.434 1.00 66.06 425 THR A N 1
ATOM 3485 C CA . THR A 1 425 ? -9.953 5.612 -13.060 1.00 66.06 425 THR A CA 1
ATOM 3486 C C . THR A 1 425 ? -11.066 5.882 -14.063 1.00 66.06 425 THR A C 1
ATOM 3488 O O . THR A 1 425 ? -11.928 6.706 -13.790 1.00 66.06 425 THR A O 1
ATOM 3491 N N . GLY A 1 426 ? -11.087 5.196 -15.208 1.00 68.00 426 GLY A N 1
ATOM 3492 C CA . GLY A 1 426 ? -12.154 5.334 -16.194 1.00 68.00 426 GLY A CA 1
ATOM 3493 C C . GLY A 1 426 ? -13.429 4.585 -15.772 1.00 68.00 426 GLY A C 1
ATOM 3494 O O . GLY A 1 426 ? -13.331 3.579 -15.066 1.00 68.00 426 GLY A O 1
ATOM 3495 N N . PRO A 1 427 ? -14.626 4.980 -16.251 1.00 71.94 427 PRO A N 1
ATOM 3496 C CA . PRO A 1 427 ? -15.894 4.346 -15.861 1.00 71.94 427 PRO A CA 1
ATOM 3497 C C . PRO A 1 427 ? -15.928 2.820 -16.048 1.00 71.94 427 PRO A C 1
ATOM 3499 O O . PRO A 1 427 ? -16.477 2.100 -15.216 1.00 71.94 427 PRO A O 1
ATOM 3502 N N . ALA A 1 428 ? -15.306 2.309 -17.117 1.00 72.69 428 ALA A N 1
ATOM 3503 C CA . ALA A 1 428 ? -15.210 0.872 -17.372 1.00 72.69 428 ALA A CA 1
ATOM 3504 C C . ALA A 1 428 ? -14.326 0.153 -16.336 1.00 72.69 428 ALA A C 1
ATOM 3506 O O . ALA A 1 428 ? -14.727 -0.877 -15.794 1.00 72.69 428 ALA A O 1
ATOM 3507 N N . GLY A 1 429 ? -13.155 0.718 -16.016 1.00 72.94 429 GLY A N 1
ATOM 3508 C CA . GLY A 1 429 ? -12.252 0.181 -14.997 1.00 72.94 429 GLY A CA 1
ATOM 3509 C C . GLY A 1 429 ? -12.888 0.194 -13.607 1.00 72.94 429 GLY A C 1
ATOM 3510 O O . GLY A 1 429 ? -12.885 -0.827 -12.920 1.00 72.94 429 GLY A O 1
ATOM 3511 N N . GLN A 1 430 ? -13.521 1.308 -13.234 1.00 71.75 430 GLN A N 1
ATOM 3512 C CA . GLN A 1 430 ? -14.265 1.447 -11.979 1.00 71.75 430 GLN A CA 1
ATOM 3513 C C . GLN A 1 430 ? -15.401 0.417 -11.868 1.00 71.75 430 GLN A C 1
ATOM 3515 O O . GLN A 1 430 ? -15.533 -0.259 -10.844 1.00 71.75 430 GLN A O 1
ATOM 3520 N N . GLY A 1 431 ? -16.201 0.269 -12.930 1.00 73.19 431 GLY A N 1
ATOM 3521 C CA . GLY A 1 431 ? -17.288 -0.705 -12.994 1.00 73.19 431 GLY A CA 1
ATOM 3522 C C . GLY A 1 431 ? -16.792 -2.139 -12.815 1.00 73.19 431 GLY A C 1
ATOM 3523 O O . GLY A 1 431 ? -17.379 -2.896 -12.040 1.00 73.19 431 GLY A O 1
ATOM 3524 N N . GLN A 1 432 ? -15.673 -2.490 -13.455 1.00 75.00 432 GLN A N 1
ATOM 3525 C CA . GLN A 1 432 ? -15.064 -3.814 -13.329 1.00 75.00 432 GLN A CA 1
ATOM 3526 C C . GLN A 1 432 ? -14.556 -4.079 -11.906 1.00 75.00 432 GLN A C 1
ATOM 3528 O O . GLN A 1 432 ? -14.862 -5.125 -11.338 1.00 75.00 432 GLN A O 1
ATOM 3533 N N . ILE A 1 433 ? -13.829 -3.133 -11.299 1.00 74.12 433 ILE A N 1
ATOM 3534 C CA . ILE A 1 433 ? -13.319 -3.268 -9.922 1.00 74.12 433 ILE A CA 1
ATOM 3535 C C . ILE A 1 433 ? -14.478 -3.448 -8.938 1.00 74.12 433 ILE A C 1
ATOM 3537 O O . ILE A 1 433 ? -14.425 -4.323 -8.072 1.00 74.12 433 ILE A O 1
ATOM 3541 N N . ALA A 1 434 ? -15.545 -2.656 -9.077 1.00 74.00 434 ALA A N 1
ATOM 3542 C CA . ALA A 1 434 ? -16.722 -2.771 -8.225 1.00 74.00 434 ALA A CA 1
ATOM 3543 C C . ALA A 1 434 ? -17.436 -4.120 -8.407 1.00 74.00 434 ALA A C 1
ATOM 3545 O O . ALA A 1 434 ? -17.820 -4.748 -7.420 1.00 74.00 434 ALA A O 1
ATOM 3546 N N . TYR A 1 435 ? -17.601 -4.585 -9.649 1.00 78.19 435 TYR A N 1
ATOM 3547 C CA . TYR A 1 435 ? -18.207 -5.886 -9.935 1.00 78.19 435 TYR A CA 1
ATOM 3548 C C . TYR A 1 435 ? -17.399 -7.035 -9.323 1.00 78.19 435 TYR A C 1
ATOM 3550 O O . TYR A 1 435 ? -17.941 -7.846 -8.572 1.00 78.19 435 TYR A O 1
ATOM 3558 N N . GLU A 1 436 ? -16.096 -7.076 -9.592 1.00 77.56 436 GLU A N 1
ATOM 3559 C CA . GLU A 1 436 ? -15.216 -8.144 -9.129 1.00 77.56 436 GLU A CA 1
ATOM 3560 C C . GLU A 1 436 ? -15.061 -8.142 -7.599 1.00 77.56 436 GLU A C 1
ATOM 3562 O O . GLU A 1 436 ? -15.101 -9.202 -6.976 1.00 77.56 436 GLU A O 1
ATOM 3567 N N . THR A 1 437 ? -14.990 -6.963 -6.970 1.00 76.25 437 THR A N 1
ATOM 3568 C CA . THR A 1 437 ? -14.998 -6.835 -5.502 1.00 76.25 437 THR A CA 1
ATOM 3569 C C . THR A 1 437 ? -16.293 -7.407 -4.919 1.00 76.25 437 THR A C 1
ATOM 3571 O O . THR A 1 437 ? -16.254 -8.258 -4.034 1.00 76.25 437 THR A O 1
ATOM 3574 N N . LYS A 1 438 ? -17.465 -7.025 -5.450 1.00 79.38 438 LYS A N 1
ATOM 3575 C CA . LYS A 1 438 ? -18.762 -7.569 -5.000 1.00 79.38 438 LYS A CA 1
ATOM 3576 C C . LYS A 1 438 ? -18.855 -9.082 -5.192 1.00 79.38 438 LYS A C 1
ATOM 3578 O O . LYS A 1 438 ? -19.371 -9.769 -4.314 1.00 79.38 438 LYS A O 1
ATOM 3583 N N . ARG A 1 439 ? -18.338 -9.605 -6.306 1.00 81.12 439 ARG A N 1
ATOM 3584 C CA . ARG A 1 439 ? -18.276 -11.044 -6.594 1.00 81.12 439 ARG A CA 1
ATOM 3585 C C . ARG A 1 439 ? -17.392 -11.786 -5.585 1.00 81.12 439 ARG A C 1
ATOM 3587 O O . ARG A 1 439 ? -17.814 -12.814 -5.060 1.00 81.12 439 ARG A O 1
ATOM 3594 N N . ASN A 1 440 ? -16.210 -11.253 -5.270 1.00 80.50 440 ASN A N 1
ATOM 3595 C CA . ASN A 1 440 ? -15.305 -11.818 -4.264 1.00 80.50 440 ASN A CA 1
ATOM 3596 C C . ASN A 1 440 ? -15.960 -11.848 -2.879 1.00 80.50 440 ASN A C 1
ATOM 3598 O O . ASN A 1 440 ? -15.972 -12.890 -2.223 1.00 80.50 440 ASN A O 1
ATOM 3602 N N . ILE A 1 441 ? -16.584 -10.740 -2.470 1.00 83.00 441 ILE A N 1
ATOM 3603 C CA . ILE A 1 441 ? -17.299 -10.675 -1.195 1.00 83.00 441 ILE A CA 1
ATOM 3604 C C . ILE A 1 441 ? -18.493 -11.637 -1.164 1.00 83.00 441 ILE A C 1
ATOM 3606 O O . ILE A 1 441 ? -18.705 -12.300 -0.151 1.00 83.00 441 ILE A O 1
ATOM 3610 N N . ALA A 1 442 ? -19.251 -11.770 -2.255 1.00 85.06 442 ALA A N 1
ATOM 3611 C CA . ALA A 1 442 ? -20.341 -12.740 -2.339 1.00 85.06 442 ALA A CA 1
ATOM 3612 C C . ALA A 1 442 ? -19.837 -14.183 -2.162 1.00 85.06 442 ALA A C 1
ATOM 3614 O O . ALA A 1 442 ? -20.420 -14.935 -1.383 1.00 85.06 442 ALA A O 1
ATOM 3615 N N . SER A 1 443 ? -18.718 -14.539 -2.804 1.00 85.38 443 SER A N 1
ATOM 3616 C CA . SER A 1 443 ? -18.063 -15.847 -2.645 1.00 85.38 443 SER A CA 1
ATOM 3617 C C . SER A 1 443 ? -17.619 -16.101 -1.199 1.00 85.38 443 SER A C 1
ATOM 3619 O O . SER A 1 443 ? -17.842 -17.186 -0.650 1.00 85.38 443 SER A O 1
ATOM 3621 N N . LEU A 1 444 ? -17.047 -15.085 -0.541 1.00 88.44 444 LEU A N 1
ATOM 3622 C CA . LEU A 1 444 ? -16.694 -15.169 0.873 1.00 88.44 444 LEU A CA 1
ATOM 3623 C C . LEU A 1 444 ? -17.933 -15.389 1.747 1.00 88.44 444 LEU A C 1
ATOM 3625 O O . LEU A 1 444 ? -17.911 -16.266 2.605 1.00 88.44 444 LEU A O 1
ATOM 3629 N N . ILE A 1 445 ? -19.002 -14.612 1.542 1.00 90.50 445 ILE A N 1
ATOM 3630 C CA . ILE A 1 445 ? -20.256 -14.731 2.303 1.00 90.50 445 ILE A CA 1
ATOM 3631 C C . ILE A 1 445 ? -20.823 -16.143 2.154 1.00 90.50 445 ILE A C 1
ATOM 3633 O O . ILE A 1 445 ? -21.111 -16.785 3.159 1.00 90.50 445 ILE A O 1
ATOM 3637 N N . GLU A 1 446 ? -20.940 -16.627 0.916 1.00 90.69 446 GLU A N 1
ATOM 3638 C CA . GLU A 1 446 ? -21.449 -17.964 0.618 1.00 90.69 446 GLU A CA 1
ATOM 3639 C C . GLU A 1 446 ? -20.601 -19.044 1.297 1.00 90.69 446 GLU A C 1
ATOM 3641 O O . GLU A 1 446 ? -21.129 -20.025 1.817 1.00 90.69 446 GLU A O 1
ATOM 3646 N N . THR A 1 447 ? -19.282 -18.861 1.320 1.00 92.25 447 THR A N 1
ATOM 3647 C CA . THR A 1 447 ? -18.379 -19.793 1.990 1.00 92.25 447 THR A CA 1
ATOM 3648 C C . THR A 1 447 ? -18.535 -19.726 3.505 1.00 92.25 447 THR A C 1
ATOM 3650 O O . THR A 1 447 ? -18.669 -20.767 4.128 1.00 92.25 447 THR A O 1
ATOM 3653 N N . LEU A 1 448 ? -18.584 -18.540 4.111 1.00 93.44 448 LEU A N 1
ATOM 3654 C CA . LEU A 1 448 ? -18.747 -18.375 5.559 1.00 93.44 448 LEU A CA 1
ATOM 3655 C C . LEU A 1 448 ? -20.049 -18.999 6.089 1.00 93.44 448 LEU A C 1
ATOM 3657 O O . LEU A 1 448 ? -20.037 -19.564 7.183 1.00 93.44 448 LEU A O 1
ATOM 3661 N N . ASP A 1 449 ? -21.133 -18.936 5.309 1.00 94.69 449 ASP A N 1
ATOM 3662 C CA . ASP A 1 449 ? -22.440 -19.518 5.647 1.00 94.69 449 ASP A CA 1
ATOM 3663 C C . ASP A 1 449 ? -22.525 -21.037 5.409 1.00 94.69 449 ASP A C 1
ATOM 3665 O O . ASP A 1 449 ? -23.430 -21.701 5.921 1.00 94.69 449 ASP A O 1
ATOM 3669 N N . LYS A 1 450 ? -21.614 -21.615 4.616 1.00 93.62 450 LYS A N 1
ATOM 3670 C CA . LYS A 1 450 ? -21.608 -23.055 4.328 1.00 93.62 450 LYS A CA 1
ATOM 3671 C C . LYS A 1 450 ? -21.110 -23.860 5.519 1.00 93.62 450 LYS A C 1
ATOM 3673 O O . LYS A 1 450 ? -20.327 -23.386 6.338 1.00 93.62 450 LYS A O 1
ATOM 3678 N N . LYS A 1 451 ? -21.532 -25.122 5.576 1.00 91.56 451 LYS A N 1
ATOM 3679 C CA . LYS A 1 451 ? -20.986 -26.120 6.496 1.00 91.56 451 LYS A CA 1
ATOM 3680 C C . LYS A 1 451 ? -19.940 -26.977 5.768 1.00 91.56 451 LYS A C 1
ATOM 3682 O O . LYS A 1 451 ? -20.225 -27.393 4.640 1.00 91.56 451 LYS A O 1
ATOM 3687 N N . PRO A 1 452 ? -18.779 -27.274 6.381 1.00 85.06 452 PRO A N 1
ATOM 3688 C CA . PRO A 1 452 ? -17.794 -28.195 5.806 1.00 85.06 452 PRO A CA 1
ATOM 3689 C C . PRO A 1 452 ? -18.385 -29.588 5.528 1.00 85.06 452 PRO A C 1
ATOM 3691 O O . PRO A 1 452 ? -18.132 -30.185 4.483 1.00 85.06 452 PRO A O 1
ATOM 3694 N N . THR A 1 453 ? -19.228 -30.079 6.442 1.00 83.62 453 THR A N 1
ATOM 3695 C CA . THR A 1 453 ? -19.999 -31.332 6.345 1.00 83.62 453 THR A CA 1
ATOM 3696 C C . THR A 1 453 ? -21.429 -31.110 6.858 1.00 83.62 453 THR A C 1
ATOM 3698 O O . THR A 1 453 ? -21.707 -30.087 7.481 1.00 83.62 453 THR A O 1
ATOM 3701 N N . SER A 1 454 ? -22.366 -32.033 6.606 1.00 80.81 454 SER A N 1
ATOM 3702 C CA . SER A 1 454 ? -23.789 -31.875 6.983 1.00 80.81 454 SER A CA 1
ATOM 3703 C C . SER A 1 454 ? -24.009 -31.586 8.474 1.00 80.81 454 SER A C 1
ATOM 3705 O O . SER A 1 454 ? -24.858 -30.759 8.828 1.00 80.81 454 SER A O 1
ATOM 3707 N N . ASP A 1 455 ? -23.197 -32.217 9.324 1.00 81.88 455 ASP A N 1
ATOM 3708 C CA . ASP A 1 455 ? -23.317 -32.168 10.785 1.00 81.88 455 ASP A CA 1
ATOM 3709 C C . ASP A 1 455 ? -22.437 -31.084 11.426 1.00 81.88 455 ASP A C 1
ATOM 3711 O O . ASP A 1 455 ? -22.552 -30.817 12.620 1.00 81.88 455 ASP A O 1
ATOM 3715 N N . ALA A 1 456 ? -21.573 -30.429 10.644 1.00 82.62 456 ALA A N 1
ATOM 3716 C CA . ALA A 1 456 ? -20.694 -29.379 11.138 1.00 82.62 456 ALA A CA 1
ATOM 3717 C C . ALA A 1 456 ? -21.432 -28.046 11.352 1.00 82.62 456 ALA A C 1
ATOM 3719 O O . ALA A 1 456 ? -22.507 -27.776 10.799 1.00 82.62 456 ALA A O 1
ATOM 3720 N N . GLU A 1 457 ? -20.811 -27.173 12.141 1.00 89.25 457 GLU A N 1
ATOM 3721 C CA . GLU A 1 457 ? -21.158 -25.758 12.153 1.00 89.25 457 GLU A CA 1
ATOM 3722 C C . GLU A 1 457 ? -20.768 -25.084 10.829 1.00 89.25 457 GLU A C 1
ATOM 3724 O O . GLU A 1 457 ? -19.991 -25.612 10.033 1.00 89.25 457 GLU A O 1
ATOM 3729 N N . THR A 1 458 ? -21.306 -23.890 10.584 1.00 93.69 458 THR A N 1
ATOM 3730 C CA . THR A 1 458 ? -20.858 -23.057 9.459 1.00 93.69 458 THR A CA 1
ATOM 3731 C C . THR A 1 458 ? -19.373 -22.700 9.597 1.00 93.69 458 THR A C 1
ATOM 3733 O O . THR A 1 458 ? -18.902 -22.580 10.731 1.00 93.69 458 THR A O 1
ATOM 3736 N N . TYR A 1 459 ? -18.659 -22.427 8.499 1.00 92.50 459 TYR A N 1
ATOM 3737 C CA . TYR A 1 459 ? -17.259 -21.976 8.569 1.00 92.50 459 TYR A CA 1
ATOM 3738 C C . TYR A 1 459 ? -17.089 -20.740 9.460 1.00 92.50 459 TYR A C 1
ATOM 3740 O O . TYR A 1 459 ? -16.146 -20.692 10.243 1.00 92.50 459 TYR A O 1
ATOM 3748 N N . TYR A 1 460 ? -18.008 -19.766 9.400 1.00 93.31 460 TYR A N 1
ATOM 3749 C CA . TYR A 1 460 ? -17.959 -18.595 10.284 1.00 93.31 460 TYR A CA 1
ATOM 3750 C C . TYR A 1 460 ? -17.999 -18.982 11.764 1.00 93.31 460 TYR A C 1
ATOM 3752 O O . TYR A 1 460 ? -17.171 -18.524 12.551 1.00 93.31 460 TYR A O 1
ATOM 3760 N N . ALA A 1 461 ? -18.958 -19.827 12.145 1.00 91.00 461 ALA A N 1
ATOM 3761 C CA . ALA A 1 461 ? -19.079 -20.291 13.519 1.00 91.00 461 ALA A CA 1
ATOM 3762 C C . ALA A 1 461 ? -17.810 -21.041 13.944 1.00 91.00 461 ALA A C 1
ATOM 3764 O O . ALA A 1 461 ? -17.172 -20.602 14.896 1.00 91.00 461 ALA A O 1
ATOM 3765 N N . ALA A 1 462 ? -17.365 -22.033 13.164 1.00 89.12 462 ALA A N 1
ATOM 3766 C CA . ALA A 1 462 ? -16.178 -22.838 13.448 1.00 89.12 462 ALA A CA 1
ATOM 3767 C C . ALA A 1 462 ? -14.894 -21.998 13.593 1.00 89.12 462 ALA A C 1
ATOM 3769 O O . ALA A 1 462 ? -14.172 -22.144 14.575 1.00 89.12 462 ALA A O 1
ATOM 3770 N N . LEU A 1 463 ? -14.623 -21.078 12.660 1.00 88.62 463 LEU A N 1
ATOM 3771 C CA . LEU A 1 463 ? -13.409 -20.250 12.670 1.00 88.62 463 LEU A CA 1
ATOM 3772 C C . LEU A 1 463 ? -13.408 -19.178 13.769 1.00 88.62 463 LEU A C 1
ATOM 3774 O O . LEU A 1 463 ? -12.356 -18.620 14.065 1.00 88.62 463 LEU A O 1
ATOM 3778 N N . THR A 1 464 ? -14.564 -18.872 14.365 1.00 86.88 464 THR A N 1
ATOM 3779 C CA . THR A 1 464 ? -14.704 -17.812 15.377 1.00 86.88 464 THR A CA 1
ATOM 3780 C C . THR A 1 464 ? -15.144 -18.325 16.752 1.00 86.88 464 THR A C 1
ATOM 3782 O O . THR A 1 464 ? -15.495 -17.532 17.642 1.00 86.88 464 THR A O 1
ATOM 3785 N N . GLN A 1 465 ? -15.155 -19.646 16.954 1.00 83.19 465 GLN A N 1
ATOM 3786 C CA . GLN A 1 465 ? -15.343 -20.253 18.272 1.00 83.19 465 GLN A CA 1
ATOM 3787 C C . GLN A 1 465 ? -14.229 -19.806 19.226 1.00 83.19 465 GLN A C 1
ATOM 3789 O O . GLN A 1 465 ? -13.079 -19.681 18.827 1.00 83.19 465 GLN A O 1
ATOM 3794 N N . LYS A 1 466 ? -14.539 -19.623 20.518 1.00 75.19 466 LYS A N 1
ATOM 3795 C CA . LYS A 1 466 ? -13.532 -19.224 21.526 1.00 75.19 466 LYS A CA 1
ATOM 3796 C C . LYS A 1 466 ? -12.380 -20.230 21.670 1.00 75.19 466 LYS A C 1
ATOM 3798 O O . LYS A 1 466 ? -11.292 -19.848 22.077 1.00 75.19 466 LYS A O 1
ATOM 3803 N N . SER A 1 467 ? -12.636 -21.504 21.380 1.00 72.12 467 SER A N 1
ATOM 3804 C CA . SER A 1 467 ? -11.645 -22.588 21.369 1.00 72.12 467 SER A CA 1
ATOM 3805 C C . SER A 1 467 ? -10.678 -22.509 20.185 1.00 72.12 467 SER A C 1
ATOM 3807 O O . SER A 1 467 ? -9.635 -23.158 20.215 1.00 72.12 467 SER A O 1
ATOM 3809 N N . VAL A 1 468 ? -11.014 -21.739 19.147 1.00 74.62 468 VAL A N 1
ATOM 3810 C CA . VAL A 1 468 ? -10.226 -21.605 17.926 1.00 74.62 468 VAL A CA 1
ATOM 3811 C C . VAL A 1 468 ? -9.503 -20.256 17.954 1.00 74.62 468 VAL A C 1
ATOM 3813 O O . VAL A 1 468 ? -10.148 -19.211 18.023 1.00 74.62 468 VAL A O 1
ATOM 3816 N N . PRO A 1 469 ? -8.162 -20.237 17.905 1.00 80.12 469 PRO A N 1
ATOM 3817 C CA . PRO A 1 469 ? -7.397 -19.029 18.177 1.00 80.12 469 PRO A CA 1
ATOM 3818 C C . PRO A 1 469 ? -7.203 -18.175 16.916 1.00 80.12 469 PRO A C 1
ATOM 3820 O O . PRO A 1 469 ? -6.085 -17.746 16.664 1.00 80.12 469 PRO A O 1
ATOM 3823 N N . PHE A 1 470 ? -8.232 -17.941 16.096 1.00 87.19 470 PHE A N 1
ATOM 3824 C CA . PHE A 1 470 ? -8.098 -17.125 14.882 1.00 87.19 470 PHE A CA 1
ATOM 3825 C C . PHE A 1 470 ? -8.638 -15.705 15.063 1.00 87.19 470 PHE A C 1
ATOM 3827 O O . PHE A 1 470 ? -9.717 -15.499 15.617 1.00 87.19 470 PHE A O 1
ATOM 3834 N N . SER A 1 471 ? -7.901 -14.729 14.531 1.00 87.94 471 SER A N 1
ATOM 3835 C CA . SER A 1 471 ? -8.383 -13.363 14.317 1.00 87.94 471 SER A CA 1
ATOM 3836 C C . SER A 1 471 ? -8.462 -13.107 12.818 1.00 87.94 471 SER A C 1
ATOM 3838 O O . SER A 1 471 ? -7.439 -13.124 12.136 1.00 87.94 471 SER A O 1
ATOM 3840 N N . ILE A 1 472 ? -9.673 -12.917 12.295 1.00 88.94 472 ILE A N 1
ATOM 3841 C CA . ILE A 1 472 ? -9.910 -12.765 10.856 1.00 88.94 472 ILE A CA 1
ATOM 3842 C C . ILE A 1 472 ? -9.963 -11.279 10.517 1.00 88.94 472 ILE A C 1
ATOM 3844 O O . ILE A 1 472 ? -10.823 -10.566 11.035 1.00 88.94 472 ILE A O 1
ATOM 3848 N N . CYS A 1 473 ? -9.094 -10.833 9.614 1.00 88.31 473 CYS A N 1
ATOM 3849 C CA . CYS A 1 473 ? -9.098 -9.489 9.051 1.00 88.31 473 CYS A CA 1
ATOM 3850 C C . CYS A 1 473 ? -9.367 -9.554 7.547 1.00 88.31 473 CYS A C 1
ATOM 3852 O O . CYS A 1 473 ? -8.707 -10.304 6.830 1.00 88.31 473 CYS A O 1
ATOM 3854 N N . ILE A 1 474 ? -10.338 -8.781 7.063 1.00 86.38 474 ILE A N 1
ATOM 3855 C CA . ILE A 1 474 ? -10.586 -8.633 5.629 1.00 86.38 474 ILE A CA 1
ATOM 3856 C C . ILE A 1 474 ? -10.028 -7.293 5.161 1.00 86.38 474 ILE A C 1
ATOM 3858 O O . ILE A 1 474 ? -10.538 -6.228 5.526 1.00 86.38 474 ILE A O 1
ATOM 3862 N N . GLY A 1 475 ? -9.045 -7.368 4.274 1.00 80.38 475 GLY A N 1
ATOM 3863 C CA . GLY A 1 475 ? -8.468 -6.214 3.617 1.00 80.38 475 GLY A CA 1
ATOM 3864 C C . GLY A 1 475 ? -9.376 -5.638 2.536 1.00 80.38 475 GLY A C 1
ATOM 3865 O O . GLY A 1 475 ? -10.044 -6.374 1.810 1.00 80.38 475 GLY A O 1
ATOM 3866 N N . ARG A 1 476 ? -9.407 -4.306 2.403 1.00 71.50 476 ARG A N 1
ATOM 3867 C CA . ARG A 1 476 ? -9.970 -3.583 1.234 1.00 71.50 476 ARG A CA 1
ATOM 3868 C C . ARG A 1 476 ? -11.434 -3.891 0.847 1.00 71.50 476 ARG A C 1
ATOM 3870 O O . ARG A 1 476 ? -11.874 -3.570 -0.251 1.00 71.50 476 ARG A O 1
ATOM 3877 N N . ALA A 1 477 ? -12.247 -4.426 1.758 1.00 73.19 477 ALA A N 1
ATOM 3878 C CA . ALA A 1 477 ? -13.658 -4.754 1.505 1.00 73.19 477 ALA A CA 1
ATOM 3879 C C . ALA A 1 477 ? -14.644 -3.570 1.647 1.00 73.19 477 ALA A C 1
ATOM 3881 O O . ALA A 1 477 ? -15.807 -3.783 1.998 1.00 73.19 477 ALA A O 1
ATOM 3882 N N . CYS A 1 478 ? -14.206 -2.325 1.409 1.00 69.12 478 CYS A N 1
ATOM 3883 C CA . CYS A 1 478 ? -14.925 -1.086 1.761 1.00 69.12 478 CYS A CA 1
ATOM 3884 C C . CYS A 1 478 ? -16.400 -1.061 1.319 1.00 69.12 478 CYS A C 1
ATOM 3886 O O . CYS A 1 478 ? -17.267 -0.640 2.076 1.00 69.12 478 CYS A O 1
ATOM 3888 N N . GLN A 1 479 ? -16.708 -1.602 0.139 1.00 67.94 479 GLN A N 1
ATOM 3889 C CA . GLN A 1 479 ? -18.054 -1.579 -0.449 1.00 67.94 479 GLN A CA 1
ATOM 3890 C C . GLN A 1 479 ? -19.082 -2.480 0.259 1.00 67.94 479 GLN A C 1
ATOM 3892 O O . GLN A 1 479 ? -20.280 -2.329 0.029 1.00 67.94 479 GLN A O 1
ATOM 3897 N N . ALA A 1 480 ? -18.643 -3.428 1.092 1.00 74.62 480 ALA A N 1
ATOM 3898 C CA . ALA A 1 480 ? -19.517 -4.407 1.744 1.00 74.62 480 ALA A CA 1
ATOM 3899 C C . ALA A 1 480 ? -19.356 -4.463 3.273 1.00 74.62 480 ALA A C 1
ATOM 3901 O O . ALA A 1 480 ? -19.970 -5.308 3.929 1.00 74.62 480 ALA A O 1
ATOM 3902 N N . ARG A 1 481 ? -18.551 -3.567 3.860 1.00 77.62 481 ARG A N 1
ATOM 3903 C CA . ARG A 1 481 ? -18.242 -3.564 5.302 1.00 77.62 481 ARG A CA 1
ATOM 3904 C C . ARG A 1 481 ? -19.475 -3.443 6.179 1.00 77.62 481 ARG A C 1
ATOM 3906 O O . ARG A 1 481 ? -19.568 -4.130 7.189 1.00 77.62 481 ARG A O 1
ATOM 3913 N N . SER A 1 482 ? -20.425 -2.597 5.805 1.00 73.75 482 SER A N 1
ATOM 3914 C CA . SER A 1 482 ? -21.687 -2.412 6.529 1.00 73.75 482 SER A CA 1
ATOM 3915 C C . SER A 1 482 ? -22.455 -3.725 6.695 1.00 73.75 482 SER A C 1
ATOM 3917 O O . SER A 1 482 ? -22.854 -4.102 7.796 1.00 73.75 482 SER A O 1
ATOM 3919 N N . PHE A 1 483 ? -22.589 -4.472 5.603 1.00 80.38 483 PHE A N 1
ATOM 3920 C CA . PHE A 1 483 ? -23.232 -5.776 5.598 1.00 80.38 483 PHE A CA 1
ATOM 3921 C C . PHE A 1 483 ? -22.408 -6.819 6.363 1.00 80.38 483 PHE A C 1
ATOM 3923 O O . PHE A 1 483 ? -22.942 -7.509 7.234 1.00 80.38 483 PHE A O 1
ATOM 3930 N N . LEU A 1 484 ? -21.105 -6.915 6.074 1.00 82.88 484 LEU A N 1
ATOM 3931 C CA . LEU A 1 484 ? -20.216 -7.902 6.690 1.00 82.88 484 LEU A CA 1
ATOM 3932 C C . LEU A 1 484 ? -20.069 -7.683 8.198 1.00 82.88 484 LEU A C 1
ATOM 3934 O O . LEU A 1 484 ? -20.138 -8.647 8.945 1.00 82.88 484 LEU A O 1
ATOM 3938 N N . SER A 1 485 ? -19.932 -6.442 8.664 1.00 78.38 485 SER A N 1
ATOM 3939 C CA . SER A 1 485 ? -19.833 -6.125 10.095 1.00 78.38 485 SER A CA 1
ATOM 3940 C C . SER A 1 485 ? -21.112 -6.475 10.857 1.00 78.38 485 SER A C 1
ATOM 3942 O O . SER A 1 485 ? -21.041 -6.958 11.985 1.00 78.38 485 SER A O 1
ATOM 3944 N N . LYS A 1 486 ? -22.284 -6.290 10.234 1.00 78.81 486 LYS A N 1
ATOM 3945 C CA . LYS A 1 486 ? -23.576 -6.642 10.833 1.00 78.81 486 LYS A CA 1
ATOM 3946 C C . LYS A 1 486 ? -23.804 -8.152 10.883 1.00 78.81 486 LYS A C 1
ATOM 3948 O O . LYS A 1 486 ? -24.346 -8.650 11.867 1.00 78.81 486 LYS A O 1
ATOM 3953 N N . LYS A 1 487 ? -23.421 -8.876 9.828 1.00 86.19 487 LYS A N 1
ATOM 3954 C CA . LYS A 1 487 ? -23.635 -10.327 9.714 1.00 86.19 487 LYS A CA 1
ATOM 3955 C C . LYS A 1 487 ? -22.549 -11.152 10.419 1.00 86.19 487 LYS A C 1
ATOM 3957 O O . LYS A 1 487 ? -22.864 -12.160 11.044 1.00 86.19 487 LYS A O 1
ATOM 3962 N N . TYR A 1 488 ? -21.296 -10.706 10.353 1.00 87.75 488 TYR A N 1
ATOM 3963 C CA . TYR A 1 488 ? -20.104 -11.385 10.871 1.00 87.75 488 TYR A CA 1
ATOM 3964 C C . TYR A 1 488 ? -19.328 -10.486 11.849 1.00 87.75 488 TYR A C 1
ATOM 3966 O O . TYR A 1 488 ? -18.210 -10.050 11.570 1.00 87.75 488 TYR A O 1
ATOM 3974 N N . PRO A 1 489 ? -19.898 -10.193 13.026 1.00 81.38 489 PRO A N 1
ATOM 3975 C CA . PRO A 1 489 ? -19.370 -9.183 13.943 1.00 81.38 489 PRO A CA 1
ATOM 3976 C C . PRO A 1 489 ? -17.977 -9.480 14.524 1.00 81.38 489 PRO A C 1
ATOM 3978 O O . PRO A 1 489 ? -17.339 -8.563 15.036 1.00 81.38 489 PRO A O 1
ATOM 3981 N N . LYS A 1 490 ? -17.483 -10.721 14.451 1.00 84.12 490 LYS A N 1
ATOM 3982 C CA . LYS A 1 490 ? -16.127 -11.096 14.900 1.00 84.12 490 LYS A CA 1
ATOM 3983 C C . LYS A 1 490 ? -15.046 -10.932 13.823 1.00 84.12 490 LYS A C 1
ATOM 3985 O O . LYS A 1 490 ? -13.885 -11.231 14.077 1.00 84.12 490 LYS A O 1
ATOM 3990 N N . ILE A 1 491 ? -15.418 -10.504 12.616 1.00 86.06 491 ILE A N 1
ATOM 3991 C CA . ILE A 1 491 ? -14.472 -10.233 11.533 1.00 86.06 491 ILE A CA 1
ATOM 3992 C C . ILE A 1 491 ? -14.042 -8.766 11.592 1.00 86.06 491 ILE A C 1
ATOM 3994 O O . ILE A 1 491 ? -14.869 -7.862 11.738 1.00 86.06 491 ILE A O 1
ATOM 3998 N N . HIS A 1 492 ? -12.735 -8.547 11.503 1.00 85.25 492 HIS A N 1
ATOM 3999 C CA . HIS A 1 492 ? -12.097 -7.240 11.487 1.00 85.25 492 HIS A CA 1
ATOM 4000 C C . HIS A 1 492 ? -11.900 -6.778 10.039 1.00 85.25 492 HIS A C 1
ATOM 4002 O O . HIS A 1 492 ? -11.940 -7.573 9.098 1.00 85.25 492 HIS A O 1
ATOM 4008 N N . PHE A 1 493 ? -11.672 -5.483 9.865 1.00 82.06 493 PHE A N 1
ATOM 4009 C CA . PHE A 1 493 ? -11.285 -4.903 8.588 1.00 82.06 493 PHE A CA 1
ATOM 4010 C C . PHE A 1 493 ? -10.016 -4.109 8.816 1.00 82.06 493 PHE A C 1
ATOM 4012 O O . PHE A 1 493 ? -9.817 -3.583 9.902 1.00 82.06 493 PHE A O 1
ATOM 4019 N N . ASP A 1 494 ? -9.191 -3.989 7.797 1.00 78.62 494 ASP A N 1
ATOM 4020 C CA . ASP A 1 494 ? -8.199 -2.930 7.746 1.00 78.62 494 ASP A CA 1
ATOM 4021 C C . ASP A 1 494 ? -8.537 -2.002 6.571 1.00 78.62 494 ASP A C 1
ATOM 4023 O O . ASP A 1 494 ? -9.259 -2.360 5.625 1.00 78.62 494 ASP A O 1
ATOM 4027 N N . THR A 1 495 ? -8.094 -0.755 6.676 1.00 74.50 495 THR A N 1
ATOM 4028 C CA . THR A 1 495 ? -8.409 0.307 5.725 1.00 74.50 495 THR A CA 1
ATOM 4029 C C . THR A 1 495 ? -7.136 0.928 5.180 1.00 74.50 495 THR A C 1
ATOM 4031 O O . THR A 1 495 ? -6.308 1.417 5.942 1.00 74.50 495 THR A O 1
ATOM 4034 N N . GLY A 1 496 ? -7.032 0.964 3.850 1.00 71.06 496 GLY A N 1
ATOM 4035 C CA . GLY A 1 496 ? -6.128 1.852 3.121 1.00 71.06 496 GLY A CA 1
ATOM 4036 C C . GLY A 1 496 ? -6.941 2.856 2.302 1.00 71.06 496 GLY A C 1
ATOM 4037 O O . GLY A 1 496 ? -7.576 2.481 1.316 1.00 71.06 496 GLY A O 1
ATOM 4038 N N . LEU A 1 497 ? -6.940 4.120 2.720 1.00 63.97 497 LEU A N 1
ATOM 4039 C CA . LEU A 1 497 ? -7.590 5.264 2.076 1.00 63.97 497 LEU A CA 1
ATOM 4040 C C . LEU A 1 497 ? -6.805 5.799 0.867 1.00 63.97 497 LEU A C 1
ATOM 4042 O O . LEU A 1 497 ? -7.412 6.314 -0.069 1.00 63.97 497 LEU A O 1
ATOM 4046 N N . GLY A 1 498 ? -5.480 5.651 0.853 1.00 53.69 498 GLY A N 1
ATOM 4047 C CA . GLY A 1 498 ? -4.593 6.122 -0.218 1.00 53.69 498 GLY A CA 1
ATOM 4048 C C . GLY A 1 498 ? -4.785 5.414 -1.561 1.00 53.69 498 GLY A C 1
ATOM 4049 O O . GLY A 1 498 ? -4.484 5.966 -2.619 1.00 53.69 498 GLY A O 1
ATOM 4050 N N . SER A 1 499 ? -5.358 4.208 -1.552 1.00 52.09 499 SER A N 1
ATOM 4051 C CA . SER A 1 499 ? -5.658 3.431 -2.759 1.00 52.09 499 SER A CA 1
ATOM 4052 C C . SER A 1 499 ? -7.082 3.694 -3.262 1.00 52.09 499 SER A C 1
ATOM 4054 O O . SER A 1 499 ? -7.989 2.882 -3.082 1.00 52.09 499 SER A O 1
ATOM 4056 N N . ARG A 1 500 ? -7.290 4.841 -3.928 1.00 51.59 500 ARG A N 1
ATOM 4057 C CA . ARG A 1 500 ? -8.591 5.263 -4.505 1.00 51.59 500 ARG A CA 1
ATOM 4058 C C . ARG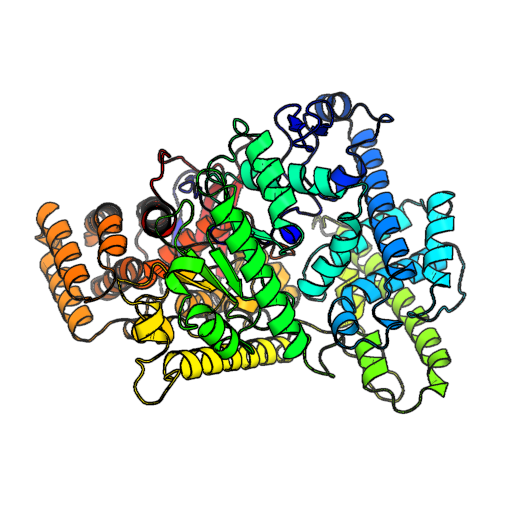 A 1 500 ? -9.434 4.160 -5.168 1.00 51.59 500 ARG A C 1
ATOM 4060 O O . ARG A 1 500 ? -10.647 4.167 -4.959 1.00 51.59 500 ARG A O 1
ATOM 4067 N N . PRO A 1 501 ? -8.870 3.194 -5.922 1.00 43.34 501 PRO A N 1
ATOM 4068 C CA . PRO A 1 501 ? -9.692 2.182 -6.579 1.00 43.34 501 PRO A CA 1
ATOM 4069 C C . PRO A 1 501 ? -10.359 1.195 -5.603 1.00 43.34 501 PRO A C 1
ATOM 4071 O O . PRO A 1 501 ? -11.476 0.747 -5.849 1.00 43.34 501 PRO A O 1
ATOM 4074 N N . ALA A 1 502 ? -9.709 0.872 -4.479 1.00 39.88 502 ALA A N 1
ATOM 4075 C CA . ALA A 1 502 ? -10.151 -0.183 -3.562 1.00 39.88 502 ALA A CA 1
ATOM 4076 C C . ALA A 1 502 ? -11.262 0.270 -2.596 1.00 39.88 502 ALA A C 1
ATOM 4078 O O . ALA A 1 502 ? -12.059 -0.534 -2.118 1.00 39.88 502 ALA A O 1
ATOM 4079 N N . VAL A 1 503 ? -11.366 1.575 -2.332 1.00 37.09 503 VAL A N 1
ATOM 4080 C CA . VAL A 1 503 ? -12.299 2.121 -1.331 1.00 37.09 503 VAL A CA 1
ATOM 4081 C C . VAL A 1 503 ? -13.739 2.233 -1.861 1.00 37.09 503 VAL A C 1
ATOM 4083 O O . VAL A 1 503 ? -14.648 2.610 -1.131 1.00 37.09 503 VAL A O 1
ATOM 4086 N N . GLY A 1 504 ? -13.995 1.909 -3.134 1.00 33.94 504 GLY A N 1
ATOM 4087 C CA . GLY A 1 504 ? -15.292 2.188 -3.775 1.00 33.94 504 GLY A CA 1
ATOM 4088 C C . GLY A 1 504 ? -15.540 3.678 -4.047 1.00 33.94 504 GLY A C 1
ATOM 4089 O O . GLY A 1 504 ? -16.469 4.016 -4.769 1.00 33.94 504 GLY A O 1
ATOM 4090 N N . ALA A 1 505 ? -14.642 4.545 -3.576 1.00 32.12 505 ALA A N 1
ATOM 4091 C CA . ALA A 1 505 ? -14.463 5.931 -4.000 1.00 32.12 505 ALA A CA 1
ATOM 4092 C C . ALA A 1 505 ? -13.773 6.063 -5.365 1.00 32.12 505 ALA A C 1
ATOM 4094 O O . ALA A 1 505 ? -13.505 7.161 -5.832 1.00 32.12 505 ALA A O 1
ATOM 4095 N N . ALA A 1 506 ? -13.513 4.935 -6.032 1.00 33.34 506 ALA A N 1
ATOM 4096 C CA . ALA A 1 506 ? -13.044 4.905 -7.407 1.00 33.34 506 ALA A CA 1
ATOM 4097 C C . ALA A 1 506 ? -13.939 5.733 -8.345 1.00 33.34 506 ALA A C 1
ATOM 4099 O O . ALA A 1 506 ? -13.466 6.120 -9.399 1.00 33.34 506 ALA A O 1
ATOM 4100 N N . GLY A 1 507 ? -15.201 5.978 -7.963 1.00 35.53 507 GLY A N 1
ATOM 4101 C CA . GLY A 1 507 ? -16.286 6.467 -8.807 1.00 35.53 507 GLY A CA 1
ATOM 4102 C C . GLY A 1 507 ? -16.302 7.937 -9.226 1.00 35.53 507 GLY A C 1
ATOM 4103 O O . GLY A 1 507 ? -17.161 8.263 -10.040 1.00 35.53 507 GLY A O 1
ATOM 4104 N N . GLY A 1 508 ? -15.451 8.831 -8.717 1.00 36.97 508 GLY A N 1
ATOM 4105 C CA . GLY A 1 508 ? -15.723 10.262 -8.921 1.00 36.97 508 GLY A CA 1
ATOM 4106 C C . GLY A 1 508 ? -14.694 11.076 -9.724 1.00 36.97 508 GLY A C 1
ATOM 4107 O O . GLY A 1 508 ? -15.062 12.009 -10.444 1.00 36.97 508 GLY A O 1
ATOM 4108 N N . CYS A 1 509 ? -13.432 10.649 -9.814 1.00 39.94 509 CYS A N 1
ATOM 4109 C CA . CYS A 1 509 ? -12.480 11.287 -10.732 1.00 39.94 509 CYS A CA 1
ATOM 4110 C C . CYS A 1 509 ? -12.693 10.828 -12.188 1.00 39.94 509 CYS A C 1
ATOM 4112 O O . CYS A 1 509 ? -11.962 9.987 -12.702 1.00 39.94 509 CYS A O 1
ATOM 4114 N N . SER A 1 510 ? -13.666 11.414 -12.887 1.00 40.34 510 SER A N 1
ATOM 4115 C CA . SER A 1 510 ? -13.957 11.120 -14.304 1.00 40.34 510 SER A CA 1
ATOM 4116 C C . SER A 1 510 ? -12.900 11.638 -15.300 1.00 40.34 510 SER A C 1
ATOM 4118 O O . SER A 1 510 ? -12.986 11.348 -16.496 1.00 40.34 510 SER A O 1
ATOM 4120 N N . SER A 1 511 ? -11.895 12.406 -14.849 1.00 41.47 511 SER A N 1
ATOM 4121 C CA . SER A 1 511 ? -10.842 12.946 -15.722 1.00 41.47 511 SER A CA 1
ATOM 4122 C C . SER A 1 511 ? -9.492 13.171 -15.027 1.00 41.47 511 SER A C 1
ATOM 4124 O O . SER A 1 511 ? -9.422 13.409 -13.821 1.00 41.47 511 SER A O 1
ATOM 4126 N N . ALA A 1 512 ? -8.413 13.204 -15.824 1.00 43.09 512 ALA A N 1
ATOM 4127 C CA . ALA A 1 512 ? -7.059 13.567 -15.382 1.00 43.09 512 ALA A CA 1
ATOM 4128 C C . ALA A 1 512 ? -6.999 14.957 -14.718 1.00 43.09 512 ALA A C 1
ATOM 4130 O O . ALA A 1 512 ? -6.240 15.176 -13.781 1.00 43.09 512 ALA A O 1
ATOM 4131 N N . LYS A 1 513 ? -7.828 15.905 -15.175 1.00 44.50 513 LYS A N 1
ATOM 4132 C CA . LYS A 1 513 ? -7.891 17.262 -14.612 1.00 44.50 513 LYS A CA 1
ATOM 4133 C C . LYS A 1 513 ? -8.526 17.281 -13.219 1.00 44.50 513 LYS A C 1
ATOM 4135 O O . LYS A 1 513 ? -8.065 18.033 -12.371 1.00 44.50 513 LYS A O 1
ATOM 4140 N N . ILE A 1 514 ? -9.518 16.423 -12.969 1.00 46.16 514 ILE A N 1
ATOM 4141 C CA . ILE A 1 514 ? -10.103 16.230 -11.631 1.00 46.16 514 ILE A CA 1
ATOM 4142 C C . ILE A 1 514 ? -9.108 15.493 -10.730 1.00 46.16 514 ILE A C 1
ATOM 4144 O O . ILE A 1 514 ? -8.923 15.885 -9.587 1.00 46.16 514 ILE A O 1
ATOM 4148 N N . TYR A 1 515 ? -8.363 14.521 -11.265 1.00 45.94 515 TYR A N 1
ATOM 4149 C CA . TYR A 1 515 ? -7.270 13.865 -10.541 1.00 45.94 515 TYR A CA 1
ATOM 4150 C C . TYR A 1 515 ? -6.174 14.848 -10.080 1.00 45.94 515 TYR A C 1
ATOM 4152 O O . TYR A 1 515 ? -5.676 14.723 -8.964 1.00 45.94 515 TYR A O 1
ATOM 4160 N N . HIS A 1 516 ? -5.827 15.845 -10.904 1.00 44.97 516 HIS A N 1
ATOM 4161 C CA . HIS A 1 516 ? -4.908 16.927 -10.525 1.00 44.97 516 HIS A CA 1
ATOM 4162 C C . HIS A 1 516 ? -5.491 17.892 -9.483 1.00 44.97 516 HIS A C 1
ATOM 4164 O O . HIS A 1 516 ? -4.735 18.435 -8.684 1.00 44.97 516 HIS A O 1
ATOM 4170 N N . LEU A 1 517 ? -6.808 18.115 -9.485 1.00 40.66 517 LEU A N 1
ATOM 4171 C CA . LEU A 1 517 ? -7.479 18.933 -8.471 1.00 40.66 517 LEU A CA 1
ATOM 4172 C C . LEU A 1 517 ? -7.575 18.199 -7.134 1.00 40.66 517 LEU A C 1
ATOM 4174 O O . LEU A 1 517 ? -7.327 18.804 -6.101 1.00 40.66 517 LEU A O 1
ATOM 4178 N N . ASP A 1 518 ? -7.836 16.895 -7.170 1.00 45.41 518 ASP A N 1
ATOM 4179 C CA . ASP A 1 518 ? -8.011 16.016 -6.015 1.00 45.41 518 ASP A CA 1
ATOM 4180 C C . ASP A 1 518 ? -6.658 15.580 -5.398 1.00 45.41 518 ASP A C 1
ATOM 4182 O O . ASP A 1 518 ? -6.545 14.556 -4.731 1.00 45.41 518 ASP A O 1
ATOM 4186 N N . GLN A 1 519 ? -5.580 16.351 -5.582 1.00 48.38 519 GLN A N 1
ATOM 4187 C CA . GLN A 1 519 ? -4.351 16.149 -4.804 1.00 48.38 519 GLN A CA 1
ATOM 4188 C C . GLN A 1 519 ? -4.586 16.368 -3.296 1.00 48.38 519 GLN A C 1
ATOM 4190 O O . GLN A 1 519 ? -3.877 15.777 -2.484 1.00 48.38 519 GLN A O 1
ATOM 4195 N N . GLY A 1 520 ? -5.636 17.108 -2.911 1.00 46.34 520 GLY A N 1
ATOM 4196 C CA . GLY A 1 520 ? -5.945 17.457 -1.524 1.00 46.34 520 GLY A CA 1
ATOM 4197 C C . GLY A 1 520 ? -6.142 16.272 -0.587 1.00 46.34 520 GLY A C 1
ATOM 4198 O O . GLY A 1 520 ? -5.548 16.245 0.486 1.00 46.34 520 GLY A O 1
ATOM 4199 N N . PHE A 1 521 ? -6.920 15.256 -0.974 1.00 53.94 521 PHE A N 1
ATOM 4200 C CA . PHE A 1 521 ? -7.176 14.117 -0.087 1.00 53.94 521 PHE A CA 1
ATOM 4201 C C . PHE A 1 521 ? -6.013 13.121 -0.119 1.00 53.94 521 PHE A C 1
ATOM 4203 O O . PHE A 1 521 ? -5.578 12.621 0.918 1.00 53.94 521 PHE A O 1
ATOM 4210 N N . LEU A 1 522 ? -5.455 12.864 -1.307 1.00 60.62 522 LEU A N 1
ATOM 4211 C CA . LEU A 1 522 ? -4.378 11.892 -1.492 1.00 60.62 522 LEU A CA 1
ATOM 4212 C C . LEU A 1 522 ? -3.020 12.392 -1.000 1.00 60.62 522 LEU A C 1
ATOM 4214 O O . LEU A 1 522 ? -2.242 11.592 -0.505 1.00 60.62 522 LEU A O 1
ATOM 4218 N N . HIS A 1 523 ? -2.706 13.675 -1.088 1.00 65.25 523 HIS A N 1
ATOM 4219 C CA . HIS A 1 523 ? -1.427 14.216 -0.620 1.00 65.25 523 HIS A CA 1
ATOM 4220 C C . HIS A 1 523 ? -1.560 14.998 0.686 1.00 65.25 523 HIS A C 1
ATOM 4222 O O . HIS A 1 523 ? -0.540 15.366 1.260 1.00 65.25 523 HIS A O 1
ATOM 4228 N N . LEU A 1 524 ? -2.792 15.165 1.192 1.00 70.31 524 LEU A N 1
ATOM 4229 C CA . LEU A 1 524 ? -3.106 16.045 2.323 1.00 70.31 524 LEU A CA 1
ATOM 4230 C C . LEU A 1 524 ? -2.666 17.495 2.064 1.00 70.31 524 LEU A C 1
ATOM 4232 O O . LEU A 1 524 ? -2.298 18.223 2.991 1.00 70.31 524 LEU A O 1
ATOM 4236 N N . ASP A 1 525 ? -2.692 17.892 0.792 1.00 72.56 525 ASP A N 1
ATOM 4237 C CA . ASP A 1 525 ? -2.326 19.219 0.315 1.00 72.56 525 ASP A CA 1
ATOM 4238 C C . ASP A 1 525 ? -3.058 19.516 -1.002 1.00 72.56 525 ASP A C 1
ATOM 4240 O O . ASP A 1 525 ? -2.817 18.864 -2.021 1.00 72.56 525 ASP A O 1
ATOM 4244 N N . GLY A 1 526 ? -4.021 20.440 -0.967 1.00 74.44 526 GLY A N 1
ATOM 4245 C CA . GLY A 1 526 ? -4.834 20.816 -2.123 1.00 74.44 526 GLY A CA 1
ATOM 4246 C C . GLY A 1 526 ? -6.344 20.776 -1.889 1.00 74.44 526 GLY A C 1
ATOM 4247 O O . GLY A 1 526 ? -6.835 20.711 -0.760 1.00 74.44 526 GLY A O 1
ATOM 4248 N N . LEU A 1 527 ? -7.089 20.854 -2.991 1.00 73.06 527 LEU A N 1
ATOM 4249 C CA . LEU A 1 527 ? -8.551 20.850 -3.004 1.00 73.06 527 LEU A CA 1
ATOM 4250 C C . LEU A 1 527 ? -9.100 19.420 -3.087 1.00 73.06 527 LEU A C 1
ATOM 4252 O O . LEU A 1 527 ? -8.447 18.513 -3.595 1.00 73.06 527 LEU A O 1
ATOM 4256 N N . VAL A 1 528 ? -10.308 19.222 -2.572 1.00 74.69 528 VAL A N 1
ATOM 4257 C CA . VAL A 1 528 ? -11.047 17.957 -2.607 1.00 74.69 528 VAL A CA 1
ATOM 4258 C C . VAL A 1 528 ? -12.488 18.260 -2.976 1.00 74.69 528 VAL A C 1
ATOM 4260 O O . VAL A 1 528 ? -13.110 19.117 -2.349 1.00 74.69 528 VAL A O 1
ATOM 4263 N N . ASP A 1 529 ? -13.026 17.568 -3.976 1.00 73.94 529 ASP A N 1
ATOM 4264 C CA . ASP A 1 529 ? -14.439 17.685 -4.331 1.00 73.94 529 ASP A CA 1
ATOM 4265 C C . ASP A 1 529 ? -15.295 16.942 -3.288 1.00 73.94 529 ASP A C 1
ATOM 4267 O O . ASP A 1 529 ? -15.070 15.780 -2.944 1.00 73.94 529 ASP A O 1
ATOM 4271 N N . THR A 1 530 ? -16.285 17.641 -2.743 1.00 76.75 530 THR A N 1
ATOM 4272 C CA . THR A 1 530 ? -17.238 17.097 -1.761 1.00 76.75 530 THR A CA 1
ATOM 4273 C C . THR A 1 530 ? -18.043 15.905 -2.280 1.00 76.75 530 THR A C 1
ATOM 4275 O O . THR A 1 530 ? -18.419 15.037 -1.486 1.00 76.75 530 THR A O 1
ATOM 4278 N N . ASN A 1 531 ? -18.257 15.813 -3.594 1.00 74.06 531 ASN A N 1
ATOM 4279 C CA . ASN A 1 531 ? -18.903 14.668 -4.227 1.00 74.06 531 ASN A CA 1
ATOM 4280 C C . ASN A 1 531 ? -18.048 13.393 -4.128 1.00 74.06 531 ASN A C 1
ATOM 4282 O O . ASN A 1 531 ? -18.603 12.296 -4.132 1.00 74.06 531 ASN A O 1
ATOM 4286 N N . GLU A 1 532 ? -16.726 13.521 -3.966 1.00 69.94 532 GLU A N 1
ATOM 4287 C CA . GLU A 1 532 ? -15.814 12.396 -3.707 1.00 69.94 532 GLU A CA 1
ATOM 4288 C C . GLU A 1 532 ? -15.839 11.978 -2.234 1.00 69.94 532 GLU A C 1
ATOM 4290 O O . GLU A 1 532 ? -15.764 10.792 -1.908 1.00 69.94 532 GLU A O 1
ATOM 4295 N N . LEU A 1 533 ? -15.968 12.947 -1.319 1.00 72.75 533 LEU A N 1
ATOM 4296 C CA . LEU A 1 533 ? -15.935 12.695 0.123 1.00 72.75 533 LEU A CA 1
ATOM 4297 C C . LEU A 1 533 ? -17.160 11.920 0.607 1.00 72.75 533 LEU A C 1
ATOM 4299 O O . LEU A 1 533 ? -17.020 11.040 1.455 1.00 72.75 533 LEU A O 1
ATOM 4303 N N . GLN A 1 534 ? -18.353 12.200 0.078 1.00 73.25 534 GLN A N 1
ATOM 4304 C CA . GLN A 1 534 ? -19.584 11.569 0.564 1.00 73.25 534 GLN A CA 1
ATOM 4305 C C . GLN A 1 534 ? -19.610 10.037 0.341 1.00 73.25 534 GLN A C 1
ATOM 4307 O O . GLN A 1 534 ? -19.892 9.310 1.300 1.00 73.25 534 GLN A O 1
ATOM 4312 N N . PRO A 1 535 ? -19.261 9.491 -0.844 1.00 70.25 535 PRO A N 1
ATOM 4313 C CA . PRO A 1 535 ? -19.109 8.048 -1.033 1.00 70.25 535 PRO A CA 1
ATOM 4314 C C . PRO A 1 535 ? -18.031 7.429 -0.135 1.00 70.25 535 PRO A C 1
ATOM 4316 O O . PRO A 1 535 ? -18.262 6.357 0.428 1.00 70.25 535 PRO A O 1
ATOM 4319 N N . VAL A 1 536 ? -16.883 8.103 0.048 1.00 72.12 536 VAL A N 1
ATOM 4320 C CA . VAL A 1 536 ? -15.810 7.642 0.950 1.00 72.12 536 VAL A CA 1
ATOM 4321 C C . VAL A 1 536 ? -16.323 7.574 2.387 1.00 72.12 536 VAL A C 1
ATOM 4323 O O . VAL A 1 536 ? -16.136 6.563 3.057 1.00 72.12 536 VAL A O 1
ATOM 4326 N N . MET A 1 537 ? -17.009 8.612 2.865 1.00 74.19 537 MET A N 1
ATOM 4327 C CA . MET A 1 537 ? -17.610 8.635 4.199 1.00 74.19 537 MET A CA 1
ATOM 4328 C C . MET A 1 537 ? -18.622 7.508 4.380 1.00 74.19 537 MET A C 1
ATOM 4330 O O . MET A 1 537 ? -18.609 6.821 5.398 1.00 74.19 537 MET A O 1
ATOM 4334 N N . ASN A 1 538 ? -19.486 7.276 3.399 1.00 71.00 538 ASN A N 1
ATOM 4335 C CA . ASN A 1 538 ? -20.516 6.250 3.512 1.00 71.00 538 ASN A CA 1
ATOM 4336 C C . ASN A 1 538 ? -19.915 4.839 3.525 1.00 71.00 538 ASN A C 1
ATOM 4338 O O . ASN A 1 538 ? -20.313 4.008 4.342 1.00 71.00 538 ASN A O 1
ATOM 4342 N N . ALA A 1 539 ? -18.924 4.583 2.668 1.00 69.56 539 ALA A N 1
ATOM 4343 C CA . ALA A 1 539 ? -18.254 3.288 2.581 1.00 69.56 539 ALA A CA 1
ATOM 4344 C C . ALA A 1 539 ? -17.284 3.029 3.748 1.00 69.56 539 ALA A C 1
ATOM 4346 O O . ALA A 1 539 ? -17.149 1.891 4.200 1.00 69.56 539 ALA A O 1
ATOM 4347 N N . VAL A 1 540 ? -16.598 4.071 4.231 1.00 71.88 540 VAL A N 1
ATOM 4348 C CA . VAL A 1 540 ? -15.525 3.943 5.226 1.00 71.88 540 VAL A CA 1
ATOM 4349 C C . VAL A 1 540 ? -15.956 4.361 6.615 1.00 71.88 540 VAL A C 1
ATOM 4351 O O . VAL A 1 540 ? -15.649 3.625 7.541 1.00 71.88 540 VAL A O 1
ATOM 4354 N N . ALA A 1 541 ? -16.614 5.511 6.784 1.00 66.56 541 ALA A N 1
ATOM 4355 C CA . ALA A 1 541 ? -16.996 6.061 8.088 1.00 66.56 541 ALA A CA 1
ATOM 4356 C C . ALA A 1 541 ? -18.329 5.498 8.615 1.00 66.56 541 ALA A C 1
ATOM 4358 O O . ALA A 1 541 ? -18.514 5.443 9.829 1.00 66.56 541 ALA A O 1
ATOM 4359 N N . TYR A 1 542 ? -19.215 5.026 7.727 1.00 70.75 542 TYR A N 1
ATOM 4360 C CA . TYR A 1 542 ? -20.506 4.405 8.059 1.00 70.75 542 TYR A CA 1
ATOM 4361 C C . TYR A 1 542 ? -21.333 5.233 9.064 1.00 70.75 542 TYR A C 1
ATOM 4363 O O . TYR A 1 542 ? -21.887 4.713 10.030 1.00 70.75 542 TYR A O 1
ATOM 4371 N N . ALA A 1 543 ? -21.377 6.551 8.840 1.00 67.25 543 ALA A N 1
ATOM 4372 C CA . ALA A 1 543 ? -21.953 7.538 9.757 1.00 67.25 543 ALA A CA 1
ATOM 4373 C C . ALA A 1 543 ? -23.468 7.783 9.572 1.00 67.25 543 ALA A C 1
ATOM 4375 O O . ALA A 1 543 ? -24.032 8.682 10.194 1.00 67.25 543 ALA A O 1
ATOM 4376 N N . GLU A 1 544 ? -24.137 7.026 8.701 1.00 71.44 544 GLU A N 1
ATOM 4377 C CA . GLU A 1 544 ? -25.562 7.207 8.401 1.00 71.44 544 GLU A CA 1
ATOM 4378 C C . GLU A 1 544 ? -26.475 6.584 9.470 1.00 71.44 544 GLU A C 1
ATOM 4380 O O . GLU A 1 544 ? -26.118 5.610 10.126 1.00 71.44 544 GLU A O 1
ATOM 4385 N N . GLU A 1 545 ? -27.711 7.083 9.606 1.00 75.69 545 GLU A N 1
ATOM 4386 C CA . GLU A 1 545 ? -28.704 6.521 10.544 1.00 75.69 545 GLU A CA 1
ATOM 4387 C C . GLU A 1 545 ? -29.012 5.037 10.248 1.00 75.69 545 GLU A C 1
ATOM 4389 O O . GLU A 1 545 ? -29.266 4.253 11.163 1.00 75.69 545 GLU A O 1
ATOM 4394 N N . SER A 1 546 ? -28.896 4.634 8.976 1.00 73.06 546 SER A N 1
ATOM 4395 C CA . SER A 1 546 ? -29.029 3.251 8.497 1.00 73.06 546 SER A CA 1
ATOM 4396 C C . SER A 1 546 ? -28.017 2.278 9.123 1.00 73.06 546 SER A C 1
ATOM 4398 O O . SER A 1 546 ? -28.247 1.063 9.122 1.00 73.06 546 SER A O 1
ATOM 4400 N N . ALA A 1 547 ? -26.923 2.797 9.692 1.00 71.12 547 ALA A N 1
ATOM 4401 C CA . ALA A 1 547 ? -25.901 2.012 10.366 1.00 71.12 547 ALA A CA 1
ATOM 4402 C C . ALA A 1 547 ? -26.372 1.375 11.672 1.00 71.12 547 ALA A C 1
ATOM 4404 O O . ALA A 1 547 ? -25.856 0.330 12.077 1.00 71.12 547 ALA A O 1
ATOM 4405 N N . PHE A 1 548 ? -27.356 1.987 12.323 1.00 80.00 548 PHE A N 1
ATOM 4406 C CA . PHE A 1 548 ? -27.746 1.659 13.682 1.00 80.00 548 PHE A CA 1
ATOM 4407 C C . PHE A 1 548 ? -29.004 0.791 13.718 1.00 80.00 548 PHE A C 1
ATOM 4409 O O . PHE A 1 548 ? -29.900 0.879 12.878 1.00 80.00 548 PHE A O 1
ATOM 4416 N N . SER A 1 549 ? -29.097 -0.066 14.735 1.00 82.19 549 SER A N 1
ATOM 4417 C CA . SER A 1 549 ? -30.352 -0.760 15.033 1.00 82.19 549 SER A CA 1
ATOM 4418 C C . SER A 1 549 ? -31.389 0.218 15.610 1.00 82.19 549 SER A C 1
ATOM 4420 O O . SER A 1 549 ? -31.002 1.217 16.222 1.00 82.19 549 SER A O 1
ATOM 4422 N N . PRO A 1 550 ? -32.700 -0.077 15.520 1.00 87.31 550 PRO A N 1
ATOM 4423 C CA . PRO A 1 550 ? -33.727 0.752 16.158 1.00 87.31 550 PRO A CA 1
ATOM 4424 C C . PRO A 1 550 ? -33.483 0.975 17.660 1.00 87.31 550 PRO A C 1
ATOM 4426 O O . PRO A 1 550 ? -33.679 2.077 18.165 1.00 87.31 550 PRO A O 1
ATOM 4429 N N . LEU A 1 551 ? -32.979 -0.047 18.364 1.00 86.88 551 LEU A N 1
ATOM 4430 C CA . LEU A 1 551 ? -32.617 0.048 19.780 1.00 86.88 551 LEU A CA 1
ATOM 4431 C C . LEU A 1 551 ? -31.429 0.995 20.014 1.00 86.88 551 LEU A C 1
ATOM 4433 O O . LEU A 1 551 ? -31.436 1.772 20.968 1.00 86.88 551 LEU A O 1
ATOM 4437 N N . ALA A 1 552 ? -30.414 0.945 19.147 1.00 86.19 552 ALA A N 1
ATOM 4438 C CA . ALA A 1 552 ? -29.272 1.852 19.214 1.00 86.19 552 ALA A CA 1
ATOM 4439 C C . ALA A 1 552 ? -29.709 3.304 18.974 1.00 86.19 552 ALA A C 1
ATOM 4441 O O . ALA A 1 552 ? -29.329 4.180 19.745 1.00 86.19 552 ALA A O 1
ATOM 4442 N N . LEU A 1 553 ? -30.574 3.550 17.984 1.00 88.44 553 LEU A N 1
ATOM 4443 C CA . LEU A 1 553 ? -31.133 4.879 17.717 1.00 88.44 553 LEU A CA 1
ATOM 4444 C C . LEU A 1 553 ? -31.947 5.416 18.894 1.00 88.44 553 LEU A C 1
ATOM 4446 O O . LEU A 1 553 ? -31.785 6.576 19.267 1.00 88.44 553 LEU A O 1
ATOM 4450 N N . GLN A 1 554 ? -32.776 4.573 19.517 1.00 89.88 554 GLN A N 1
ATOM 4451 C CA . GLN A 1 554 ? -33.540 4.952 20.705 1.00 89.88 554 GLN A CA 1
ATOM 4452 C C . GLN A 1 554 ? -32.617 5.357 21.863 1.00 89.88 554 GLN A C 1
ATOM 4454 O O . GLN A 1 554 ? -32.858 6.367 22.522 1.00 89.88 554 GLN A O 1
ATOM 4459 N N . LYS A 1 555 ? -31.542 4.594 22.097 1.00 89.31 555 LYS A N 1
ATOM 4460 C CA . LYS A 1 555 ? -30.561 4.903 23.144 1.00 89.31 555 LYS A CA 1
ATOM 4461 C C . LYS A 1 555 ? -29.756 6.161 22.849 1.00 89.31 555 LYS A C 1
ATOM 4463 O O . LYS A 1 555 ? -29.546 6.944 23.767 1.00 89.31 555 LYS A O 1
ATOM 4468 N N . ILE A 1 556 ? -29.338 6.370 21.600 1.00 89.81 556 ILE A N 1
ATOM 4469 C CA . ILE A 1 556 ? -28.650 7.601 21.190 1.00 89.81 556 ILE A CA 1
ATOM 4470 C C . ILE A 1 556 ? -29.586 8.799 21.382 1.00 89.81 556 ILE A C 1
ATOM 4472 O O . ILE A 1 556 ? -29.165 9.786 21.968 1.00 89.81 556 ILE A O 1
ATOM 4476 N N . GLY A 1 557 ? -30.859 8.694 20.983 1.00 89.88 557 GLY A N 1
ATOM 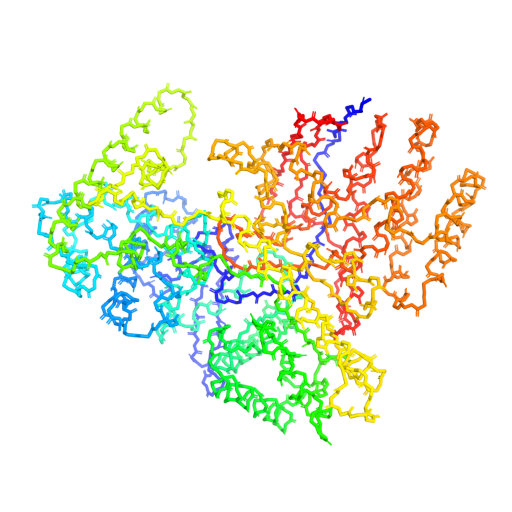4477 C CA . GLY A 1 557 ? -31.857 9.746 21.198 1.00 89.88 557 GLY A CA 1
ATOM 4478 C C . GLY A 1 557 ? -32.031 10.101 22.677 1.00 89.88 557 GLY A C 1
ATOM 4479 O O . GLY A 1 557 ? -31.832 11.250 23.056 1.00 89.88 557 GLY A O 1
ATOM 4480 N N . ALA A 1 558 ? -32.284 9.101 23.528 1.00 90.12 558 ALA A N 1
ATOM 4481 C CA . ALA A 1 558 ? -32.409 9.309 24.973 1.00 90.12 558 ALA A CA 1
ATOM 4482 C C . ALA A 1 558 ? -31.131 9.899 25.598 1.00 90.12 558 ALA A C 1
ATOM 4484 O O . ALA A 1 558 ? -31.201 10.747 26.488 1.00 90.12 558 ALA A O 1
ATOM 4485 N N . PHE A 1 559 ? -29.958 9.471 25.119 1.00 91.31 559 PHE A N 1
ATOM 4486 C CA . PHE A 1 559 ? -28.675 10.021 25.541 1.00 91.31 559 PHE A CA 1
ATOM 4487 C C . PHE A 1 559 ? -28.540 11.495 25.139 1.00 91.31 559 PHE A C 1
ATOM 4489 O O . PHE A 1 559 ? -28.177 12.313 25.978 1.00 91.31 559 PHE A O 1
ATOM 4496 N N . THR A 1 560 ? -28.866 11.848 23.890 1.00 89.75 560 THR A N 1
ATOM 4497 C CA . THR A 1 560 ? -28.833 13.226 23.378 1.00 89.75 560 THR A CA 1
ATOM 4498 C C . THR A 1 560 ? -29.777 14.146 24.151 1.00 89.75 560 THR A C 1
ATOM 4500 O O . THR A 1 560 ? -29.376 15.253 24.509 1.00 89.75 560 THR A O 1
ATOM 4503 N N . ASP A 1 561 ? -30.992 13.689 24.461 1.00 88.81 561 ASP A N 1
ATOM 4504 C CA . ASP A 1 561 ? -31.988 14.488 25.184 1.00 88.81 561 ASP A CA 1
ATOM 4505 C C . ASP A 1 561 ? -31.534 14.810 26.618 1.00 88.81 561 ASP A C 1
ATOM 4507 O O . ASP A 1 561 ? -31.699 15.934 27.096 1.00 88.81 561 ASP A O 1
ATOM 4511 N N . ALA A 1 562 ? -30.906 13.847 27.298 1.00 88.19 562 ALA A N 1
ATOM 4512 C CA . ALA A 1 562 ? -30.426 14.010 28.670 1.00 88.19 562 ALA A CA 1
ATOM 4513 C C . ALA A 1 562 ? -29.017 14.632 28.774 1.00 88.19 562 ALA A C 1
ATOM 4515 O O . ALA A 1 562 ? -28.598 15.035 29.861 1.00 88.19 562 ALA A O 1
ATOM 4516 N N . PHE A 1 563 ? -28.284 14.744 27.662 1.00 88.94 563 PHE A N 1
ATOM 4517 C CA . PHE A 1 563 ? -26.845 15.026 27.636 1.00 88.94 563 PHE A CA 1
ATOM 4518 C C . PHE A 1 563 ? -26.411 16.287 28.406 1.00 88.94 563 PHE A C 1
ATOM 4520 O O . PHE A 1 563 ? -25.388 16.293 29.104 1.00 88.94 563 PHE A O 1
ATOM 4527 N N . ASN A 1 564 ? -27.201 17.362 28.332 1.00 84.06 564 ASN A N 1
ATOM 4528 C CA . ASN A 1 564 ? -26.859 18.625 28.996 1.00 84.06 564 ASN A CA 1
ATOM 4529 C C . ASN A 1 564 ? -26.845 18.509 30.517 1.00 84.06 564 ASN A C 1
ATOM 4531 O O . ASN A 1 564 ? -25.974 19.098 31.159 1.00 84.06 564 ASN A O 1
ATOM 4535 N N . ALA A 1 565 ? -27.725 17.687 31.083 1.00 87.31 565 ALA A N 1
ATOM 4536 C CA . ALA A 1 565 ? -27.802 17.467 32.522 1.00 87.31 565 ALA A CA 1
ATOM 4537 C C . ALA A 1 565 ? -26.758 16.459 33.040 1.00 87.31 565 ALA A C 1
ATOM 4539 O O . ALA A 1 565 ? -26.492 16.438 34.237 1.00 87.31 565 ALA A O 1
ATOM 4540 N N . MET A 1 566 ? -26.142 15.656 32.163 1.00 91.31 566 MET A N 1
ATOM 4541 C CA . MET A 1 566 ? -25.210 14.600 32.575 1.00 91.31 566 MET A CA 1
ATOM 4542 C C . MET A 1 566 ? -23.878 15.148 33.108 1.00 91.31 566 MET A C 1
ATOM 4544 O O . MET A 1 566 ? -23.201 15.955 32.463 1.00 91.31 566 MET A O 1
ATOM 4548 N N . SER A 1 567 ? -23.445 14.633 34.251 1.00 91.44 567 SER A N 1
ATOM 4549 C CA . SER A 1 567 ? -22.064 14.698 34.729 1.00 91.44 567 SER A CA 1
ATOM 4550 C C . SER A 1 567 ? -21.119 13.861 33.854 1.00 91.44 567 SER A C 1
ATOM 4552 O O . SER A 1 567 ? -21.545 13.001 33.083 1.00 91.44 567 SER A O 1
ATOM 4554 N N . GLU A 1 568 ? -19.804 14.060 33.991 1.00 87.50 568 GLU A N 1
ATOM 4555 C CA . GLU A 1 568 ? -18.813 13.262 33.247 1.00 87.50 568 GLU A CA 1
ATOM 4556 C C . GLU A 1 568 ? -18.925 11.754 33.536 1.00 87.50 568 GLU A C 1
ATOM 4558 O O . GLU A 1 568 ? -18.748 10.935 32.633 1.00 87.50 568 GLU A O 1
ATOM 4563 N N . GLY A 1 569 ? -19.260 11.383 34.777 1.00 90.31 569 GLY A N 1
ATOM 4564 C CA . GLY A 1 569 ? -19.487 9.987 35.159 1.00 90.31 569 GLY A CA 1
ATOM 4565 C C . GLY A 1 569 ? -20.735 9.390 34.505 1.00 90.31 569 GLY A C 1
ATOM 4566 O O . GLY A 1 569 ? -20.727 8.225 34.113 1.00 90.31 569 GLY A O 1
ATOM 4567 N N . GLU A 1 570 ? -21.789 10.189 34.326 1.00 93.19 570 GLU A N 1
ATOM 4568 C CA . GLU A 1 570 ? -23.015 9.770 33.634 1.00 93.19 570 GLU A CA 1
ATOM 4569 C C . GLU A 1 570 ? -22.809 9.644 32.123 1.00 93.19 570 GLU A C 1
ATOM 4571 O O . GLU A 1 570 ? -23.300 8.683 31.533 1.00 93.19 570 GLU A O 1
ATOM 4576 N N . ILE A 1 571 ? -22.018 10.537 31.514 1.00 91.81 571 ILE A N 1
ATOM 4577 C CA . ILE A 1 571 ? -21.591 10.411 30.112 1.00 91.81 571 ILE A CA 1
ATOM 4578 C C . ILE A 1 571 ? -20.856 9.082 29.921 1.00 91.81 571 ILE A C 1
ATOM 4580 O O . ILE A 1 571 ? -21.215 8.296 29.047 1.00 91.81 571 ILE A O 1
ATOM 4584 N N . GLU A 1 572 ? -19.860 8.793 30.765 1.00 93.31 572 GLU A N 1
ATOM 4585 C CA . GLU A 1 572 ? -19.098 7.545 30.678 1.00 93.31 572 GLU A CA 1
ATOM 4586 C C . GLU A 1 572 ? -19.994 6.310 30.835 1.00 93.31 572 GLU A C 1
ATOM 4588 O O . GLU A 1 572 ? -19.904 5.359 30.052 1.00 93.31 572 GLU A O 1
ATOM 4593 N N . LYS A 1 573 ? -20.888 6.338 31.829 1.00 92.12 573 LYS A N 1
ATOM 4594 C CA . LYS A 1 573 ? -21.856 5.269 32.073 1.00 92.12 573 LYS A CA 1
ATOM 4595 C C . LYS A 1 573 ? -22.765 5.057 30.861 1.00 92.12 573 LYS A C 1
ATOM 4597 O O . LYS A 1 573 ? -22.913 3.919 30.424 1.00 92.12 573 LYS A O 1
ATOM 4602 N N . GLY A 1 574 ? -23.305 6.127 30.280 1.00 90.81 574 GLY A N 1
ATOM 4603 C CA . GLY A 1 574 ? -24.166 6.051 29.102 1.00 90.81 574 GLY A CA 1
ATOM 4604 C C . GLY A 1 574 ? -23.445 5.500 27.867 1.00 90.81 574 GLY A C 1
ATOM 4605 O O . GLY A 1 574 ? -24.008 4.664 27.161 1.00 90.81 574 GLY A O 1
ATOM 4606 N N . ILE A 1 575 ? -22.171 5.859 27.647 1.00 91.31 575 ILE A N 1
ATOM 4607 C CA . ILE A 1 575 ? -21.353 5.260 26.576 1.00 91.31 575 ILE A CA 1
ATOM 4608 C C . ILE A 1 575 ? -21.203 3.746 26.800 1.00 91.31 575 ILE A C 1
ATOM 4610 O O . ILE A 1 575 ? -21.396 2.955 25.876 1.00 91.31 575 ILE A O 1
ATOM 4614 N N . ARG A 1 576 ? -20.893 3.311 28.028 1.00 90.75 576 ARG A N 1
ATOM 4615 C CA . ARG A 1 576 ? -20.754 1.880 28.360 1.00 90.75 576 ARG A CA 1
ATOM 4616 C C . ARG A 1 576 ? -22.074 1.123 28.198 1.00 90.75 576 ARG A C 1
ATOM 4618 O O . ARG A 1 576 ? -22.087 0.024 27.650 1.00 90.75 576 ARG A O 1
ATOM 4625 N N . GLU A 1 577 ? -23.189 1.707 28.627 1.00 88.25 577 GLU A N 1
ATOM 4626 C CA . GLU A 1 577 ? -24.532 1.140 28.449 1.00 88.25 577 GLU A CA 1
ATOM 4627 C C . GLU A 1 577 ? -24.948 1.040 26.976 1.00 88.25 577 GLU A C 1
ATOM 4629 O O . GLU A 1 577 ? -25.689 0.122 26.605 1.00 88.25 577 GLU A O 1
ATOM 4634 N N . TYR A 1 578 ? -24.484 1.968 26.135 1.00 87.88 578 TYR A N 1
ATOM 4635 C CA . TYR A 1 578 ? -24.620 1.881 24.686 1.00 87.88 578 TYR A CA 1
ATOM 4636 C C . TYR A 1 578 ? -23.793 0.718 24.127 1.00 87.88 578 TYR A C 1
ATOM 4638 O O . TYR A 1 578 ? -24.345 -0.135 23.436 1.00 87.88 578 TYR A O 1
ATOM 4646 N N . ILE A 1 579 ? -22.508 0.612 24.480 1.00 87.69 579 ILE A N 1
ATOM 4647 C CA . ILE A 1 579 ? -21.628 -0.475 24.012 1.00 87.69 579 ILE A CA 1
ATOM 4648 C C . ILE A 1 579 ? -22.185 -1.851 24.408 1.00 87.69 579 ILE A C 1
ATOM 4650 O O . ILE A 1 579 ? -22.234 -2.757 23.581 1.00 87.69 579 ILE A O 1
ATOM 4654 N N . ASN A 1 580 ? -22.703 -1.989 25.629 1.00 83.44 580 ASN A N 1
ATOM 4655 C CA . ASN A 1 580 ? -23.284 -3.239 26.130 1.00 83.44 580 ASN A CA 1
ATOM 4656 C C . ASN A 1 580 ? -24.570 -3.679 25.404 1.00 83.44 580 ASN A C 1
ATOM 4658 O O . ASN A 1 580 ? -25.075 -4.768 25.667 1.00 83.44 580 ASN A O 1
ATOM 4662 N N . THR A 1 581 ? -25.126 -2.864 24.500 1.00 78.62 581 THR A N 1
ATOM 4663 C CA . THR A 1 581 ? -26.244 -3.296 23.636 1.00 78.62 581 THR A CA 1
ATOM 4664 C C . THR A 1 581 ? -25.807 -4.260 22.547 1.00 78.62 581 THR A C 1
ATOM 4666 O O . THR A 1 581 ? -26.631 -5.006 22.018 1.00 78.62 581 THR A O 1
ATOM 4669 N N . TYR A 1 582 ? -24.516 -4.261 22.227 1.00 72.69 582 TYR A N 1
ATOM 4670 C CA . TYR A 1 582 ? -23.932 -5.127 21.225 1.00 72.69 582 TYR A CA 1
ATOM 4671 C C . TYR A 1 582 ? -23.421 -6.400 21.907 1.00 72.69 582 TYR A C 1
ATOM 4673 O O . TYR A 1 582 ? -22.639 -6.354 22.850 1.00 72.69 582 TYR A O 1
ATOM 4681 N N . GLN A 1 583 ? -23.866 -7.561 21.425 1.00 60.94 583 GLN A N 1
ATOM 4682 C CA . GLN A 1 583 ? -23.504 -8.874 21.985 1.00 60.94 583 GLN A CA 1
ATOM 4683 C C . GLN A 1 583 ? -22.122 -9.382 21.523 1.00 60.94 583 GLN A C 1
ATOM 4685 O O . GLN A 1 583 ? -21.765 -10.531 21.781 1.00 60.94 583 GLN A O 1
ATOM 4690 N N . TYR A 1 584 ? -21.341 -8.553 20.825 1.00 59.16 584 TYR A N 1
ATOM 4691 C CA . TYR A 1 584 ? -20.099 -8.950 20.163 1.00 59.16 584 TYR A CA 1
ATOM 4692 C C . TYR A 1 584 ? -18.986 -7.936 20.437 1.00 59.16 584 TYR A C 1
ATOM 4694 O O . TYR A 1 584 ? -19.245 -6.737 20.395 1.00 59.16 584 TYR A O 1
ATOM 4702 N N . ASP A 1 585 ? -17.768 -8.425 20.697 1.00 59.34 585 ASP A N 1
ATOM 4703 C CA . ASP A 1 585 ? -16.507 -7.675 20.850 1.00 59.34 585 ASP A CA 1
ATOM 4704 C C . ASP A 1 585 ? -16.617 -6.281 21.468 1.00 59.34 585 ASP A C 1
ATOM 4706 O O . ASP A 1 585 ? -16.063 -5.294 20.979 1.00 59.34 585 ASP A O 1
ATOM 4710 N N . THR A 1 586 ? -17.308 -6.227 22.606 1.00 69.12 586 THR A N 1
ATOM 4711 C CA . THR A 1 586 ? -17.434 -5.022 23.424 1.00 69.12 586 THR A CA 1
ATOM 4712 C C . THR A 1 586 ? -16.084 -4.560 23.961 1.00 69.12 586 THR A C 1
ATOM 4714 O O . THR A 1 586 ? -15.913 -3.372 24.185 1.00 69.12 586 THR A O 1
ATOM 4717 N N . GLU A 1 587 ? -15.094 -5.443 24.109 1.00 76.44 587 GLU A N 1
ATOM 4718 C CA . GLU A 1 587 ? -13.780 -5.117 24.681 1.00 76.44 587 GLU A CA 1
ATOM 4719 C C . GLU A 1 587 ? -13.035 -4.017 23.909 1.00 76.44 587 GLU A C 1
ATOM 4721 O O . GLU A 1 587 ? -12.605 -3.040 24.518 1.00 76.44 587 GLU A O 1
ATOM 4726 N N . ILE A 1 588 ? -12.955 -4.098 22.573 1.00 79.12 588 ILE A N 1
ATOM 4727 C CA . ILE A 1 588 ? -12.272 -3.064 21.771 1.00 79.12 588 ILE A CA 1
ATOM 4728 C C . ILE A 1 588 ? -13.048 -1.741 21.804 1.00 79.12 588 ILE A C 1
ATOM 4730 O O . ILE A 1 588 ? -12.451 -0.664 21.866 1.00 79.12 588 ILE A O 1
ATOM 4734 N N . MET A 1 589 ? -14.383 -1.796 21.801 1.00 83.88 589 MET A N 1
ATOM 4735 C CA . MET A 1 589 ? -15.216 -0.600 21.967 1.00 83.88 589 MET A CA 1
ATOM 4736 C C . MET A 1 589 ? -15.043 0.022 23.360 1.00 83.88 589 MET A C 1
ATOM 4738 O O . MET A 1 589 ? -14.994 1.242 23.492 1.00 83.88 589 MET A O 1
ATOM 4742 N N . LEU A 1 590 ? -14.906 -0.796 24.407 1.00 86.38 590 LEU A N 1
ATOM 4743 C CA . LEU A 1 590 ? -14.728 -0.339 25.785 1.00 86.38 590 LEU A CA 1
ATOM 4744 C C . LEU A 1 590 ? -13.397 0.400 25.978 1.00 86.38 590 LEU A C 1
ATOM 4746 O O . LEU A 1 590 ? -13.358 1.372 26.733 1.00 86.38 590 LEU A O 1
ATOM 4750 N N . CYS A 1 591 ? -12.338 0.010 25.263 1.00 84.00 591 CYS A N 1
ATOM 4751 C CA . CYS A 1 591 ? -11.062 0.735 25.250 1.00 84.00 591 CYS A CA 1
ATOM 4752 C C . CYS A 1 591 ? -11.180 2.159 24.676 1.00 84.00 591 CYS A C 1
ATOM 4754 O O . CYS A 1 591 ? -10.371 3.019 25.008 1.00 84.00 591 CYS A O 1
ATOM 4756 N N . GLN A 1 592 ? -12.198 2.433 23.854 1.00 86.31 592 GLN A N 1
ATOM 4757 C CA . GLN A 1 592 ? -12.426 3.748 23.242 1.00 86.31 592 GLN A CA 1
ATOM 4758 C C . GLN A 1 592 ? -13.255 4.692 24.123 1.00 86.31 592 GLN A C 1
ATOM 4760 O O . GLN A 1 592 ? -13.358 5.879 23.819 1.00 86.31 592 GLN A O 1
ATOM 4765 N N . VAL A 1 593 ? -13.834 4.199 25.227 1.00 90.00 593 VAL A N 1
ATOM 4766 C CA . VAL A 1 593 ? -14.688 4.990 26.130 1.00 90.00 593 VAL A CA 1
ATOM 4767 C C . VAL A 1 593 ? -14.014 6.285 26.609 1.00 90.00 593 VAL A C 1
ATOM 4769 O O . VAL A 1 593 ? -14.681 7.320 26.555 1.00 90.00 593 VAL A O 1
ATOM 4772 N N . PRO A 1 594 ? -12.730 6.301 27.031 1.00 89.75 594 PRO A N 1
ATOM 4773 C CA . PRO A 1 594 ? -12.077 7.539 27.455 1.00 89.75 594 PRO A CA 1
ATOM 4774 C C . PRO A 1 594 ? -12.005 8.589 26.338 1.00 89.75 594 PRO A C 1
ATOM 4776 O O . PRO A 1 594 ? -12.395 9.733 26.552 1.00 89.75 594 PRO A O 1
ATOM 4779 N N . ALA A 1 595 ? -11.584 8.192 25.132 1.00 88.94 595 ALA A N 1
ATOM 4780 C CA . ALA A 1 595 ? -11.483 9.100 23.990 1.00 88.94 595 ALA A CA 1
ATOM 4781 C C . ALA A 1 595 ? -12.865 9.594 23.531 1.00 88.94 595 ALA A C 1
ATOM 4783 O O . ALA A 1 595 ? -13.045 10.774 23.241 1.00 88.94 595 ALA A O 1
ATOM 4784 N N . MET A 1 596 ? -13.872 8.717 23.534 1.00 91.12 596 MET A N 1
ATOM 4785 C CA . MET A 1 596 ? -15.247 9.092 23.207 1.00 91.12 596 MET A CA 1
ATOM 4786 C C . MET A 1 596 ? -15.845 10.059 24.239 1.00 91.12 596 MET A C 1
ATOM 4788 O O . MET A 1 596 ? -16.532 11.011 23.872 1.00 91.12 596 MET A O 1
ATOM 4792 N N . LYS A 1 597 ? -15.567 9.855 25.532 1.00 92.44 597 LYS A N 1
ATOM 4793 C CA . LYS A 1 597 ? -15.968 10.790 26.592 1.00 92.44 597 LYS A CA 1
ATOM 4794 C C . LYS A 1 597 ? -15.379 12.178 26.348 1.00 92.44 597 LYS A C 1
ATOM 4796 O O . LYS A 1 597 ? -16.100 13.164 26.476 1.00 92.44 597 LYS A O 1
ATOM 4801 N N . ASP A 1 598 ? -14.108 12.250 25.961 1.00 91.25 598 ASP A N 1
ATOM 4802 C CA . ASP A 1 598 ? -13.448 13.511 25.624 1.00 91.25 598 ASP A CA 1
ATOM 4803 C C . ASP A 1 598 ? -14.083 14.188 24.399 1.00 91.25 598 ASP A C 1
ATOM 4805 O O . ASP A 1 598 ? -14.352 15.386 24.448 1.00 91.25 598 ASP A O 1
ATOM 4809 N N . ILE A 1 599 ? -14.396 13.433 23.337 1.00 91.31 599 ILE A N 1
ATOM 4810 C CA . ILE A 1 599 ? -15.126 13.942 22.158 1.00 91.31 599 ILE A CA 1
ATOM 4811 C C . ILE A 1 599 ? -16.458 14.569 22.580 1.00 91.31 599 ILE A C 1
ATOM 4813 O O . ILE A 1 599 ? -16.756 15.712 22.233 1.00 91.31 599 ILE A O 1
ATOM 4817 N N . LEU A 1 600 ? -17.254 13.840 23.367 1.00 91.69 600 LEU A N 1
ATOM 4818 C CA . LEU A 1 600 ? -18.543 14.333 23.842 1.00 91.69 600 LEU A CA 1
ATOM 4819 C C . LEU A 1 600 ? -18.379 15.548 24.765 1.00 91.69 600 LEU A C 1
ATOM 4821 O O . LEU A 1 600 ? -19.172 16.481 24.690 1.00 91.69 600 LEU A O 1
ATOM 4825 N N . LYS A 1 601 ? -17.337 15.593 25.597 1.00 91.19 601 LYS A N 1
ATOM 4826 C CA . LYS A 1 601 ? -17.037 16.754 26.442 1.00 91.19 601 LYS A CA 1
ATOM 4827 C C . LYS A 1 601 ? -16.752 18.007 25.616 1.00 91.19 601 LYS A C 1
ATOM 4829 O O . LYS A 1 601 ? -17.248 19.074 25.969 1.00 91.19 601 LYS A O 1
ATOM 4834 N N . GLU A 1 602 ? -15.996 17.894 24.527 1.00 90.12 602 GLU A N 1
ATOM 4835 C CA . GLU A 1 602 ? -15.770 19.023 23.619 1.00 90.12 602 GLU A CA 1
ATOM 4836 C C . GLU A 1 602 ? -17.066 19.463 22.923 1.00 90.12 602 GLU A C 1
ATOM 4838 O O . GLU A 1 602 ? -17.354 20.658 22.873 1.00 90.12 602 GLU A O 1
ATOM 4843 N N . ILE A 1 603 ? -17.909 18.514 22.499 1.00 88.44 603 ILE A N 1
ATOM 4844 C CA . ILE A 1 603 ? -19.253 18.817 21.975 1.00 88.44 603 ILE A CA 1
ATOM 4845 C C . ILE A 1 603 ? -20.086 19.566 23.026 1.00 88.44 603 ILE A C 1
ATOM 4847 O O . ILE A 1 603 ? -20.715 20.568 22.702 1.00 88.44 603 ILE A O 1
ATOM 4851 N N . LYS A 1 604 ? -20.039 19.144 24.298 1.00 88.56 604 LYS A N 1
ATOM 4852 C CA . LYS A 1 604 ? -20.771 19.785 25.403 1.00 88.56 604 LYS A CA 1
ATOM 4853 C C . LYS A 1 604 ? -20.358 21.237 25.625 1.00 88.56 604 LYS A C 1
ATOM 4855 O O . LYS A 1 604 ? -21.214 22.077 25.872 1.00 88.56 604 LYS A O 1
ATOM 4860 N N . LYS A 1 605 ? -19.063 21.552 25.521 1.00 88.38 605 LYS A N 1
ATOM 4861 C CA . LYS A 1 605 ? -18.563 22.936 25.644 1.00 88.38 605 LYS A CA 1
ATOM 4862 C C . LYS A 1 605 ? -19.070 23.853 24.531 1.00 88.38 605 LYS A C 1
ATOM 4864 O O . LYS A 1 605 ? -19.055 25.069 24.694 1.00 88.38 605 LYS A O 1
ATOM 4869 N N . LEU A 1 606 ? -19.465 23.274 23.402 1.00 85.38 606 LEU A N 1
ATOM 4870 C CA . LEU A 1 606 ? -19.943 23.984 22.223 1.00 85.38 606 LEU A CA 1
ATOM 4871 C C . LEU A 1 606 ? -21.462 23.845 22.036 1.00 85.38 606 LEU A C 1
ATOM 4873 O O . LEU A 1 606 ? -21.971 24.327 21.029 1.00 85.38 606 LEU A O 1
ATOM 4877 N N . ASP A 1 607 ? -22.190 23.235 22.984 1.00 81.69 607 ASP A N 1
ATOM 4878 C CA . ASP A 1 607 ? -23.618 22.905 22.837 1.00 81.69 607 ASP A CA 1
ATOM 4879 C C . ASP A 1 607 ? -24.481 24.143 22.564 1.00 81.69 607 ASP A C 1
ATOM 4881 O O . ASP A 1 607 ? -25.319 24.111 21.668 1.00 81.69 607 ASP A O 1
ATOM 4885 N N . ASP A 1 608 ? -24.185 25.273 23.216 1.00 82.25 608 ASP A N 1
ATOM 4886 C CA . ASP A 1 608 ? -24.883 26.551 23.001 1.00 82.25 608 ASP A CA 1
ATOM 4887 C C . ASP A 1 608 ? -24.734 27.095 21.567 1.00 82.25 608 ASP A C 1
ATOM 4889 O O . ASP A 1 608 ? -25.531 27.918 21.115 1.00 82.25 608 ASP A O 1
ATOM 4893 N N . LYS A 1 609 ? -23.703 26.648 20.839 1.00 81.62 609 LYS A N 1
ATOM 4894 C CA . LYS A 1 609 ? -23.439 27.012 19.440 1.00 81.62 609 LYS A CA 1
ATOM 4895 C C . LYS A 1 609 ? -23.984 25.980 18.453 1.00 81.62 609 LYS A C 1
ATOM 4897 O O . LYS A 1 609 ? -23.954 26.229 17.251 1.00 81.62 609 LYS A O 1
ATOM 4902 N N . ILE A 1 610 ? -24.448 24.823 18.926 1.00 81.25 610 ILE A N 1
ATOM 4903 C CA . ILE A 1 610 ? -24.966 23.748 18.081 1.00 81.25 610 ILE A CA 1
ATOM 4904 C C . ILE A 1 610 ? -26.455 24.007 17.807 1.00 81.25 610 ILE A C 1
ATOM 4906 O O . ILE A 1 610 ? -27.269 23.986 18.732 1.00 81.25 610 ILE A O 1
ATOM 4910 N N . PRO A 1 611 ? -26.870 24.188 16.539 1.00 76.75 611 PRO A N 1
ATOM 4911 C CA . PRO A 1 611 ? -28.284 24.301 16.208 1.00 76.75 611 PRO A CA 1
ATOM 4912 C C . PRO A 1 611 ? -29.050 23.040 16.619 1.00 76.75 611 PRO A C 1
ATOM 4914 O O . PRO A 1 611 ? -28.603 21.917 16.364 1.00 76.75 611 PRO A O 1
ATOM 4917 N N . SER A 1 612 ? -30.250 23.210 17.178 1.00 75.81 612 SER A N 1
ATOM 4918 C CA . SER A 1 612 ? -31.103 22.096 17.626 1.00 75.81 612 SER A CA 1
ATOM 4919 C C . SER A 1 612 ? -31.358 21.055 16.527 1.00 75.81 612 SER A C 1
ATOM 4921 O O . SER A 1 612 ? -31.340 19.855 16.795 1.00 75.81 612 SER A O 1
ATOM 4923 N N . CYS A 1 613 ? -31.506 21.496 15.273 1.00 69.88 613 CYS A N 1
ATOM 4924 C CA . CYS A 1 613 ? -31.690 20.630 14.106 1.00 69.88 613 CYS A CA 1
ATOM 4925 C C . CYS A 1 613 ? -30.441 19.810 13.724 1.00 69.88 613 CYS A C 1
ATOM 4927 O O . CYS A 1 613 ? -30.578 18.748 13.122 1.00 69.88 613 CYS A O 1
ATOM 4929 N N . GLY A 1 614 ? -29.237 20.271 14.078 1.00 75.31 614 GLY A N 1
ATOM 4930 C CA . GLY A 1 614 ? -27.970 19.579 13.807 1.00 75.31 614 GLY A CA 1
ATOM 4931 C C . GLY A 1 614 ? -27.535 18.640 14.932 1.00 75.31 614 GLY A C 1
ATOM 4932 O O . GLY A 1 614 ? -26.742 17.727 14.701 1.00 75.31 614 GLY A O 1
ATOM 4933 N N . ARG A 1 615 ? -28.085 18.825 16.139 1.00 81.75 615 ARG A N 1
ATOM 4934 C CA . ARG A 1 615 ? -27.665 18.128 17.358 1.00 81.75 615 ARG A CA 1
ATOM 4935 C C . ARG A 1 615 ? -27.723 16.609 17.226 1.00 81.75 615 ARG A C 1
ATOM 4937 O O . ARG A 1 615 ? -26.697 15.954 17.370 1.00 81.75 615 ARG A O 1
ATOM 4944 N N . LYS A 1 616 ? -28.882 16.040 16.870 1.00 82.88 616 LYS A N 1
ATOM 4945 C CA . LYS A 1 616 ? -29.033 14.582 16.681 1.00 82.88 616 LYS A CA 1
ATOM 4946 C C . LYS A 1 616 ? -28.019 14.034 15.664 1.00 82.88 616 LYS A C 1
ATOM 4948 O O . LYS A 1 616 ? -27.454 12.971 15.894 1.00 82.88 616 LYS A O 1
ATOM 4953 N N . GLY A 1 617 ? -27.754 14.772 14.581 1.00 82.69 617 GLY A N 1
ATOM 4954 C CA . GLY A 1 617 ? -26.767 14.397 13.562 1.00 82.69 617 GLY A CA 1
ATOM 4955 C C . GLY A 1 617 ? -25.346 14.294 14.119 1.00 82.69 617 GLY A C 1
ATOM 4956 O O . GLY A 1 617 ? -24.693 13.275 13.922 1.00 82.69 617 GLY A O 1
ATOM 4957 N N . ILE A 1 618 ? -24.907 15.293 14.895 1.00 86.38 618 ILE A N 1
ATOM 4958 C CA . ILE A 1 618 ? -23.590 15.295 15.559 1.00 86.38 618 ILE A CA 1
ATOM 4959 C C . ILE A 1 618 ? -23.429 14.070 16.466 1.00 86.38 618 ILE A C 1
ATOM 4961 O O . ILE A 1 618 ? -22.409 13.387 16.392 1.00 86.38 618 ILE A O 1
ATOM 4965 N N . PHE A 1 619 ? -24.432 13.755 17.293 1.00 87.31 619 PHE A N 1
ATOM 4966 C CA . PHE A 1 619 ? -24.367 12.584 18.175 1.00 87.31 619 PHE A CA 1
ATOM 4967 C C . PHE A 1 619 ? -24.376 11.270 17.392 1.00 87.31 619 PHE A C 1
ATOM 4969 O O . PHE A 1 619 ? -23.586 10.386 17.711 1.00 87.31 619 PHE A O 1
ATOM 4976 N N . LEU A 1 620 ? -25.209 11.136 16.354 1.00 86.69 620 LEU A N 1
ATOM 4977 C CA . LEU A 1 620 ? -25.197 9.953 15.486 1.00 86.69 620 LEU A CA 1
ATOM 4978 C C . LEU A 1 620 ? -23.814 9.736 14.858 1.00 86.69 620 LEU A C 1
ATOM 4980 O O . LEU A 1 620 ? -23.272 8.636 14.959 1.00 86.69 620 LEU A O 1
ATOM 4984 N N . ALA A 1 621 ? -23.211 10.784 14.291 1.00 85.44 621 ALA A N 1
ATOM 4985 C CA . ALA A 1 621 ? -21.873 10.718 13.708 1.00 85.44 621 ALA A CA 1
ATOM 4986 C C . ALA A 1 621 ? -20.798 10.382 14.759 1.00 85.44 621 ALA A C 1
ATOM 4988 O O . ALA A 1 621 ? -19.938 9.536 14.523 1.00 85.44 621 ALA A O 1
ATOM 4989 N N . ALA A 1 622 ? -20.878 10.970 15.956 1.00 88.25 622 ALA A N 1
ATOM 4990 C CA . ALA A 1 622 ? -19.945 10.671 17.039 1.00 88.25 622 ALA A CA 1
ATOM 4991 C C . ALA A 1 622 ? -20.066 9.207 17.514 1.00 88.25 622 ALA A C 1
ATOM 4993 O O . ALA A 1 622 ? -19.058 8.520 17.665 1.00 88.25 622 ALA A O 1
ATOM 4994 N N . PHE A 1 623 ? -21.282 8.684 17.710 1.00 87.94 623 PHE A N 1
ATOM 4995 C CA . PHE A 1 623 ? -21.494 7.279 18.090 1.00 87.94 623 PHE A CA 1
ATOM 4996 C C . PHE A 1 623 ? -21.164 6.292 16.957 1.00 87.94 623 PHE A C 1
ATOM 4998 O O . PHE A 1 623 ? -20.827 5.135 17.236 1.00 87.94 623 PHE A O 1
ATOM 5005 N N . ALA A 1 624 ? -21.197 6.728 15.693 1.00 84.62 624 ALA A N 1
ATOM 5006 C CA . ALA A 1 624 ? -20.713 5.935 14.564 1.00 84.62 624 ALA A CA 1
ATOM 5007 C C . ALA A 1 624 ? -19.209 5.645 14.664 1.00 84.62 624 ALA A C 1
ATOM 5009 O O . ALA A 1 624 ? -18.803 4.546 14.287 1.00 84.62 624 ALA A O 1
ATOM 5010 N N . LEU A 1 625 ? -18.403 6.536 15.264 1.00 84.50 625 LEU A N 1
ATOM 5011 C CA . LEU A 1 625 ? -16.976 6.280 15.519 1.00 84.50 625 LEU A CA 1
ATOM 5012 C C . LEU A 1 625 ? -16.763 4.997 16.332 1.00 84.50 625 LEU A C 1
ATOM 5014 O O . LEU A 1 625 ? -15.921 4.172 15.981 1.00 84.50 625 LEU A O 1
ATOM 5018 N N . LEU A 1 626 ? -17.574 4.797 17.379 1.00 83.50 626 LEU A N 1
ATOM 5019 C CA . LEU A 1 626 ? -17.531 3.586 18.200 1.00 83.50 626 LEU A CA 1
ATOM 5020 C C . LEU A 1 626 ? -17.997 2.357 17.428 1.00 83.50 626 LEU A C 1
ATOM 5022 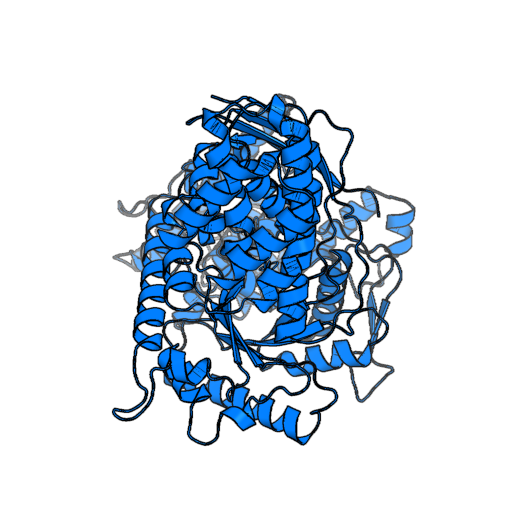O O . LEU A 1 626 ? -17.418 1.289 17.579 1.00 83.50 626 LEU A O 1
ATOM 5026 N N . HIS A 1 627 ? -19.053 2.475 16.621 1.00 78.06 627 HIS A N 1
ATOM 5027 C CA . HIS A 1 627 ? -19.586 1.338 15.867 1.00 78.06 627 HIS A CA 1
ATOM 5028 C C . HIS A 1 627 ? -18.601 0.867 14.786 1.00 78.06 627 HIS A C 1
ATOM 5030 O O . HIS A 1 627 ? -18.439 -0.331 14.532 1.00 78.06 627 HIS A O 1
ATOM 5036 N N . ASN A 1 628 ? -17.910 1.824 14.178 1.00 76.88 628 ASN A N 1
ATOM 5037 C CA . ASN A 1 628 ? -17.048 1.630 13.032 1.00 76.88 628 ASN A CA 1
ATOM 5038 C C . ASN A 1 628 ? -15.558 1.494 13.398 1.00 76.88 628 ASN A C 1
ATOM 5040 O O . ASN A 1 628 ? -14.687 1.642 12.543 1.00 76.88 628 ASN A O 1
ATOM 5044 N N . TRP A 1 629 ? -15.248 1.146 14.651 1.00 80.25 629 TRP A N 1
ATOM 5045 C CA . TRP A 1 629 ? -13.871 0.963 15.125 1.00 80.25 629 TRP A CA 1
ATOM 5046 C C . TRP A 1 629 ? -13.033 0.025 14.244 1.00 80.25 629 TRP A C 1
ATOM 5048 O O . TRP A 1 629 ? -11.826 0.203 14.115 1.00 80.25 629 TRP A O 1
ATOM 5058 N N . ARG A 1 630 ? -13.677 -0.953 13.591 1.00 77.19 630 ARG A N 1
ATOM 5059 C CA . ARG A 1 630 ? -13.021 -1.891 12.670 1.00 77.19 630 ARG A CA 1
ATOM 5060 C C . ARG A 1 630 ? -12.419 -1.181 11.460 1.00 77.19 630 ARG A C 1
ATOM 5062 O O . ARG A 1 630 ? -11.416 -1.632 10.946 1.00 77.19 630 ARG A O 1
ATOM 5069 N N . SER A 1 631 ? -12.982 -0.060 11.017 1.00 74.12 631 SER A N 1
ATOM 5070 C CA . SER A 1 631 ? -12.415 0.715 9.909 1.00 74.12 631 SER A CA 1
ATOM 5071 C C . SER A 1 631 ? -11.225 1.581 10.330 1.00 74.12 631 SER A C 1
ATOM 5073 O O . SER A 1 631 ? -10.552 2.120 9.456 1.00 74.12 631 SER A O 1
ATOM 5075 N N . LEU A 1 632 ? -10.949 1.711 11.634 1.00 79.44 632 LEU A N 1
ATOM 5076 C CA . LEU A 1 632 ? -9.861 2.535 12.182 1.00 79.44 632 LEU A CA 1
ATOM 5077 C C . LEU A 1 632 ? -8.528 1.775 12.290 1.00 79.44 632 LEU A C 1
ATOM 5079 O O . LEU A 1 632 ? -7.523 2.343 12.704 1.00 79.44 632 LEU A O 1
ATOM 5083 N N . ILE A 1 633 ? -8.526 0.496 11.915 1.00 86.38 633 ILE A N 1
ATOM 5084 C CA . ILE A 1 633 ? -7.330 -0.322 11.739 1.00 86.38 633 ILE A CA 1
ATOM 5085 C C . ILE A 1 633 ? -6.771 0.001 10.351 1.00 86.38 633 ILE A C 1
ATOM 5087 O O . ILE A 1 633 ? -7.443 -0.209 9.344 1.00 86.38 633 ILE A O 1
ATOM 5091 N N . LEU A 1 634 ? -5.563 0.549 10.294 1.00 85.56 634 LEU A N 1
ATOM 5092 C CA . LEU A 1 634 ? -4.944 1.029 9.057 1.00 85.56 634 LEU A CA 1
ATOM 5093 C C . LEU A 1 634 ? -3.758 0.157 8.635 1.00 85.56 634 LEU A C 1
ATOM 5095 O O . LEU A 1 634 ? -3.024 -0.358 9.484 1.00 85.56 634 LEU A O 1
ATOM 5099 N N . GLY A 1 635 ? -3.566 0.037 7.321 1.00 79.62 635 GLY A N 1
ATOM 5100 C CA . GLY A 1 635 ? -2.419 -0.632 6.706 1.00 79.62 635 GLY A CA 1
ATOM 5101 C C . GLY A 1 635 ? -1.830 0.206 5.574 1.00 79.62 635 GLY A C 1
ATOM 5102 O O . GLY A 1 635 ? -2.568 0.877 4.850 1.00 79.62 635 GLY A O 1
ATOM 5103 N N . ALA A 1 636 ? -0.506 0.177 5.416 1.00 69.31 636 ALA A N 1
ATOM 5104 C CA . ALA A 1 636 ? 0.197 1.020 4.446 1.00 69.31 636 ALA A CA 1
ATOM 5105 C C . ALA A 1 636 ? 0.101 0.500 3.000 1.00 69.31 636 ALA A C 1
ATOM 5107 O O . ALA A 1 636 ? 0.402 1.245 2.073 1.00 69.31 636 ALA A O 1
ATOM 5108 N N . TYR A 1 637 ? -0.328 -0.758 2.798 1.00 67.00 637 TYR A N 1
ATOM 5109 C CA . TYR A 1 637 ? -0.716 -1.317 1.494 1.00 67.00 637 TYR A CA 1
ATOM 5110 C C . TYR A 1 637 ? 0.206 -0.881 0.334 1.00 67.00 637 TYR A C 1
ATOM 5112 O O . TYR A 1 637 ? -0.198 -0.141 -0.556 1.00 67.00 637 TYR A O 1
ATOM 5120 N N . GLY A 1 638 ? 1.466 -1.321 0.362 1.00 56.62 638 GLY A N 1
ATOM 5121 C CA . GLY A 1 638 ? 2.534 -0.766 -0.478 1.00 56.62 638 GLY A CA 1
ATOM 5122 C C . GLY A 1 638 ? 2.282 -0.660 -2.001 1.00 56.62 638 GLY A C 1
ATOM 5123 O O . GLY A 1 638 ? 1.613 -1.497 -2.610 1.00 56.62 638 GLY A O 1
ATOM 5124 N N . GLN A 1 639 ? 2.989 0.325 -2.584 1.00 56.59 639 GLN A N 1
ATOM 5125 C CA . GLN A 1 639 ? 3.198 0.748 -3.990 1.00 56.59 639 GLN A CA 1
ATOM 5126 C C . GLN A 1 639 ? 2.197 1.711 -4.642 1.00 56.59 639 GLN A C 1
ATOM 5128 O O . GLN A 1 639 ? 1.010 1.429 -4.769 1.00 56.59 639 GLN A O 1
ATOM 5133 N N . GLY A 1 640 ? 2.755 2.772 -5.247 1.00 46.09 640 GLY A N 1
ATOM 5134 C CA . GLY A 1 640 ? 2.106 3.588 -6.268 1.00 46.09 640 GLY A CA 1
ATOM 5135 C C . GLY A 1 640 ? 2.010 5.083 -5.997 1.00 46.09 640 GLY A C 1
ATOM 5136 O O . GLY A 1 640 ? 2.559 5.573 -5.023 1.00 46.09 640 GLY A O 1
ATOM 5137 N N . VAL A 1 641 ? 1.211 5.793 -6.805 1.00 39.78 641 VAL A N 1
ATOM 5138 C CA . VAL A 1 641 ? 0.592 7.071 -6.386 1.00 39.78 641 VAL A CA 1
ATOM 5139 C C . VAL A 1 641 ? -0.280 6.861 -5.131 1.00 39.78 641 VAL A C 1
ATOM 5141 O O . VAL A 1 641 ? -0.559 7.793 -4.390 1.00 39.78 641 VAL A O 1
ATOM 5144 N N . ALA A 1 642 ? -0.658 5.604 -4.878 1.00 47.19 642 ALA A N 1
ATOM 5145 C CA . ALA A 1 642 ? -1.293 5.099 -3.669 1.00 47.19 642 ALA A CA 1
ATOM 5146 C C . ALA A 1 642 ? -0.303 4.615 -2.587 1.00 47.19 642 ALA A C 1
ATOM 5148 O O . ALA A 1 642 ? -0.755 4.105 -1.567 1.00 47.19 642 ALA A O 1
ATOM 5149 N N . HIS A 1 643 ? 1.022 4.734 -2.784 1.00 56.06 643 HIS A N 1
ATOM 5150 C CA . HIS A 1 643 ? 1.968 4.548 -1.683 1.00 56.06 643 HIS A CA 1
ATOM 5151 C C . HIS A 1 643 ? 1.800 5.738 -0.749 1.00 56.06 643 HIS A C 1
ATOM 5153 O O . HIS A 1 643 ? 2.176 6.870 -1.055 1.00 56.06 643 HIS A O 1
ATOM 5159 N N . THR A 1 644 ? 1.154 5.475 0.371 1.00 60.69 644 THR A N 1
ATOM 5160 C CA . THR A 1 644 ? 0.877 6.473 1.383 1.00 60.69 644 THR A CA 1
ATOM 5161 C C . THR A 1 644 ? 1.479 6.008 2.686 1.00 60.69 644 THR A C 1
ATOM 5163 O O . THR A 1 644 ? 1.121 4.950 3.198 1.00 60.69 644 THR A O 1
ATOM 5166 N N . ASP A 1 645 ? 2.365 6.836 3.230 1.00 76.38 645 ASP A N 1
ATOM 5167 C CA . ASP A 1 645 ? 2.816 6.736 4.613 1.00 76.38 645 ASP A CA 1
ATOM 5168 C C . ASP A 1 645 ? 1.603 6.561 5.546 1.00 76.38 645 ASP A C 1
ATOM 5170 O O . ASP A 1 645 ? 0.589 7.260 5.417 1.00 76.38 645 ASP A O 1
ATOM 5174 N N . ILE A 1 646 ? 1.718 5.626 6.488 1.00 83.44 646 ILE A N 1
ATOM 5175 C CA . ILE A 1 646 ? 0.682 5.309 7.463 1.00 83.44 646 ILE A CA 1
ATOM 5176 C C . ILE A 1 646 ? 0.287 6.522 8.316 1.00 83.44 646 ILE A C 1
ATOM 5178 O O . ILE A 1 646 ? -0.866 6.637 8.733 1.00 83.44 646 ILE A O 1
ATOM 5182 N N . GLN A 1 647 ? 1.203 7.473 8.540 1.00 86.94 647 GLN A N 1
ATOM 5183 C CA . GLN A 1 647 ? 0.866 8.719 9.232 1.00 86.94 647 GLN A CA 1
ATOM 5184 C C . GLN A 1 647 ? -0.110 9.555 8.399 1.00 86.94 647 GLN A C 1
ATOM 5186 O O . GLN A 1 647 ? -1.051 10.132 8.947 1.00 86.94 647 GLN A O 1
ATOM 5191 N N . LYS A 1 648 ? 0.066 9.579 7.071 1.00 82.88 648 LYS A N 1
ATOM 5192 C CA . LYS A 1 648 ? -0.865 10.245 6.152 1.00 82.88 648 LYS A CA 1
ATOM 5193 C C . LYS A 1 648 ? -2.199 9.494 6.089 1.00 82.88 648 LYS A C 1
ATOM 5195 O O . LYS A 1 648 ? -3.245 10.132 6.085 1.00 82.88 648 LYS A O 1
ATOM 5200 N N . GLU A 1 649 ? -2.187 8.162 6.104 1.00 81.88 649 GLU A N 1
ATOM 5201 C CA . GLU A 1 649 ? -3.412 7.345 6.185 1.00 81.88 649 GLU A CA 1
ATOM 5202 C C . GLU A 1 649 ? -4.227 7.645 7.449 1.00 81.88 649 GLU A C 1
ATOM 5204 O O . GLU A 1 649 ? -5.432 7.899 7.377 1.00 81.88 649 GLU A O 1
ATOM 5209 N N . SER A 1 650 ? -3.557 7.702 8.601 1.00 87.56 650 SER A N 1
ATOM 5210 C CA . SER A 1 650 ? -4.176 8.065 9.878 1.00 87.56 650 SER A CA 1
ATOM 5211 C C . SER A 1 650 ? -4.738 9.484 9.863 1.00 87.56 650 SER A C 1
ATOM 5213 O O . SER A 1 650 ? -5.878 9.702 10.277 1.00 87.56 650 SER A O 1
ATOM 5215 N N . ALA A 1 651 ? -3.994 10.445 9.314 1.00 87.44 651 ALA A N 1
ATOM 5216 C CA . ALA A 1 651 ? -4.466 11.818 9.173 1.00 87.44 651 ALA A CA 1
ATOM 5217 C C . ALA A 1 651 ? -5.691 11.926 8.246 1.00 87.44 651 ALA A C 1
ATOM 5219 O O . ALA A 1 651 ? -6.655 12.603 8.604 1.00 87.44 651 ALA A O 1
ATOM 5220 N N . ARG A 1 652 ? -5.717 11.215 7.106 1.00 85.56 652 ARG A N 1
ATOM 5221 C CA . ARG A 1 652 ? -6.901 11.143 6.224 1.00 85.56 652 ARG A CA 1
ATOM 5222 C C . ARG A 1 652 ? -8.109 10.587 6.961 1.00 85.56 652 ARG A C 1
ATOM 5224 O O . ARG A 1 652 ? -9.190 11.162 6.865 1.00 85.56 652 ARG A O 1
ATOM 5231 N N . MET A 1 653 ? -7.929 9.502 7.716 1.00 85.38 653 MET A N 1
ATOM 5232 C CA . MET A 1 653 ? -9.008 8.920 8.511 1.00 85.38 653 MET A CA 1
ATOM 5233 C C . MET A 1 653 ? -9.498 9.907 9.575 1.00 85.38 653 MET A C 1
ATOM 5235 O O . MET A 1 653 ? -10.701 10.115 9.700 1.00 85.38 653 MET A O 1
ATOM 5239 N N . ALA A 1 654 ? -8.595 10.571 10.299 1.00 89.31 654 ALA A N 1
ATOM 5240 C CA . ALA A 1 654 ? -8.961 11.561 11.310 1.00 89.31 654 ALA A CA 1
ATOM 5241 C C . ALA A 1 654 ? -9.747 12.739 10.710 1.00 89.31 654 ALA A C 1
ATOM 5243 O O . ALA A 1 654 ? -10.766 13.141 11.274 1.00 89.31 654 ALA A O 1
ATOM 5244 N N . LEU A 1 655 ? -9.326 13.252 9.550 1.00 87.75 655 LEU A N 1
ATOM 5245 C CA . LEU A 1 655 ? -10.027 14.317 8.829 1.00 87.75 655 LEU A CA 1
ATOM 5246 C C . LEU A 1 655 ? -11.399 13.859 8.326 1.00 87.75 655 LEU A C 1
ATOM 5248 O O . LEU A 1 655 ? -12.378 14.567 8.536 1.00 87.75 655 LEU A O 1
ATOM 5252 N N . LEU A 1 656 ? -11.495 12.667 7.727 1.00 85.19 656 LEU A N 1
ATOM 5253 C CA . LEU A 1 656 ? -12.753 12.096 7.235 1.00 85.19 656 LEU A CA 1
ATOM 5254 C C . LEU A 1 656 ? -13.772 11.908 8.369 1.00 85.19 656 LEU A C 1
ATOM 5256 O O . LEU A 1 656 ? -14.937 12.285 8.239 1.00 85.19 656 LEU A O 1
ATOM 5260 N N . GLN A 1 657 ? -13.326 11.351 9.495 1.00 86.19 657 GLN A N 1
ATOM 5261 C CA . GLN A 1 657 ? -14.164 11.129 10.671 1.00 86.19 657 GLN A CA 1
ATOM 5262 C C . GLN A 1 657 ? -14.575 12.456 11.320 1.00 86.19 657 GLN A C 1
ATOM 5264 O O . GLN A 1 657 ? -15.745 12.636 11.650 1.00 86.19 657 GLN A O 1
ATOM 5269 N N . THR A 1 658 ? -13.658 13.422 11.425 1.00 88.56 658 THR A N 1
ATOM 5270 C CA . THR A 1 658 ? -13.977 14.768 11.930 1.00 88.56 658 THR A CA 1
ATOM 5271 C C . THR A 1 658 ? -14.997 15.456 11.027 1.00 88.56 658 THR A C 1
ATOM 5273 O O . THR A 1 658 ? -16.018 15.927 11.518 1.00 88.56 658 THR A O 1
ATOM 5276 N N . TYR A 1 659 ? -14.782 15.433 9.708 1.00 86.00 659 TYR A N 1
ATOM 5277 C CA . TYR A 1 659 ? -15.699 15.983 8.708 1.00 86.00 659 TYR A CA 1
ATOM 5278 C C . TYR A 1 659 ? -17.103 15.377 8.801 1.00 86.00 659 TYR A C 1
ATOM 5280 O O . TYR A 1 659 ? -18.093 16.098 8.680 1.00 86.00 659 TYR A O 1
ATOM 5288 N N . SER A 1 660 ? -17.207 14.074 9.092 1.00 83.50 660 SER A N 1
ATOM 5289 C CA . SER A 1 660 ? -18.502 13.404 9.253 1.00 83.50 660 SER A CA 1
ATOM 5290 C C . SER A 1 660 ? -19.360 14.006 10.374 1.00 83.50 660 SER A C 1
ATOM 5292 O O . SER A 1 660 ? -20.582 14.075 10.232 1.00 83.50 660 SER A O 1
ATOM 5294 N N . ILE A 1 661 ? -18.723 14.525 11.430 1.00 85.44 661 ILE A N 1
ATOM 5295 C CA . ILE A 1 661 ? -19.377 15.137 12.594 1.00 85.44 661 ILE A CA 1
ATOM 5296 C C . ILE A 1 661 ? -19.808 16.585 12.306 1.00 85.44 661 ILE A C 1
ATOM 5298 O O . ILE A 1 661 ? -20.716 17.098 12.960 1.00 85.44 661 ILE A O 1
ATOM 5302 N N . LEU A 1 662 ? -19.226 17.254 11.303 1.00 83.19 662 LEU A N 1
ATOM 5303 C CA . LEU A 1 662 ? -19.512 18.657 10.976 1.00 83.19 662 LEU A CA 1
ATOM 5304 C C . LEU A 1 662 ? -20.890 18.805 10.309 1.00 83.19 662 LEU A C 1
ATOM 5306 O O . LEU A 1 662 ? -21.011 18.866 9.087 1.00 83.19 662 LEU A O 1
ATOM 5310 N N . HIS A 1 663 ? -21.965 18.814 11.097 1.00 72.06 663 HIS A N 1
ATOM 5311 C CA . HIS A 1 663 ? -23.346 18.958 10.604 1.00 72.06 663 HIS A CA 1
ATOM 5312 C C . HIS A 1 663 ? -23.843 20.409 10.543 1.00 72.06 663 HIS A C 1
ATOM 5314 O O . HIS A 1 663 ? -24.832 20.689 9.866 1.00 72.06 663 HIS A O 1
ATOM 5320 N N . ALA A 1 664 ? -23.172 21.326 11.237 1.00 69.06 664 ALA A N 1
ATOM 5321 C CA . ALA A 1 664 ? -23.503 22.743 11.293 1.00 69.06 664 ALA A CA 1
ATOM 5322 C C . ALA A 1 664 ? -22.222 23.582 11.388 1.00 69.06 664 ALA A C 1
ATOM 5324 O O . ALA A 1 664 ? -21.163 23.062 11.740 1.00 69.06 664 ALA A O 1
ATOM 5325 N N . GLU A 1 665 ? -22.334 24.874 11.085 1.00 74.38 665 GLU A N 1
ATOM 5326 C CA . GLU A 1 665 ? -21.251 25.833 11.293 1.00 74.38 665 GLU A CA 1
ATOM 5327 C C . GLU A 1 665 ? -21.105 26.062 12.798 1.00 74.38 665 GLU A C 1
ATOM 5329 O O . GLU A 1 665 ? -21.897 26.769 13.419 1.00 74.38 665 GLU A O 1
ATOM 5334 N N . VAL A 1 666 ? -20.130 25.381 13.397 1.00 79.31 666 VAL A N 1
ATOM 5335 C CA . VAL A 1 666 ? -19.828 25.463 14.827 1.00 79.31 666 VAL A CA 1
ATOM 5336 C C . VAL A 1 666 ? -18.369 25.901 14.961 1.00 79.31 666 VAL A C 1
ATOM 5338 O O . VAL A 1 666 ? -17.469 25.068 14.826 1.00 79.31 666 VAL A O 1
ATOM 5341 N N . PRO A 1 667 ? -18.112 27.198 15.209 1.00 78.88 667 PRO A N 1
ATOM 5342 C CA . PRO A 1 667 ? -16.752 27.714 15.332 1.00 78.88 667 PRO A CA 1
ATOM 5343 C C . PRO A 1 667 ? -15.971 27.006 16.444 1.00 78.88 667 PRO A C 1
ATOM 5345 O O . PRO A 1 667 ? -16.472 26.885 17.570 1.00 78.88 667 PRO A O 1
ATOM 5348 N N . GLY A 1 668 ? -14.742 26.577 16.147 1.00 81.94 668 GLY A N 1
ATOM 5349 C CA . GLY A 1 668 ? -13.866 25.877 17.093 1.00 81.94 668 GLY A CA 1
ATOM 5350 C C . GLY A 1 668 ? -14.083 24.358 17.182 1.00 81.94 668 GLY A C 1
ATOM 5351 O O . GLY A 1 668 ? -13.388 23.683 17.945 1.00 81.94 668 GLY A O 1
ATOM 5352 N N . LEU A 1 669 ? -15.072 23.802 16.468 1.00 83.69 669 LEU A N 1
ATOM 5353 C CA . LEU A 1 669 ? -15.408 22.379 16.571 1.00 83.69 669 LEU A CA 1
ATOM 5354 C C . LEU A 1 669 ? -14.321 21.487 15.960 1.00 83.69 669 LEU A C 1
ATOM 5356 O O . LEU A 1 669 ? -14.024 20.429 16.508 1.00 83.69 669 LEU A O 1
ATOM 5360 N N . VAL A 1 670 ? -13.704 21.907 14.854 1.00 86.62 670 VAL A N 1
ATOM 5361 C CA . VAL A 1 670 ? -12.643 21.135 14.192 1.00 86.62 670 VAL A CA 1
ATOM 5362 C C . VAL A 1 670 ? -11.421 21.015 15.105 1.00 86.62 670 VAL A C 1
ATOM 5364 O O . VAL A 1 670 ? -10.907 19.917 15.307 1.00 86.62 670 VAL A O 1
ATOM 5367 N N . GLU A 1 671 ? -10.992 22.128 15.695 1.00 87.38 671 GLU A N 1
ATOM 5368 C CA . GLU A 1 671 ? -9.860 22.245 16.617 1.00 87.38 671 GLU A CA 1
ATOM 5369 C C . GLU A 1 671 ? -10.052 21.365 17.847 1.00 87.38 671 GLU A C 1
ATOM 5371 O O . GLU A 1 671 ? -9.113 20.714 18.308 1.00 87.38 671 GLU A O 1
ATOM 5376 N N . ALA A 1 672 ? -11.276 21.345 18.376 1.00 86.94 672 ALA A N 1
ATOM 5377 C CA . ALA A 1 672 ? -11.607 20.575 19.561 1.00 86.94 672 ALA A CA 1
ATOM 5378 C C . ALA A 1 672 ? -11.696 19.069 19.258 1.00 86.94 672 ALA A C 1
ATOM 5380 O O . ALA A 1 672 ? -11.226 18.247 20.047 1.00 86.94 672 ALA A O 1
ATOM 5381 N N . LEU A 1 673 ? -12.272 18.693 18.111 1.00 89.31 673 LEU A N 1
ATOM 5382 C CA . LEU A 1 673 ? -12.527 17.294 17.767 1.00 89.31 673 LEU A CA 1
ATOM 5383 C C . LEU A 1 673 ? -11.323 16.576 17.167 1.00 89.31 673 LEU A C 1
ATOM 5385 O O . LEU A 1 673 ? -11.073 15.429 17.538 1.00 89.31 673 LEU A O 1
ATOM 5389 N N . LEU A 1 674 ? -10.579 17.205 16.254 1.00 89.62 674 LEU A N 1
ATOM 5390 C CA . LEU A 1 674 ? -9.561 16.516 15.457 1.00 89.62 674 LEU A CA 1
ATOM 5391 C C . LEU A 1 674 ? -8.516 15.769 16.312 1.00 89.62 674 LEU A C 1
ATOM 5393 O O . LEU A 1 674 ? -8.275 14.587 16.038 1.00 89.62 674 LEU A O 1
ATOM 5397 N N . PRO A 1 675 ? -7.938 16.361 17.381 1.00 88.88 675 PRO A N 1
ATOM 5398 C CA . PRO A 1 675 ? -6.998 15.644 18.242 1.00 88.88 675 PRO A CA 1
ATOM 5399 C C . PRO A 1 675 ? -7.644 14.440 18.937 1.00 88.88 675 PRO A C 1
ATOM 5401 O O . PRO A 1 675 ? -7.027 13.383 19.049 1.00 88.88 675 PRO A O 1
ATOM 5404 N N . LYS A 1 676 ? -8.903 14.575 19.369 1.00 91.06 676 LYS A N 1
ATOM 5405 C CA . LYS A 1 676 ? -9.643 13.533 20.096 1.00 91.06 676 LYS A CA 1
ATOM 5406 C C . LYS A 1 676 ? -10.055 12.378 19.194 1.00 91.06 676 LYS A C 1
ATOM 5408 O O . LYS A 1 676 ? -9.916 11.220 19.579 1.00 91.06 676 LYS A O 1
ATOM 5413 N N . VAL A 1 677 ? -10.476 12.680 17.970 1.00 91.44 677 VAL A N 1
ATOM 5414 C CA . VAL A 1 677 ? -10.733 11.679 16.929 1.00 91.44 677 VAL A CA 1
ATOM 5415 C C . VAL A 1 677 ? -9.442 10.936 16.580 1.00 91.44 677 VAL A C 1
ATOM 5417 O O . VAL A 1 677 ? -9.437 9.709 16.526 1.00 91.44 677 VAL A O 1
ATOM 5420 N N . SER A 1 678 ? -8.322 11.649 16.419 1.00 90.31 678 SER A N 1
ATOM 5421 C CA . SER A 1 678 ? -7.018 11.030 16.141 1.00 90.31 678 SER A CA 1
ATOM 5422 C C . SER A 1 678 ? -6.541 10.125 17.292 1.00 90.31 678 SER A C 1
ATOM 5424 O O . SER A 1 678 ? -6.033 9.032 17.045 1.00 90.31 678 SER A O 1
ATOM 5426 N N . GLN A 1 679 ? -6.774 10.518 18.552 1.00 88.88 679 GLN A N 1
ATOM 5427 C CA . GLN A 1 679 ? -6.544 9.666 19.729 1.00 88.88 679 GLN A CA 1
ATOM 5428 C C . GLN A 1 679 ? -7.438 8.418 19.737 1.00 88.88 679 GLN A C 1
ATOM 5430 O O . GLN A 1 679 ? -6.951 7.318 19.993 1.00 88.88 679 GLN A O 1
ATOM 5435 N N . LEU A 1 680 ? -8.729 8.560 19.415 1.00 90.56 680 LEU A N 1
ATOM 5436 C CA . LEU A 1 680 ? -9.667 7.435 19.343 1.00 90.56 680 LEU A CA 1
ATOM 5437 C C . LEU A 1 680 ? -9.217 6.391 18.309 1.00 90.56 680 LEU A C 1
ATOM 5439 O O . LEU A 1 680 ? -9.252 5.195 18.600 1.00 90.56 680 LEU A O 1
ATOM 5443 N N . ILE A 1 681 ? -8.739 6.835 17.140 1.00 89.81 681 ILE A N 1
ATOM 5444 C CA . ILE A 1 681 ? -8.188 5.962 16.089 1.00 89.81 681 ILE A CA 1
ATOM 5445 C C . ILE A 1 681 ? -6.994 5.156 16.622 1.00 89.81 681 ILE A C 1
ATOM 5447 O O . ILE A 1 681 ? -6.973 3.929 16.503 1.00 89.81 681 ILE A O 1
ATOM 5451 N N . ALA A 1 682 ? -6.028 5.818 17.266 1.00 88.69 682 ALA A N 1
ATOM 5452 C CA . ALA A 1 682 ? -4.859 5.151 17.843 1.00 88.69 682 ALA A CA 1
ATOM 5453 C C . ALA A 1 682 ? -5.229 4.174 18.979 1.00 88.69 682 ALA A C 1
ATOM 5455 O O . ALA A 1 682 ? -4.634 3.098 19.093 1.00 88.69 682 ALA A O 1
ATOM 5456 N N . ALA A 1 683 ? -6.238 4.503 19.793 1.00 87.81 683 ALA A N 1
ATOM 5457 C CA . ALA A 1 683 ? -6.735 3.638 20.862 1.00 87.81 683 ALA A CA 1
ATOM 5458 C C . ALA A 1 683 ? -7.433 2.377 20.320 1.00 87.81 683 ALA A C 1
ATOM 5460 O O . ALA A 1 683 ? -7.191 1.276 20.818 1.00 87.81 683 ALA A O 1
ATOM 5461 N N . ALA A 1 684 ? -8.258 2.513 19.274 1.00 88.56 684 ALA A N 1
ATOM 5462 C CA . ALA A 1 684 ? -8.903 1.378 18.612 1.00 88.56 684 ALA A CA 1
ATOM 5463 C C . ALA A 1 684 ? -7.867 0.423 17.990 1.00 88.56 684 ALA A C 1
ATOM 5465 O O . ALA A 1 684 ? -7.954 -0.795 18.170 1.00 88.56 684 ALA A O 1
ATOM 5466 N N . ALA A 1 685 ? -6.851 0.977 17.321 1.00 90.38 685 ALA A N 1
ATOM 5467 C CA . ALA A 1 685 ? -5.726 0.218 16.784 1.00 90.38 685 ALA A CA 1
ATOM 5468 C C . ALA A 1 685 ? -4.944 -0.509 17.889 1.00 90.38 685 ALA A C 1
ATOM 5470 O O . ALA A 1 685 ? -4.712 -1.712 17.795 1.00 90.38 685 ALA A O 1
ATOM 5471 N N . SER A 1 686 ? -4.622 0.184 18.980 1.00 90.19 686 SER A N 1
ATOM 5472 C CA . SER A 1 686 ? -3.935 -0.400 20.137 1.00 90.19 686 SER A CA 1
ATOM 5473 C C . SER A 1 686 ? -4.677 -1.610 20.702 1.00 90.19 686 SER A C 1
ATOM 5475 O O . SER A 1 686 ? -4.095 -2.685 20.830 1.00 90.19 686 SER A O 1
ATOM 5477 N N . ALA A 1 687 ? -5.980 -1.471 20.954 1.00 88.25 687 ALA A N 1
ATOM 5478 C CA . ALA A 1 687 ? -6.805 -2.558 21.473 1.00 88.25 687 ALA A CA 1
ATOM 5479 C C . ALA A 1 687 ? -6.895 -3.746 20.495 1.00 88.25 687 ALA A C 1
ATOM 5481 O O . ALA A 1 687 ? -6.842 -4.905 20.911 1.00 88.25 687 ALA A O 1
ATOM 5482 N N . SER A 1 688 ? -6.983 -3.474 19.187 1.00 88.56 688 SER A N 1
ATOM 5483 C CA . SER A 1 688 ? -6.954 -4.515 18.151 1.00 88.56 688 SER A CA 1
ATOM 5484 C C . SER A 1 688 ? -5.625 -5.284 18.146 1.00 88.56 688 SER A C 1
ATOM 5486 O O . SER A 1 688 ? -5.612 -6.517 18.059 1.00 88.56 688 SER A O 1
ATOM 5488 N N . TRP A 1 689 ? -4.498 -4.580 18.296 1.00 90.50 689 TRP A N 1
ATOM 5489 C CA . TRP A 1 689 ? -3.174 -5.196 18.378 1.00 90.50 689 TRP A CA 1
ATOM 5490 C C . TRP A 1 689 ? -3.004 -6.041 19.643 1.00 90.50 689 TRP A C 1
ATOM 5492 O O . TRP A 1 689 ? -2.557 -7.184 19.562 1.00 90.50 689 TRP A O 1
ATOM 5502 N N . GLU A 1 690 ? -3.399 -5.524 20.808 1.00 89.31 690 GLU A N 1
ATOM 5503 C CA . GLU A 1 690 ? -3.290 -6.252 22.079 1.00 89.31 690 GLU A CA 1
ATOM 5504 C C . GLU A 1 690 ? -4.092 -7.546 22.087 1.00 89.31 690 GLU A C 1
ATOM 5506 O O . GLU A 1 690 ? -3.626 -8.564 22.602 1.00 89.31 690 GLU A O 1
ATOM 5511 N N . ARG A 1 691 ? -5.272 -7.515 21.465 1.00 85.62 691 ARG A N 1
ATOM 5512 C CA . ARG A 1 691 ? -6.141 -8.679 21.337 1.00 85.62 691 ARG A CA 1
ATOM 5513 C C . ARG A 1 691 ? -5.594 -9.733 20.378 1.00 85.62 691 ARG A C 1
ATOM 5515 O O . ARG A 1 691 ? -5.811 -10.918 20.605 1.00 85.62 691 ARG A O 1
ATOM 5522 N N . SER A 1 692 ? -4.943 -9.319 19.292 1.00 86.44 692 SER A N 1
ATOM 5523 C CA . SER A 1 692 ? -4.500 -10.238 18.238 1.00 86.44 692 SER A CA 1
ATOM 5524 C C . SER A 1 692 ? -3.072 -10.738 18.448 1.00 86.44 692 SER A C 1
ATOM 5526 O O . SER A 1 692 ? -2.823 -11.943 18.402 1.00 86.44 692 SER A O 1
ATOM 5528 N N . ILE A 1 693 ? -2.143 -9.824 18.722 1.00 89.56 693 ILE A N 1
ATOM 5529 C CA . ILE A 1 693 ? -0.710 -10.090 18.838 1.00 89.56 693 ILE A CA 1
ATOM 5530 C C . ILE A 1 693 ? -0.292 -10.138 20.305 1.00 89.56 693 ILE A C 1
ATOM 5532 O O . ILE A 1 693 ? 0.221 -11.154 20.766 1.00 89.56 693 ILE A O 1
ATOM 5536 N N . GLY A 1 694 ? -0.516 -9.070 21.063 1.00 87.50 694 GLY A N 1
ATOM 5537 C CA . GLY A 1 694 ? -0.123 -9.011 22.469 1.00 87.50 694 GLY A CA 1
ATOM 5538 C C . GLY A 1 694 ? 0.179 -7.600 22.951 1.00 87.50 694 GLY A C 1
ATOM 5539 O O . GLY A 1 694 ? 0.040 -6.632 22.208 1.00 87.50 694 GLY A O 1
ATOM 5540 N N . LYS A 1 695 ? 0.581 -7.497 24.221 1.00 87.62 695 LYS A N 1
ATOM 5541 C CA . LYS A 1 695 ? 0.718 -6.220 24.931 1.00 87.62 695 LYS A CA 1
ATOM 5542 C C . LYS A 1 695 ? 1.589 -5.220 24.181 1.00 87.62 695 LYS A C 1
ATOM 5544 O O . LYS A 1 695 ? 2.677 -5.554 23.712 1.00 87.62 695 LYS A O 1
ATOM 5549 N N . ILE A 1 696 ? 1.126 -3.979 24.168 1.00 88.56 696 ILE A N 1
ATOM 5550 C CA . ILE A 1 696 ? 1.883 -2.843 23.658 1.00 88.56 696 ILE A CA 1
ATOM 5551 C C . ILE A 1 696 ? 2.659 -2.179 24.794 1.00 88.56 696 ILE A C 1
ATOM 5553 O O . ILE A 1 696 ? 2.218 -2.114 25.940 1.00 88.56 696 ILE A O 1
ATOM 5557 N N . ASN A 1 697 ? 3.829 -1.654 24.463 1.00 79.19 697 ASN A N 1
ATOM 5558 C CA . ASN A 1 697 ? 4.581 -0.769 25.338 1.00 79.19 697 ASN A CA 1
ATOM 5559 C C . ASN A 1 697 ? 4.990 0.456 24.527 1.00 79.19 697 ASN A C 1
ATOM 5561 O O . ASN A 1 697 ? 6.129 0.583 24.087 1.00 79.19 697 ASN A O 1
ATOM 5565 N N . HIS A 1 698 ? 4.019 1.321 24.252 1.00 73.19 698 HIS A N 1
ATOM 5566 C CA . HIS A 1 698 ? 4.278 2.619 23.651 1.00 73.19 698 HIS A CA 1
ATOM 5567 C C . HIS A 1 698 ? 3.542 3.698 24.439 1.00 73.19 698 HIS A C 1
ATOM 5569 O O . HIS A 1 698 ? 2.527 3.443 25.087 1.00 73.19 698 HIS A O 1
ATOM 5575 N N . ARG A 1 699 ? 4.099 4.905 24.422 1.00 67.31 699 ARG A N 1
ATOM 5576 C CA . ARG A 1 699 ? 3.444 6.093 24.970 1.00 67.31 699 ARG A CA 1
ATOM 5577 C C . ARG A 1 699 ? 2.793 6.842 23.822 1.00 67.31 699 ARG A C 1
ATOM 5579 O O . ARG A 1 699 ? 3.338 6.833 22.720 1.00 67.31 699 ARG A O 1
ATOM 5586 N N . GLU A 1 700 ? 1.676 7.511 24.091 1.00 71.81 700 GLU A N 1
ATOM 5587 C CA . GLU A 1 700 ? 1.101 8.447 23.128 1.00 71.81 700 GLU A CA 1
ATOM 5588 C C . GLU A 1 700 ? 2.159 9.478 22.722 1.00 71.81 700 GLU A C 1
ATOM 5590 O O . GLU A 1 700 ? 2.818 10.097 23.563 1.00 71.81 700 GLU A O 1
ATOM 5595 N N . GLN A 1 701 ? 2.335 9.629 21.415 1.00 80.12 701 GLN A N 1
ATOM 5596 C CA . GLN A 1 701 ? 3.267 10.567 20.808 1.00 80.12 701 GLN A CA 1
ATOM 5597 C C . GLN A 1 701 ? 2.509 11.443 19.815 1.00 80.12 701 GLN A C 1
ATOM 5599 O O . GLN A 1 701 ? 1.456 11.072 19.293 1.00 80.12 701 GLN A O 1
ATOM 5604 N N . ARG A 1 702 ? 3.047 12.633 19.558 1.00 81.62 702 ARG A N 1
ATOM 5605 C CA . ARG A 1 702 ? 2.549 13.504 18.495 1.00 81.62 702 ARG A CA 1
ATOM 5606 C C . ARG A 1 702 ? 3.204 13.101 17.183 1.00 81.62 702 ARG A C 1
ATOM 5608 O O . ARG A 1 702 ? 4.392 12.794 17.165 1.00 81.62 702 ARG A O 1
ATOM 5615 N N . SER A 1 703 ? 2.423 13.099 16.111 1.00 82.81 703 SER A N 1
ATOM 5616 C CA . SER A 1 703 ? 2.944 12.921 14.763 1.00 82.81 703 SER A CA 1
ATOM 5617 C C . SER A 1 703 ? 3.774 14.139 14.360 1.00 82.81 703 SER A C 1
ATOM 5619 O O . SER A 1 703 ? 3.505 15.263 14.790 1.00 82.81 703 SER A O 1
ATOM 5621 N N . ASN A 1 704 ? 4.758 13.916 13.489 1.00 82.00 704 ASN A N 1
ATOM 5622 C CA . ASN A 1 704 ? 5.477 15.002 12.825 1.00 82.00 704 ASN A CA 1
ATOM 5623 C C . ASN A 1 704 ? 4.609 15.691 11.765 1.00 82.00 704 ASN A C 1
ATOM 5625 O O . ASN A 1 704 ? 4.909 16.817 11.375 1.00 82.00 704 ASN A O 1
ATOM 5629 N N . LEU A 1 705 ? 3.546 15.029 11.305 1.00 87.19 705 LEU A N 1
ATOM 5630 C CA . LEU A 1 705 ? 2.558 15.616 10.415 1.00 87.19 705 LEU A CA 1
ATOM 5631 C C . LEU A 1 705 ? 1.590 16.482 11.225 1.00 87.19 705 LEU A C 1
ATOM 5633 O O . LEU A 1 705 ? 1.050 16.048 12.247 1.00 87.19 705 LEU A O 1
ATOM 5637 N N . ALA A 1 706 ? 1.341 17.695 10.747 1.00 89.12 706 ALA A N 1
ATOM 5638 C CA . ALA A 1 706 ? 0.399 18.615 11.364 1.00 89.12 706 ALA A CA 1
ATOM 5639 C C . ALA A 1 706 ? -0.541 19.233 10.336 1.00 89.12 706 ALA A C 1
ATOM 5641 O O . ALA A 1 706 ? -0.160 19.487 9.191 1.00 89.12 706 ALA A O 1
ATOM 5642 N N . LEU A 1 707 ? -1.767 19.498 10.772 1.00 89.88 707 LEU A N 1
ATOM 5643 C CA . LEU A 1 707 ? -2.742 20.247 10.008 1.00 89.88 707 LEU A CA 1
ATOM 5644 C C . LEU A 1 707 ? -2.417 21.739 10.072 1.00 89.88 707 LEU A C 1
ATOM 5646 O O . LEU A 1 707 ? -2.183 22.284 11.151 1.00 89.88 707 LEU A O 1
ATOM 5650 N N . VAL A 1 708 ? -2.420 22.383 8.908 1.00 89.88 708 VAL A N 1
ATOM 5651 C CA . VAL A 1 708 ? -2.249 23.833 8.753 1.00 89.88 708 VAL A CA 1
ATOM 5652 C C . VAL A 1 708 ? -3.561 24.485 8.336 1.00 89.88 708 VAL A C 1
ATOM 5654 O O . VAL A 1 708 ? -3.878 25.564 8.821 1.00 89.88 708 VAL A O 1
ATOM 5657 N N . LYS A 1 709 ? -4.325 23.852 7.436 1.00 89.31 709 LYS A N 1
ATOM 5658 C CA . LYS A 1 709 ? -5.625 24.367 6.994 1.00 89.31 709 LYS A CA 1
ATOM 5659 C C . LYS A 1 709 ? -6.602 23.236 6.701 1.00 89.31 709 LYS A C 1
ATOM 5661 O O . LYS A 1 709 ? -6.221 22.246 6.077 1.00 89.31 709 LYS A O 1
ATOM 5666 N N . PHE A 1 710 ? -7.847 23.403 7.138 1.00 89.75 710 PHE A N 1
ATOM 5667 C CA . PHE A 1 710 ? -8.964 22.520 6.813 1.00 89.75 710 PHE A CA 1
ATOM 5668 C C . PHE A 1 710 ? -10.261 23.318 6.790 1.00 89.75 710 PHE A C 1
ATOM 5670 O O . PHE A 1 710 ? -10.789 23.678 7.837 1.00 89.75 710 PHE A O 1
ATOM 5677 N N . GLU A 1 711 ? -10.757 23.637 5.604 1.00 88.88 711 GLU A N 1
ATOM 5678 C CA . GLU A 1 711 ? -11.945 24.479 5.454 1.00 88.88 711 GLU A CA 1
ATOM 5679 C C . GLU A 1 711 ? -12.746 24.082 4.219 1.00 88.88 711 GLU A C 1
ATOM 5681 O O . GLU A 1 711 ? -12.213 23.490 3.279 1.00 88.88 711 GLU A O 1
ATOM 5686 N N . GLY A 1 712 ? -14.027 24.422 4.199 1.00 88.19 712 GLY A N 1
ATOM 5687 C CA . GLY A 1 712 ? -14.872 24.184 3.041 1.00 88.19 712 GLY A CA 1
ATOM 5688 C C . GLY A 1 712 ? -16.349 24.344 3.348 1.00 88.19 712 GLY A C 1
ATOM 5689 O O . GLY A 1 712 ? -16.750 24.744 4.440 1.00 88.19 712 GLY A O 1
ATOM 5690 N N . VAL A 1 713 ? -17.178 24.001 2.367 1.00 83.06 713 VAL A N 1
ATOM 5691 C CA . VAL A 1 713 ? -18.635 23.981 2.526 1.00 83.06 713 VAL A CA 1
ATOM 5692 C C . VAL A 1 713 ? -19.116 22.542 2.434 1.00 83.06 713 VAL A C 1
ATOM 5694 O O . VAL A 1 713 ? -18.823 21.837 1.472 1.00 83.06 713 VAL A O 1
ATOM 5697 N N . ARG A 1 714 ? -19.901 22.092 3.417 1.00 80.19 714 ARG A N 1
ATOM 5698 C CA . ARG A 1 714 ? -20.601 20.802 3.329 1.00 80.19 714 ARG A CA 1
ATOM 5699 C C . ARG A 1 714 ? -21.861 20.960 2.472 1.00 80.19 714 ARG A C 1
ATOM 5701 O O . ARG A 1 714 ? -22.963 21.139 2.995 1.00 80.19 714 ARG A O 1
ATOM 5708 N N . ALA A 1 715 ? -21.682 20.947 1.154 1.00 79.25 715 ALA A N 1
ATOM 5709 C CA . ALA A 1 715 ? -22.746 20.999 0.154 1.00 79.25 715 ALA A CA 1
ATOM 5710 C C . ALA A 1 715 ? -22.353 20.175 -1.085 1.00 79.25 715 ALA A C 1
ATOM 5712 O O . ALA A 1 715 ? -21.158 20.069 -1.348 1.00 79.25 715 ALA A O 1
ATOM 5713 N N . PRO A 1 716 ? -23.320 19.616 -1.840 1.00 79.12 716 PRO A N 1
ATOM 5714 C CA . PRO A 1 716 ? -23.040 18.980 -3.128 1.00 79.12 716 PRO A CA 1
ATOM 5715 C C . PRO A 1 716 ? -22.304 19.932 -4.077 1.00 79.12 716 PRO A C 1
ATOM 5717 O O . PRO A 1 716 ? -22.556 21.137 -4.040 1.00 79.12 716 PRO A O 1
ATOM 5720 N N . GLU A 1 717 ? -21.431 19.385 -4.928 1.00 79.44 717 GLU A N 1
ATOM 5721 C CA . GLU A 1 717 ? -20.666 20.149 -5.933 1.00 79.44 717 GLU A CA 1
ATOM 5722 C C . GLU A 1 717 ? -19.795 21.279 -5.346 1.00 79.44 717 GLU A C 1
ATOM 5724 O O . GLU A 1 717 ? -19.502 22.276 -6.008 1.00 79.44 717 GLU A O 1
ATOM 5729 N N . SER A 1 718 ? -19.371 21.138 -4.088 1.00 82.69 718 SER A N 1
ATOM 5730 C CA . SER A 1 718 ? -18.468 22.073 -3.418 1.00 82.69 718 SER A CA 1
ATOM 5731 C C . SER A 1 718 ? -17.061 21.503 -3.225 1.00 82.69 718 SER A C 1
ATOM 5733 O O . SER A 1 718 ? -16.755 20.383 -3.636 1.00 82.69 718 SER A O 1
ATOM 5735 N N . ILE A 1 719 ? -16.201 22.283 -2.570 1.00 80.69 719 ILE A N 1
ATOM 5736 C CA . ILE A 1 719 ? -14.796 21.964 -2.325 1.00 80.69 719 ILE A CA 1
ATOM 5737 C C . ILE A 1 719 ? -14.448 22.017 -0.837 1.00 80.69 719 ILE A C 1
ATOM 5739 O O . ILE A 1 719 ? -14.987 22.815 -0.066 1.00 80.69 719 ILE A O 1
ATOM 5743 N N . VAL A 1 720 ? -13.488 21.180 -0.464 1.00 82.31 720 VAL A N 1
ATOM 5744 C CA . VAL A 1 720 ? -12.782 21.210 0.815 1.00 82.31 720 VAL A CA 1
ATOM 5745 C C . VAL A 1 720 ? -11.303 21.427 0.530 1.00 82.31 720 VAL A C 1
ATOM 5747 O O . VAL A 1 720 ? -10.723 20.737 -0.303 1.00 82.31 720 VAL A O 1
ATOM 5750 N N . TYR A 1 721 ? -10.686 22.390 1.203 1.00 84.50 721 TYR A N 1
ATOM 5751 C CA . TYR A 1 721 ? -9.255 22.644 1.113 1.00 84.50 721 TYR A CA 1
ATOM 5752 C C . TYR A 1 721 ? -8.534 22.040 2.316 1.00 84.50 721 TYR A C 1
ATOM 5754 O O . TYR A 1 721 ? -8.918 22.275 3.463 1.00 84.50 721 TYR A O 1
ATOM 5762 N N . ILE A 1 722 ? -7.480 21.271 2.045 1.00 84.50 722 ILE A N 1
ATOM 5763 C CA . ILE A 1 722 ? -6.623 20.644 3.051 1.00 84.50 722 ILE A CA 1
ATOM 5764 C C . ILE A 1 722 ? -5.196 21.134 2.831 1.00 84.50 722 ILE A C 1
ATOM 5766 O O . ILE A 1 722 ? -4.707 21.150 1.704 1.00 84.50 722 ILE A O 1
ATOM 5770 N N . LYS A 1 723 ? -4.514 21.500 3.913 1.00 85.69 723 LYS A N 1
ATOM 5771 C CA . LYS A 1 723 ? -3.076 21.760 3.906 1.00 85.69 723 LYS A CA 1
ATOM 5772 C C . LYS A 1 723 ? -2.437 21.165 5.145 1.00 85.69 723 LYS A C 1
ATOM 5774 O O . LYS A 1 723 ? -2.854 21.471 6.266 1.00 85.69 723 LYS A O 1
ATOM 5779 N N . THR A 1 724 ? -1.395 20.372 4.948 1.00 86.12 724 THR A N 1
ATOM 5780 C CA . THR A 1 724 ? -0.577 19.813 6.025 1.00 86.12 724 THR A CA 1
ATOM 5781 C C . THR A 1 724 ? 0.877 20.245 5.897 1.00 86.12 724 THR A C 1
ATOM 5783 O O . THR A 1 724 ? 1.312 20.752 4.866 1.00 86.12 724 THR A O 1
ATOM 5786 N N . GLU A 1 725 ? 1.632 20.091 6.978 1.00 86.31 725 GLU A N 1
ATOM 5787 C CA . GLU A 1 725 ? 3.073 20.311 6.995 1.00 86.31 725 GLU A CA 1
ATOM 5788 C C . GLU A 1 725 ? 3.740 19.219 7.833 1.00 86.31 725 GLU A C 1
ATOM 5790 O O . GLU A 1 725 ? 3.316 18.942 8.959 1.00 86.31 725 GLU A O 1
ATOM 5795 N N . SER A 1 726 ? 4.807 18.628 7.301 1.00 77.25 726 SER A N 1
ATOM 5796 C CA . SER A 1 726 ? 5.677 17.711 8.038 1.00 77.25 726 SER A CA 1
ATOM 5797 C C . SER A 1 726 ? 6.762 18.507 8.767 1.00 77.25 726 SER A C 1
ATOM 5799 O O . SER A 1 726 ? 7.471 19.312 8.164 1.00 77.25 726 SER A O 1
ATOM 5801 N N . GLY A 1 727 ? 6.912 18.305 10.076 1.00 58.47 727 GLY A N 1
ATOM 5802 C CA . GLY A 1 727 ? 8.073 18.800 10.816 1.00 58.47 727 GLY A CA 1
ATOM 5803 C C . GLY A 1 727 ? 9.369 18.179 10.285 1.00 58.47 727 GLY A C 1
ATOM 5804 O O . GLY A 1 727 ? 9.383 17.006 9.914 1.00 58.47 727 GLY A O 1
ATOM 5805 N N . LYS A 1 728 ? 10.463 18.953 10.252 1.00 42.84 728 LYS A N 1
ATOM 5806 C CA . LYS A 1 728 ? 11.801 18.400 9.986 1.00 42.84 728 LYS A CA 1
ATOM 5807 C C . LYS A 1 728 ? 12.168 17.439 11.123 1.00 42.84 728 LYS A C 1
ATOM 5809 O O . LYS A 1 728 ? 12.112 17.854 12.280 1.00 42.84 728 LYS A O 1
ATOM 5814 N N . GLN A 1 729 ? 12.485 16.188 10.777 1.00 38.47 729 GLN A N 1
ATOM 5815 C CA . GLN A 1 729 ? 13.087 15.210 11.693 1.00 38.47 729 GLN A CA 1
ATOM 5816 C C . GLN A 1 729 ? 14.517 15.606 12.058 1.00 38.47 729 GLN A C 1
ATOM 5818 O O . GLN A 1 729 ? 15.228 16.137 11.169 1.00 38.47 729 GLN A O 1
#